Protein AF-A0A1R3UYD0-F1 (afdb_monomer)

Mean predicted aligned error: 19.0 Å

Structure (mmCIF, N/CA/C/O backbone):
data_AF-A0A1R3UYD0-F1
#
_entry.id   AF-A0A1R3UYD0-F1
#
loop_
_atom_site.group_PDB
_atom_site.id
_atom_site.type_symbol
_atom_site.label_atom_id
_atom_site.label_alt_id
_atom_site.label_comp_id
_atom_site.label_asym_id
_atom_site.label_entity_id
_atom_site.label_seq_id
_atom_site.pdbx_PDB_ins_code
_atom_site.Cartn_x
_atom_site.Cartn_y
_atom_site.Cartn_z
_atom_site.occupancy
_atom_site.B_iso_or_equiv
_atom_site.auth_seq_id
_atom_site.auth_comp_id
_atom_site.auth_asym_id
_atom_site.auth_atom_id
_atom_site.pdbx_PDB_model_num
ATOM 1 N N . MET A 1 1 ? 49.658 28.932 -5.256 1.00 35.84 1 MET A N 1
ATOM 2 C CA . MET A 1 1 ? 48.903 28.049 -6.172 1.00 35.84 1 MET A CA 1
ATOM 3 C C . MET A 1 1 ? 48.604 26.747 -5.448 1.00 35.84 1 MET A C 1
ATOM 5 O O . MET A 1 1 ? 49.487 25.910 -5.337 1.00 35.84 1 MET A O 1
ATOM 9 N N . LYS A 1 2 ? 47.406 26.608 -4.867 1.00 32.44 2 LYS A N 1
ATOM 10 C CA . LYS A 1 2 ? 46.928 25.310 -4.374 1.00 32.44 2 LYS A CA 1
ATOM 11 C C . LYS A 1 2 ? 46.274 24.610 -5.559 1.00 32.44 2 LYS A C 1
ATOM 13 O O . LYS A 1 2 ? 45.300 25.129 -6.096 1.00 32.44 2 LYS A O 1
ATOM 18 N N . MET A 1 3 ? 46.860 23.497 -5.989 1.00 29.62 3 MET A N 1
ATOM 19 C CA . MET A 1 3 ? 46.223 22.583 -6.930 1.00 29.62 3 MET A CA 1
ATOM 20 C C . MET A 1 3 ? 44.906 22.119 -6.308 1.00 29.62 3 MET A C 1
ATOM 22 O O . MET A 1 3 ? 44.895 21.563 -5.210 1.00 29.62 3 MET A O 1
ATOM 26 N N . VAL A 1 4 ? 43.804 22.421 -6.988 1.00 34.31 4 VAL A N 1
ATOM 27 C CA . VAL A 1 4 ? 42.488 21.849 -6.715 1.00 34.31 4 VAL A CA 1
ATOM 28 C C . VAL A 1 4 ? 42.626 20.353 -6.972 1.00 34.31 4 VAL A C 1
ATOM 30 O O . VAL A 1 4 ? 42.889 19.949 -8.102 1.00 34.31 4 VAL A O 1
ATOM 33 N N . SER A 1 5 ? 42.529 19.533 -5.925 1.00 31.17 5 SER A N 1
ATOM 34 C CA . SER A 1 5 ? 42.428 18.091 -6.102 1.00 31.17 5 SER A CA 1
ATOM 35 C C . SER A 1 5 ? 41.103 17.813 -6.803 1.00 31.17 5 SER A C 1
ATOM 37 O O . SER A 1 5 ? 40.040 17.953 -6.198 1.00 31.17 5 SER A O 1
ATOM 39 N N . THR A 1 6 ? 41.154 17.446 -8.078 1.00 37.69 6 THR A N 1
ATOM 40 C CA . THR A 1 6 ? 40.066 16.721 -8.728 1.00 37.69 6 THR A CA 1
ATOM 41 C C . THR A 1 6 ? 39.894 15.428 -7.948 1.00 37.69 6 THR A C 1
ATOM 43 O O . THR A 1 6 ? 40.713 14.517 -8.074 1.00 37.69 6 THR A O 1
ATOM 46 N N . SER A 1 7 ? 38.901 15.382 -7.059 1.00 41.06 7 SER A N 1
ATOM 47 C CA . SER A 1 7 ? 38.496 14.145 -6.406 1.00 41.06 7 SER A CA 1
ATOM 48 C C . SER A 1 7 ? 38.098 13.179 -7.513 1.00 41.06 7 SER A C 1
ATOM 50 O O . SER A 1 7 ? 37.087 13.393 -8.180 1.00 41.06 7 SER A O 1
ATOM 52 N N . SER A 1 8 ? 38.915 12.158 -7.761 1.00 49.38 8 SER A N 1
ATOM 53 C CA . SER A 1 8 ? 38.494 11.035 -8.588 1.00 49.38 8 SER A CA 1
ATOM 54 C C . SER A 1 8 ? 37.228 10.468 -7.951 1.00 49.38 8 SER A C 1
ATOM 56 O O . SER A 1 8 ? 37.288 10.058 -6.789 1.00 49.38 8 SER A O 1
ATOM 58 N N . GLN A 1 9 ? 36.098 10.484 -8.664 1.00 60.34 9 GLN A N 1
ATOM 59 C CA . GLN A 1 9 ? 34.911 9.749 -8.228 1.00 60.34 9 GLN A CA 1
ATOM 60 C C . GLN A 1 9 ? 35.329 8.312 -7.912 1.00 60.34 9 GLN A C 1
ATOM 62 O O . GLN A 1 9 ? 36.077 7.695 -8.678 1.00 60.34 9 GLN A O 1
ATOM 67 N N . SER A 1 10 ? 34.895 7.788 -6.766 1.00 71.75 10 SER A N 1
ATOM 68 C CA . SER A 1 10 ? 35.134 6.380 -6.460 1.00 71.75 10 SER A CA 1
ATOM 69 C C . SER A 1 10 ? 34.424 5.503 -7.499 1.00 71.75 10 SER A C 1
ATOM 71 O O . SER A 1 10 ? 33.425 5.909 -8.093 1.00 71.75 10 SER A O 1
ATOM 73 N N . ALA A 1 11 ? 34.921 4.284 -7.725 1.00 72.94 11 ALA A N 1
ATOM 74 C CA . ALA A 1 11 ? 34.274 3.341 -8.643 1.00 72.94 11 ALA A CA 1
ATOM 75 C C . ALA A 1 11 ? 32.792 3.101 -8.278 1.00 72.94 11 ALA A C 1
ATOM 77 O O . ALA A 1 11 ? 31.953 2.936 -9.162 1.00 72.94 11 ALA A O 1
ATOM 78 N N . ASP A 1 12 ? 32.466 3.164 -6.984 1.00 71.44 12 ASP A N 1
ATOM 79 C CA . ASP A 1 12 ? 31.101 3.045 -6.470 1.00 71.44 12 ASP A CA 1
ATOM 80 C C . ASP A 1 12 ? 30.241 4.275 -6.795 1.00 71.44 12 ASP A C 1
ATOM 82 O O . ASP A 1 12 ? 29.082 4.124 -7.177 1.00 71.44 12 ASP A O 1
ATOM 86 N N . GLN A 1 13 ? 30.809 5.486 -6.729 1.00 76.50 13 GLN A N 1
ATOM 87 C CA . GLN A 1 13 ? 30.128 6.718 -7.142 1.00 76.50 13 GLN A CA 1
ATOM 88 C C .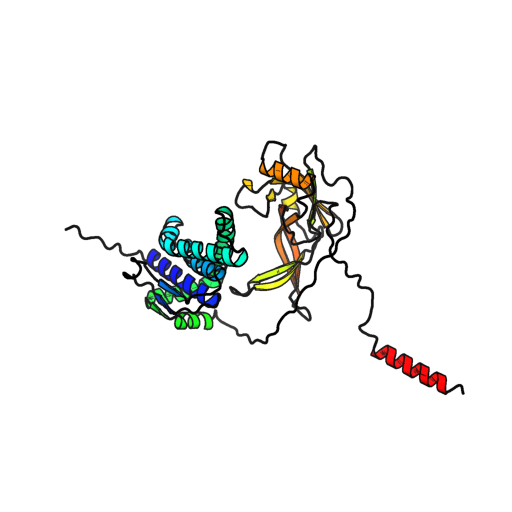 GLN A 1 13 ? 29.846 6.719 -8.644 1.00 76.50 13 GLN A C 1
ATOM 90 O O . GLN A 1 13 ? 28.720 6.990 -9.050 1.00 76.50 13 GLN A O 1
ATOM 95 N N . LEU A 1 14 ? 30.824 6.334 -9.468 1.00 83.12 14 LEU A N 1
ATOM 96 C CA . LEU A 1 14 ? 30.641 6.256 -10.918 1.00 83.12 14 LEU A CA 1
ATOM 97 C C . LEU A 1 14 ? 29.590 5.201 -11.302 1.00 83.12 14 LEU A C 1
ATOM 99 O O . LEU A 1 14 ? 28.749 5.438 -12.170 1.00 83.12 14 LEU A O 1
ATOM 103 N N . ARG A 1 15 ? 29.586 4.049 -10.619 1.00 84.44 15 ARG A N 1
ATOM 104 C CA . ARG A 1 15 ? 28.553 3.017 -10.793 1.00 84.44 15 ARG A CA 1
ATOM 105 C C . ARG A 1 15 ? 27.170 3.517 -10.377 1.00 84.44 15 ARG A C 1
ATOM 107 O O . ARG A 1 15 ? 26.192 3.217 -11.062 1.00 84.44 15 ARG A O 1
ATOM 114 N N . ALA A 1 16 ? 27.078 4.269 -9.283 1.00 83.31 16 ALA A N 1
ATOM 115 C CA . ALA A 1 16 ? 25.824 4.860 -8.835 1.00 83.31 16 ALA A CA 1
ATOM 116 C C . ALA A 1 16 ? 25.291 5.895 -9.834 1.00 83.31 16 ALA A C 1
ATOM 118 O O . ALA A 1 16 ? 24.099 5.864 -10.134 1.00 83.31 16 ALA A O 1
ATOM 119 N N . THR A 1 17 ? 26.160 6.728 -10.411 1.00 88.12 17 THR A N 1
ATOM 120 C CA . THR A 1 17 ? 25.812 7.657 -11.497 1.00 88.12 17 THR A CA 1
ATOM 121 C C . THR A 1 17 ? 25.333 6.907 -12.740 1.00 88.12 17 THR A C 1
ATOM 123 O O . THR A 1 17 ? 24.286 7.228 -13.291 1.00 88.12 17 THR A O 1
ATOM 126 N N . ALA A 1 18 ? 26.016 5.835 -13.149 1.00 89.75 18 ALA A N 1
ATOM 127 C CA . ALA A 1 18 ? 25.567 5.020 -14.279 1.00 89.75 18 ALA A CA 1
ATOM 128 C C . ALA A 1 18 ? 24.183 4.390 -14.042 1.00 89.75 18 ALA A C 1
ATOM 130 O O . ALA A 1 18 ? 23.350 4.373 -14.946 1.00 89.75 18 ALA A O 1
ATOM 131 N N . CYS A 1 19 ? 23.905 3.916 -12.823 1.00 90.69 19 CYS A N 1
ATOM 132 C CA . CYS A 1 19 ? 22.587 3.382 -12.465 1.00 90.69 19 CYS A CA 1
ATOM 133 C C . CYS A 1 19 ? 21.514 4.477 -12.366 1.00 90.69 19 CYS A C 1
ATOM 135 O O . CYS A 1 19 ? 20.363 4.223 -12.716 1.00 90.69 19 CYS A O 1
ATOM 137 N N . HIS A 1 20 ? 21.882 5.679 -11.920 1.00 92.00 20 HIS A N 1
ATOM 138 C CA . HIS A 1 20 ? 21.012 6.854 -11.868 1.00 92.00 20 HIS A CA 1
ATOM 139 C C . HIS A 1 20 ? 20.521 7.233 -13.274 1.00 92.00 20 HIS A C 1
ATOM 141 O O . HIS A 1 20 ? 19.316 7.269 -13.525 1.00 92.00 20 HIS A O 1
ATOM 147 N N . GLU A 1 21 ? 21.443 7.405 -14.222 1.00 94.44 21 GLU A N 1
ATOM 148 C CA . GLU A 1 21 ? 21.105 7.767 -15.605 1.00 94.44 21 GLU A CA 1
ATOM 149 C C . GLU A 1 21 ? 20.371 6.641 -16.343 1.00 94.44 21 GLU A C 1
ATOM 151 O O . GLU A 1 21 ? 19.416 6.879 -17.089 1.00 94.44 21 GLU A O 1
ATOM 156 N N . ALA A 1 22 ? 20.760 5.389 -16.089 1.00 95.06 22 ALA A N 1
ATOM 157 C CA . ALA A 1 22 ? 20.049 4.227 -16.605 1.00 95.06 22 ALA A CA 1
ATOM 158 C C . ALA A 1 22 ? 18.600 4.162 -16.092 1.00 95.06 22 ALA A C 1
ATOM 160 O O . ALA A 1 22 ? 17.696 3.824 -16.856 1.00 95.06 22 ALA A O 1
ATOM 161 N N . ALA A 1 23 ? 18.352 4.505 -14.825 1.00 94.25 23 ALA A N 1
ATOM 162 C CA . ALA A 1 23 ? 17.011 4.501 -14.249 1.00 94.25 23 ALA A CA 1
ATOM 163 C C . ALA A 1 23 ? 16.098 5.558 -14.885 1.00 94.25 23 ALA A C 1
ATOM 165 O O . ALA A 1 23 ? 14.948 5.235 -15.187 1.00 94.25 23 ALA A O 1
ATOM 166 N N . HIS A 1 24 ? 16.608 6.761 -15.173 1.00 94.12 24 HIS A N 1
ATOM 167 C CA . HIS A 1 24 ? 15.884 7.765 -15.967 1.00 94.12 24 HIS A CA 1
ATOM 168 C C . HIS A 1 24 ? 15.502 7.226 -17.345 1.00 94.12 24 HIS A C 1
ATOM 170 O O . HIS A 1 24 ? 14.337 7.293 -17.738 1.00 94.12 24 HIS A O 1
ATOM 176 N N . ALA A 1 25 ? 16.467 6.652 -18.067 1.00 95.06 25 ALA A N 1
ATOM 177 C CA . ALA A 1 25 ? 16.261 6.160 -19.428 1.00 95.06 25 ALA A CA 1
ATOM 178 C C . ALA A 1 25 ? 15.242 5.015 -19.482 1.00 95.06 25 ALA A C 1
ATOM 180 O O . ALA A 1 25 ? 14.327 5.017 -20.313 1.00 95.06 25 ALA A O 1
ATOM 181 N N . ILE A 1 26 ? 15.370 4.055 -18.563 1.00 93.88 26 ILE A N 1
ATOM 182 C CA . ILE A 1 26 ? 14.428 2.950 -18.433 1.00 93.88 26 ILE A CA 1
ATOM 183 C C . ILE A 1 26 ? 13.048 3.484 -18.038 1.00 93.88 26 ILE A C 1
ATOM 185 O O . ILE A 1 26 ? 12.086 3.200 -18.742 1.00 93.88 26 ILE A O 1
ATOM 189 N N . ALA A 1 27 ? 12.920 4.302 -16.991 1.00 90.94 27 ALA A N 1
ATOM 190 C CA . ALA A 1 27 ? 11.623 4.851 -16.588 1.00 90.94 27 ALA A CA 1
ATOM 191 C C . ALA A 1 27 ? 10.947 5.634 -17.723 1.00 90.94 27 ALA A C 1
ATOM 193 O O . ALA A 1 27 ? 9.754 5.459 -17.971 1.00 90.94 27 ALA A O 1
ATOM 194 N N . ALA A 1 28 ? 11.716 6.433 -18.463 1.00 89.94 28 ALA A N 1
ATOM 195 C CA . ALA A 1 28 ? 11.233 7.214 -19.590 1.00 89.94 28 ALA A CA 1
ATOM 196 C C . ALA A 1 28 ? 10.672 6.342 -20.719 1.00 89.94 28 ALA A C 1
ATOM 198 O O . ALA A 1 28 ? 9.510 6.512 -21.087 1.00 89.94 28 ALA A O 1
ATOM 199 N N . ILE A 1 29 ? 11.443 5.377 -21.235 1.00 88.88 29 ILE A N 1
ATOM 200 C CA . ILE A 1 29 ? 10.993 4.500 -22.338 1.00 88.88 29 ILE A CA 1
ATOM 201 C C . ILE A 1 29 ? 9.723 3.747 -21.945 1.00 88.88 29 ILE A C 1
ATOM 203 O O . ILE A 1 29 ? 8.808 3.558 -22.746 1.00 88.88 29 ILE A O 1
ATOM 207 N N . ARG A 1 30 ? 9.664 3.332 -20.688 1.00 86.12 30 ARG A N 1
ATOM 208 C CA . ARG A 1 30 ? 8.658 2.417 -20.161 1.00 86.12 30 ARG A CA 1
ATOM 209 C C . ARG A 1 30 ? 7.366 3.149 -19.798 1.00 86.12 30 ARG A C 1
ATOM 211 O O . ARG A 1 30 ? 6.286 2.586 -19.895 1.00 86.12 30 ARG A O 1
ATOM 218 N N . LEU A 1 31 ? 7.457 4.455 -19.559 1.00 84.31 31 LEU A N 1
ATOM 219 C CA . LEU A 1 31 ? 6.320 5.375 -19.493 1.00 84.31 31 LEU A CA 1
ATOM 220 C C . LEU A 1 31 ? 5.977 6.021 -20.850 1.00 84.31 31 LEU A C 1
ATOM 222 O O . LEU A 1 31 ? 5.150 6.933 -20.908 1.00 84.31 31 LEU A O 1
ATOM 226 N N . GLY A 1 32 ? 6.576 5.542 -21.946 1.00 84.19 32 GLY A N 1
ATOM 227 C CA . GLY A 1 32 ? 6.245 5.952 -23.313 1.00 84.19 32 GLY A CA 1
ATOM 228 C C . GLY A 1 32 ? 6.913 7.247 -23.783 1.00 84.19 32 GLY A C 1
ATOM 229 O O . GLY A 1 32 ? 6.492 7.818 -24.789 1.00 84.19 32 GLY A O 1
ATOM 230 N N . ALA A 1 33 ? 7.941 7.730 -23.084 1.00 85.31 33 ALA A N 1
ATOM 231 C CA . ALA A 1 33 ? 8.746 8.862 -23.524 1.00 85.31 33 ALA A CA 1
ATOM 232 C C . ALA A 1 33 ? 9.879 8.418 -24.461 1.00 85.31 33 ALA A C 1
ATOM 234 O O . ALA A 1 33 ? 10.492 7.362 -24.296 1.00 85.31 33 ALA A O 1
ATOM 235 N N . ALA A 1 34 ? 10.200 9.257 -25.445 1.00 87.19 34 ALA A N 1
ATOM 236 C CA . ALA A 1 34 ? 11.379 9.047 -26.272 1.00 87.19 34 ALA A CA 1
ATOM 237 C C . ALA A 1 34 ? 12.642 9.506 -25.529 1.00 87.19 34 ALA A C 1
ATOM 239 O O . ALA A 1 34 ? 12.697 10.635 -25.036 1.00 87.19 34 ALA A O 1
ATOM 240 N N . VAL A 1 35 ? 13.653 8.637 -25.497 1.00 93.81 35 VAL A N 1
ATOM 241 C CA . VAL A 1 35 ? 14.982 8.924 -24.946 1.00 93.81 35 VAL A CA 1
ATOM 242 C C . VAL A 1 35 ? 15.953 9.220 -26.091 1.00 93.81 35 VAL A C 1
ATOM 244 O O . VAL A 1 35 ? 15.931 8.523 -27.107 1.00 93.81 35 VAL A O 1
ATOM 247 N N . GLY A 1 36 ? 16.737 10.288 -25.935 1.00 91.81 36 GLY A N 1
ATOM 248 C CA . GLY A 1 36 ? 17.864 10.675 -26.787 1.00 91.81 36 GLY A CA 1
ATOM 249 C C . GLY A 1 36 ? 19.163 10.091 -26.239 1.00 91.81 36 GLY A C 1
ATOM 250 O O . GLY A 1 36 ? 19.233 8.889 -26.024 1.00 91.81 36 GLY A O 1
ATOM 251 N N . ASP A 1 37 ? 20.175 10.915 -25.983 1.00 92.75 37 ASP A N 1
ATOM 252 C CA . ASP A 1 37 ? 21.435 10.428 -25.414 1.00 92.75 37 ASP A CA 1
ATOM 253 C C . ASP A 1 37 ? 21.349 10.229 -23.894 1.00 92.75 37 ASP A C 1
ATOM 255 O O . ASP A 1 37 ? 20.725 11.014 -23.174 1.00 92.75 37 ASP A O 1
ATOM 259 N N . VAL A 1 38 ? 22.020 9.183 -23.415 1.00 94.00 38 VAL A N 1
ATOM 260 C CA . VAL A 1 38 ? 22.240 8.883 -21.997 1.00 94.00 38 VAL A CA 1
ATOM 261 C C . VAL A 1 38 ? 23.743 8.857 -21.766 1.00 94.00 38 VAL A C 1
ATOM 263 O O . VAL A 1 38 ? 24.462 8.134 -22.457 1.00 94.00 38 VAL A O 1
ATOM 266 N N . THR A 1 39 ? 24.240 9.660 -20.832 1.00 91.31 39 THR A N 1
ATOM 267 C CA . THR A 1 39 ? 25.679 9.849 -20.626 1.00 91.31 39 THR A CA 1
ATOM 268 C C . THR A 1 39 ? 26.040 9.945 -19.153 1.00 91.31 39 THR A C 1
ATOM 270 O O . THR A 1 39 ? 25.297 10.526 -18.374 1.00 91.31 39 THR A O 1
ATOM 273 N N . ILE A 1 40 ? 27.211 9.425 -18.792 1.00 89.56 40 ILE A N 1
ATOM 274 C CA . ILE A 1 40 ? 27.857 9.622 -17.481 1.00 89.56 40 ILE A CA 1
ATOM 275 C C . ILE A 1 40 ? 29.047 10.590 -17.580 1.00 89.56 40 ILE A C 1
ATOM 277 O O . ILE A 1 40 ? 29.924 10.616 -16.720 1.00 89.56 40 ILE A O 1
ATOM 281 N N . LYS A 1 41 ? 29.136 11.352 -18.680 1.00 84.69 41 LYS A N 1
ATOM 282 C CA . LYS A 1 41 ? 30.159 12.389 -18.840 1.00 84.69 41 LYS A CA 1
ATOM 283 C C . LYS A 1 41 ? 29.725 13.658 -18.113 1.00 84.69 41 LYS A C 1
ATOM 285 O O . LYS A 1 41 ? 28.641 14.167 -18.415 1.00 84.69 41 LYS A O 1
ATOM 290 N N . PRO A 1 42 ? 30.593 14.241 -17.269 1.00 73.56 42 PRO A N 1
ATOM 291 C CA . PRO A 1 42 ? 30.307 15.513 -16.633 1.00 73.56 42 PRO A CA 1
ATOM 292 C C . PRO A 1 42 ? 30.015 16.607 -17.662 1.00 73.56 42 PRO A C 1
ATOM 294 O O . PRO A 1 42 ? 30.796 16.821 -18.596 1.00 73.56 42 PRO A O 1
ATOM 297 N N . SER A 1 43 ? 28.909 17.333 -17.491 1.00 62.22 43 SER A N 1
ATOM 298 C CA . SER A 1 43 ? 28.531 18.425 -18.395 1.00 62.22 43 SER A CA 1
ATOM 299 C C . SER A 1 43 ? 28.656 19.789 -17.722 1.00 62.22 43 SER A C 1
ATOM 301 O O . SER A 1 43 ? 27.844 20.180 -16.879 1.00 62.22 43 SER A O 1
ATOM 303 N N . LEU A 1 44 ? 29.643 20.577 -18.163 1.00 53.69 44 LEU A N 1
ATOM 304 C CA . LEU A 1 44 ? 29.818 21.969 -17.725 1.00 53.69 44 LEU A CA 1
ATOM 305 C C . LEU A 1 44 ? 28.622 22.857 -18.113 1.00 53.69 44 LEU A C 1
ATOM 307 O O . LEU A 1 44 ? 28.293 23.795 -17.393 1.00 53.69 44 LEU A O 1
ATOM 311 N N . ALA A 1 45 ? 27.929 22.535 -19.211 1.00 53.00 45 ALA A N 1
ATOM 312 C CA . ALA A 1 45 ? 26.747 23.264 -19.675 1.00 53.00 45 ALA A CA 1
ATOM 313 C C . ALA A 1 45 ? 25.509 23.062 -18.778 1.00 53.00 45 ALA A C 1
ATOM 315 O O . ALA A 1 45 ? 24.555 23.830 -18.874 1.00 53.00 45 ALA A O 1
ATOM 316 N N . ARG A 1 46 ? 25.522 22.049 -17.901 1.00 51.09 46 ARG A N 1
ATOM 317 C CA . ARG A 1 46 ? 24.439 21.738 -16.952 1.00 51.09 46 ARG A CA 1
ATOM 318 C C . ARG A 1 46 ? 24.886 21.865 -15.495 1.00 51.09 46 ARG A C 1
ATOM 320 O O . ARG A 1 46 ? 24.422 21.131 -14.633 1.00 51.09 46 ARG A O 1
ATOM 327 N N . GLY A 1 47 ? 25.803 22.792 -15.220 1.00 51.56 47 GLY A N 1
ATOM 328 C CA . GLY A 1 47 ? 26.205 23.116 -13.849 1.00 51.56 47 GLY A CA 1
ATOM 329 C C . GLY A 1 47 ? 27.077 22.058 -13.169 1.00 51.56 47 GLY A C 1
ATOM 330 O O . GLY A 1 47 ? 27.160 22.058 -11.947 1.00 51.56 47 GLY A O 1
ATOM 331 N N . GLY A 1 48 ? 27.737 21.182 -13.938 1.00 53.25 48 GLY A N 1
ATOM 332 C CA . GLY A 1 48 ? 28.637 20.164 -13.391 1.00 53.25 48 GLY A CA 1
ATOM 333 C C . GLY A 1 48 ? 27.948 18.866 -12.970 1.00 53.25 48 GLY A C 1
ATOM 334 O O . GLY A 1 48 ? 28.493 18.163 -12.131 1.00 53.25 48 GLY A O 1
ATOM 335 N N . ALA A 1 49 ? 26.775 18.551 -13.532 1.00 58.91 49 ALA A N 1
ATOM 336 C CA . ALA A 1 49 ? 26.130 17.253 -13.341 1.00 58.91 49 ALA A CA 1
ATOM 337 C C . ALA A 1 49 ? 27.033 16.113 -13.839 1.00 58.91 49 ALA A C 1
ATOM 339 O O . ALA A 1 49 ? 27.601 16.216 -14.931 1.00 58.91 49 ALA A O 1
ATOM 340 N N . ASP A 1 50 ? 27.129 15.044 -13.046 1.00 69.31 50 ASP A N 1
ATOM 341 C CA . ASP A 1 50 ? 27.988 13.874 -13.281 1.00 69.31 50 ASP A CA 1
ATOM 342 C C . ASP A 1 50 ? 27.471 12.952 -14.407 1.00 69.31 50 ASP A C 1
ATOM 344 O O . ASP A 1 50 ? 28.156 12.016 -14.807 1.00 69.31 50 ASP A O 1
ATOM 348 N N . GLY A 1 51 ? 26.282 13.234 -14.943 1.00 78.94 51 GLY A N 1
ATOM 349 C CA . GLY A 1 51 ? 25.628 12.518 -16.032 1.00 78.94 51 GLY A CA 1
ATOM 350 C C . GLY A 1 51 ? 24.385 13.263 -16.527 1.00 78.94 51 GLY A C 1
ATOM 351 O O . GLY A 1 51 ? 24.046 14.338 -16.021 1.00 78.94 51 GLY A O 1
ATOM 352 N N . TYR A 1 52 ? 23.756 12.746 -17.584 1.00 85.50 52 TYR A N 1
ATOM 353 C CA . TYR A 1 52 ? 22.452 13.211 -18.052 1.00 85.50 52 TYR A CA 1
ATOM 354 C C . TYR A 1 52 ? 21.746 12.184 -18.949 1.00 85.50 52 TYR A C 1
ATOM 356 O O . TYR A 1 52 ? 22.357 11.594 -19.844 1.00 85.50 52 TYR A O 1
ATOM 364 N N . CYS A 1 53 ? 20.426 12.085 -18.794 1.00 88.00 53 CYS A N 1
ATOM 365 C CA . CYS A 1 53 ? 19.521 11.355 -19.673 1.00 88.00 53 CYS A CA 1
ATOM 366 C C . CYS A 1 53 ? 18.567 12.314 -20.405 1.00 88.00 53 CYS A C 1
ATOM 368 O O . CYS A 1 53 ? 17.731 12.992 -19.799 1.00 88.00 53 CYS A O 1
ATOM 370 N N . GLN A 1 54 ? 18.636 12.345 -21.739 1.00 88.50 54 GLN A N 1
ATOM 371 C CA . GLN A 1 54 ? 17.759 13.185 -22.549 1.00 88.50 54 GLN A CA 1
ATOM 372 C C . GLN A 1 54 ? 16.378 12.561 -22.725 1.00 88.50 54 GLN A C 1
ATOM 374 O O . GLN A 1 54 ? 16.174 11.711 -23.587 1.00 88.50 54 GLN A O 1
ATOM 379 N N . VAL A 1 55 ? 15.399 13.039 -21.962 1.00 88.00 55 VAL A N 1
ATOM 380 C CA . VAL A 1 55 ? 14.001 12.608 -22.076 1.00 88.00 55 VAL A CA 1
ATOM 381 C C . VAL A 1 55 ? 13.183 13.646 -22.844 1.00 88.00 55 VAL A C 1
ATOM 383 O O . VAL A 1 55 ? 13.232 14.844 -22.561 1.00 88.00 55 VAL A O 1
ATOM 386 N N . SER A 1 56 ? 12.416 13.192 -23.835 1.00 85.00 56 SER A N 1
ATOM 387 C CA . SER A 1 56 ? 11.500 14.054 -24.586 1.00 85.00 56 SER A CA 1
ATOM 388 C C . SER A 1 56 ? 10.381 14.579 -23.693 1.00 85.00 56 SER A C 1
ATOM 390 O O . SER A 1 56 ? 9.866 13.866 -22.831 1.00 85.00 56 SER A O 1
ATOM 392 N N . ARG A 1 57 ? 9.962 15.826 -23.928 1.00 81.50 57 ARG A N 1
ATOM 393 C CA . ARG A 1 57 ? 8.903 16.461 -23.139 1.00 81.50 57 ARG A CA 1
ATOM 394 C C . ARG A 1 57 ? 7.604 15.657 -23.230 1.00 81.50 57 ARG A C 1
ATOM 396 O O . ARG A 1 57 ? 7.078 15.443 -24.318 1.00 81.50 57 ARG A O 1
ATOM 403 N N . MET A 1 58 ? 7.067 15.281 -22.075 1.00 80.31 58 MET A N 1
ATOM 404 C CA . MET A 1 58 ? 5.780 14.598 -21.962 1.00 80.31 58 MET A CA 1
ATOM 405 C C . MET A 1 58 ? 4.652 15.588 -21.658 1.00 80.31 58 MET A C 1
ATOM 407 O O . MET A 1 58 ? 4.858 16.591 -20.975 1.00 80.31 58 MET A O 1
ATOM 411 N N . THR A 1 59 ? 3.440 15.268 -22.113 1.00 80.06 59 THR A N 1
ATOM 412 C CA . THR A 1 59 ? 2.195 15.961 -21.729 1.00 80.06 59 THR A CA 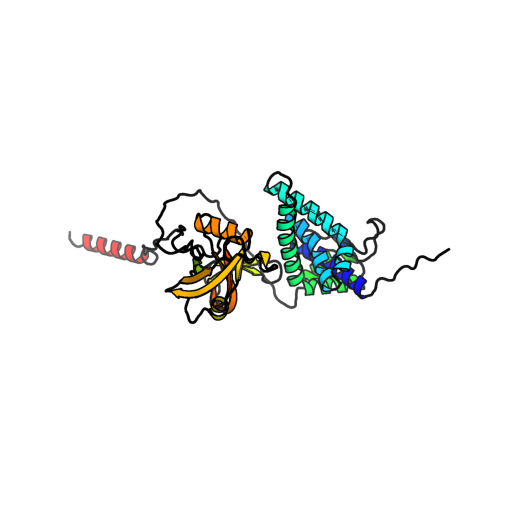1
ATOM 413 C C . THR A 1 59 ? 1.530 15.339 -20.496 1.00 80.06 59 THR A C 1
ATOM 415 O O . THR A 1 59 ? 0.427 15.728 -20.143 1.00 80.06 59 THR A O 1
ATOM 418 N N . ALA A 1 60 ? 2.166 14.344 -19.870 1.00 84.44 60 ALA A N 1
ATOM 419 C CA . ALA A 1 60 ? 1.653 13.620 -18.711 1.00 84.44 60 ALA A CA 1
ATOM 420 C C . ALA A 1 60 ? 2.518 13.937 -17.475 1.00 84.44 60 ALA A C 1
ATOM 422 O O . ALA A 1 60 ? 3.481 13.213 -17.207 1.00 84.44 60 ALA A O 1
ATOM 423 N N . PRO A 1 61 ? 2.210 14.996 -16.704 1.00 83.81 61 PRO A N 1
ATOM 424 C CA . PRO A 1 61 ? 3.078 15.470 -15.622 1.00 83.81 61 PRO A CA 1
ATOM 425 C C . PRO A 1 61 ? 3.266 14.446 -14.497 1.00 83.81 61 PRO A C 1
ATOM 427 O O . PRO A 1 61 ? 4.333 14.389 -13.895 1.00 83.81 61 PRO A O 1
ATOM 430 N N . TYR A 1 62 ? 2.283 13.575 -14.249 1.00 82.94 62 TYR A N 1
ATOM 431 C CA . TYR A 1 62 ? 2.452 12.482 -13.289 1.00 82.94 62 TYR A CA 1
ATOM 432 C C . TYR A 1 62 ? 3.551 11.501 -13.722 1.00 82.94 62 TYR A C 1
ATOM 434 O O . TYR A 1 62 ? 4.368 11.090 -12.905 1.00 82.94 62 TYR A O 1
ATOM 442 N N . ALA A 1 63 ? 3.601 11.149 -15.011 1.00 83.94 63 ALA A N 1
ATOM 443 C CA . ALA A 1 63 ? 4.642 10.278 -15.551 1.00 83.94 63 ALA A CA 1
ATOM 444 C C . ALA A 1 63 ? 6.014 10.962 -15.498 1.00 83.94 63 ALA A C 1
ATOM 446 O O . ALA A 1 63 ? 6.975 10.342 -15.053 1.00 83.94 63 ALA A O 1
ATOM 447 N N . THR A 1 64 ? 6.087 12.255 -15.835 1.00 87.06 64 THR A N 1
ATOM 448 C CA . THR A 1 64 ? 7.310 13.062 -15.684 1.00 87.06 64 THR A CA 1
ATOM 449 C C . THR A 1 64 ? 7.843 13.025 -14.251 1.00 87.06 64 THR A C 1
ATOM 451 O O . THR A 1 64 ? 9.039 12.847 -14.043 1.00 87.06 64 THR A O 1
ATOM 454 N N . ALA A 1 65 ? 6.961 13.138 -13.254 1.00 87.44 65 ALA A N 1
ATOM 455 C CA . ALA A 1 65 ? 7.361 13.089 -11.852 1.00 87.44 65 ALA A CA 1
ATOM 456 C C . ALA A 1 65 ? 7.880 11.702 -11.428 1.00 87.44 65 ALA A C 1
ATOM 458 O O . ALA A 1 65 ? 8.814 11.617 -10.634 1.00 87.44 65 ALA A O 1
ATOM 459 N N . VAL A 1 66 ? 7.306 10.618 -11.967 1.00 86.81 66 VAL A N 1
ATOM 460 C CA . VAL A 1 66 ? 7.785 9.244 -11.724 1.00 86.81 66 VAL A CA 1
ATOM 461 C C . VAL A 1 66 ? 9.161 9.014 -12.351 1.00 86.81 66 VAL A C 1
ATOM 463 O O . VAL A 1 66 ? 10.004 8.396 -11.708 1.00 86.81 66 VAL A O 1
ATOM 466 N N . ILE A 1 67 ? 9.411 9.534 -13.560 1.00 89.81 67 ILE A N 1
ATOM 467 C CA . ILE A 1 67 ? 10.736 9.474 -14.202 1.00 89.81 67 ILE A CA 1
ATOM 468 C C . ILE A 1 67 ? 11.765 10.185 -13.323 1.00 89.81 67 ILE A C 1
ATOM 470 O O . ILE A 1 67 ? 12.765 9.579 -12.960 1.00 89.81 67 ILE A O 1
ATOM 474 N N . ALA A 1 68 ? 11.464 11.416 -12.898 1.00 89.62 68 ALA A N 1
ATOM 475 C CA . ALA A 1 68 ? 12.350 12.193 -12.037 1.00 89.62 68 ALA A CA 1
ATOM 476 C C . ALA A 1 68 ? 12.679 11.460 -10.719 1.00 89.62 68 ALA A C 1
ATOM 478 O O . ALA A 1 68 ? 13.827 11.406 -10.288 1.00 89.62 68 ALA A O 1
ATOM 479 N N . ALA A 1 69 ? 11.690 10.814 -10.097 1.00 88.38 69 ALA A N 1
ATOM 480 C CA . ALA A 1 69 ? 11.903 10.061 -8.862 1.00 88.38 69 ALA A CA 1
ATOM 481 C C . ALA A 1 69 ? 12.704 8.754 -9.045 1.00 88.38 69 ALA A C 1
ATOM 483 O O . ALA A 1 69 ? 13.303 8.270 -8.080 1.00 88.38 69 ALA A O 1
ATOM 484 N N . ALA A 1 70 ? 12.716 8.159 -10.243 1.00 90.19 70 ALA A N 1
ATOM 485 C CA . ALA A 1 70 ? 13.333 6.852 -10.488 1.00 90.19 70 ALA A CA 1
ATOM 486 C C . ALA A 1 70 ? 14.846 6.863 -10.242 1.00 90.19 70 ALA A C 1
ATOM 488 O O . ALA A 1 70 ? 15.397 5.913 -9.682 1.00 90.19 70 ALA A O 1
ATOM 489 N N . ALA A 1 71 ? 15.513 7.953 -10.601 1.00 86.19 71 ALA A N 1
ATOM 490 C CA . ALA A 1 71 ? 16.957 8.053 -10.498 1.00 86.19 71 ALA A CA 1
ATOM 491 C C . ALA A 1 71 ? 17.443 8.061 -9.044 1.00 86.19 71 ALA A C 1
ATOM 493 O O . ALA A 1 71 ? 18.321 7.278 -8.678 1.00 86.19 71 ALA A O 1
ATOM 494 N N . GLU A 1 72 ? 16.777 8.824 -8.172 1.00 84.06 72 GLU A N 1
ATOM 495 C CA . GLU A 1 72 ? 17.065 8.795 -6.737 1.00 84.06 72 GLU A CA 1
ATOM 496 C C . GLU A 1 72 ? 16.806 7.400 -6.135 1.00 84.06 72 GLU A C 1
ATOM 498 O O . GLU A 1 72 ? 17.594 6.909 -5.320 1.00 84.06 72 GLU A O 1
ATOM 503 N N . CYS A 1 73 ? 15.726 6.730 -6.553 1.00 82.81 73 CYS A N 1
ATOM 504 C CA . CYS A 1 73 ? 15.397 5.379 -6.089 1.00 82.81 73 CYS A CA 1
ATOM 505 C C . CYS A 1 73 ? 16.476 4.355 -6.474 1.00 82.81 73 CYS A C 1
ATOM 507 O O . CYS A 1 73 ? 16.773 3.451 -5.691 1.00 82.81 73 CYS A O 1
ATOM 509 N N . ALA A 1 74 ? 17.087 4.504 -7.651 1.00 85.75 74 ALA A N 1
ATOM 510 C CA . ALA A 1 74 ? 18.204 3.671 -8.082 1.00 85.75 74 ALA A CA 1
ATOM 511 C C . ALA A 1 74 ? 19.489 3.987 -7.303 1.00 85.75 74 ALA A C 1
ATOM 513 O O . ALA A 1 74 ? 20.153 3.067 -6.824 1.00 85.75 74 ALA A O 1
ATOM 514 N N . SER A 1 75 ? 19.809 5.268 -7.097 1.00 81.88 75 SER A N 1
ATOM 515 C CA . SER A 1 75 ? 20.996 5.682 -6.338 1.00 81.88 75 SER A CA 1
ATOM 516 C C . SER A 1 75 ? 20.963 5.196 -4.885 1.00 81.88 75 SER A C 1
ATOM 518 O O . SER A 1 75 ? 21.978 4.726 -4.376 1.00 81.88 75 SER A O 1
ATOM 520 N N . ARG A 1 76 ? 19.795 5.221 -4.225 1.00 76.12 76 ARG A N 1
ATOM 521 C CA . ARG A 1 76 ? 19.617 4.734 -2.838 1.00 76.12 76 ARG A CA 1
ATOM 522 C C . ARG A 1 76 ? 19.878 3.237 -2.654 1.00 76.12 76 ARG A C 1
ATOM 524 O O . ARG A 1 76 ? 20.033 2.788 -1.524 1.00 76.12 76 ARG A O 1
ATOM 531 N N . ARG A 1 77 ? 19.910 2.451 -3.734 1.00 78.88 77 ARG A N 1
ATOM 532 C CA . ARG A 1 77 ? 20.285 1.029 -3.662 1.00 78.88 77 ARG A CA 1
ATOM 533 C C . ARG A 1 77 ? 21.790 0.820 -3.533 1.00 78.88 77 ARG A C 1
ATOM 535 O O . ARG A 1 77 ? 22.206 -0.269 -3.152 1.00 78.88 77 ARG A O 1
ATOM 542 N N . LEU A 1 78 ? 22.584 1.830 -3.883 1.00 73.88 78 LEU A N 1
ATOM 543 C CA . LEU A 1 78 ? 24.039 1.734 -4.000 1.00 73.88 78 LEU A CA 1
ATOM 544 C C . LEU A 1 78 ? 24.780 2.688 -3.059 1.00 73.88 78 LEU A C 1
ATOM 546 O O . LEU A 1 78 ? 25.911 2.401 -2.680 1.00 73.88 78 LEU A O 1
ATOM 550 N N . LEU A 1 79 ? 24.153 3.804 -2.684 1.00 73.25 79 LEU A N 1
ATOM 551 C CA . LEU A 1 79 ? 24.738 4.850 -1.850 1.00 73.25 79 LEU A CA 1
ATOM 552 C C . LEU A 1 79 ? 23.964 5.021 -0.542 1.00 73.25 79 LEU A C 1
ATOM 554 O O . LEU A 1 79 ? 22.777 4.695 -0.458 1.00 73.25 79 LEU A O 1
ATOM 558 N N . ASP A 1 80 ? 24.620 5.615 0.457 1.00 69.75 80 ASP A N 1
ATOM 559 C CA . ASP A 1 80 ? 23.920 6.114 1.640 1.00 69.75 80 ASP A CA 1
ATOM 560 C C . ASP A 1 80 ? 22.864 7.160 1.246 1.00 69.75 80 ASP A C 1
ATOM 562 O O . ASP A 1 80 ? 23.005 7.903 0.266 1.00 69.75 80 ASP A O 1
ATOM 566 N N . VAL A 1 81 ? 21.807 7.251 2.054 1.00 64.12 81 VAL A N 1
ATOM 567 C CA . VAL A 1 81 ? 20.685 8.165 1.832 1.00 64.12 81 VAL A CA 1
ATOM 568 C C . VAL A 1 81 ? 21.173 9.604 1.647 1.00 64.12 81 VAL A C 1
ATOM 570 O O . VAL A 1 81 ? 20.704 10.290 0.743 1.00 64.12 81 VAL A O 1
ATOM 573 N N . GLY A 1 82 ? 22.139 10.072 2.440 1.00 60.72 82 GLY A N 1
ATOM 574 C CA . GLY A 1 82 ? 22.657 11.436 2.326 1.00 60.72 82 GLY A CA 1
ATOM 575 C C . GLY A 1 82 ? 23.374 11.716 1.001 1.00 60.72 82 GLY A C 1
ATOM 576 O O . GLY A 1 82 ? 23.321 12.842 0.503 1.00 60.72 82 GLY A O 1
ATOM 577 N N . GLU A 1 83 ? 24.024 10.714 0.414 1.00 69.56 83 GLU A N 1
ATOM 578 C CA . GLU A 1 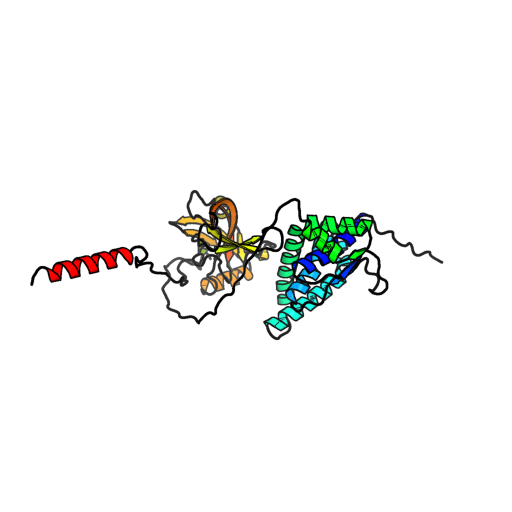83 ? 24.735 10.830 -0.864 1.00 69.56 83 GLU A CA 1
ATOM 579 C C . GLU A 1 83 ? 23.786 10.744 -2.056 1.00 69.56 83 GLU A C 1
ATOM 581 O O . GLU A 1 83 ? 23.835 11.610 -2.932 1.00 69.56 83 GLU A O 1
ATOM 586 N N . ALA A 1 84 ? 22.854 9.788 -2.039 1.00 65.88 84 ALA A N 1
ATOM 587 C CA . ALA A 1 84 ? 21.816 9.672 -3.061 1.00 65.88 84 ALA A CA 1
ATOM 588 C C . ALA A 1 84 ? 20.972 10.956 -3.170 1.00 65.88 84 ALA A C 1
ATOM 590 O O . ALA A 1 84 ? 20.648 11.415 -4.266 1.00 65.88 84 ALA A O 1
ATOM 591 N N . ILE A 1 85 ? 20.673 11.580 -2.024 1.00 64.75 85 ILE A N 1
ATOM 592 C CA . ILE A 1 85 ? 19.947 12.852 -1.953 1.00 64.75 85 ILE A CA 1
ATOM 593 C C . ILE A 1 85 ? 20.713 13.990 -2.625 1.00 64.75 85 ILE A C 1
ATOM 595 O O . ILE A 1 85 ? 20.115 14.768 -3.368 1.00 64.75 85 ILE A O 1
ATOM 599 N N . ARG A 1 86 ? 22.017 14.111 -2.352 1.00 70.12 86 ARG A N 1
ATOM 600 C CA . ARG A 1 86 ? 22.846 15.173 -2.941 1.00 70.12 86 ARG A CA 1
ATOM 601 C C . ARG A 1 86 ? 22.950 15.025 -4.457 1.00 70.12 86 ARG A C 1
ATOM 603 O O . ARG A 1 86 ? 22.874 16.031 -5.151 1.00 70.12 86 ARG A O 1
ATOM 610 N N . GLY A 1 87 ? 23.061 13.792 -4.950 1.00 67.00 87 GLY A N 1
ATOM 611 C CA . GLY A 1 87 ? 23.140 13.501 -6.384 1.00 67.00 87 GLY A CA 1
ATOM 612 C C . GLY A 1 87 ? 21.844 13.746 -7.165 1.00 67.00 87 GLY A C 1
ATOM 613 O O . GLY A 1 87 ? 21.911 13.902 -8.373 1.00 67.00 87 GLY A O 1
ATOM 614 N N . SER A 1 88 ? 20.689 13.837 -6.491 1.00 74.25 88 SER A N 1
ATOM 615 C CA . SER A 1 88 ? 19.366 13.901 -7.146 1.00 74.25 88 SER A CA 1
ATOM 616 C C . SER A 1 88 ? 18.602 15.206 -6.865 1.00 74.25 88 SER A C 1
ATOM 618 O O . SER A 1 88 ? 17.372 15.252 -6.917 1.00 74.25 88 SER A O 1
ATOM 620 N N . MET A 1 89 ? 19.296 16.286 -6.475 1.00 73.19 89 MET A N 1
ATOM 621 C CA . MET A 1 89 ? 18.635 17.549 -6.094 1.00 73.19 89 MET A CA 1
ATOM 622 C C . MET A 1 89 ? 17.858 18.179 -7.256 1.00 73.19 89 MET A C 1
ATOM 624 O O . MET A 1 89 ? 16.754 18.674 -7.044 1.00 73.19 89 MET A O 1
ATOM 628 N N . VAL A 1 90 ? 18.403 18.112 -8.473 1.00 78.19 90 VAL A N 1
ATOM 629 C CA . VAL A 1 90 ? 17.736 18.618 -9.683 1.00 78.19 90 VAL A CA 1
ATOM 630 C C . VAL A 1 90 ? 16.477 17.802 -9.981 1.00 78.19 90 VAL A C 1
ATOM 632 O O . VAL A 1 90 ? 15.410 18.377 -10.186 1.00 78.19 90 VAL A O 1
ATOM 635 N N . ASP A 1 91 ? 16.556 16.473 -9.887 1.00 82.81 91 ASP A N 1
ATOM 636 C CA . ASP A 1 91 ? 15.405 15.598 -10.132 1.00 82.81 91 ASP A CA 1
ATOM 637 C C . ASP A 1 91 ? 14.272 15.838 -9.134 1.00 82.81 91 ASP A C 1
ATOM 639 O O . ASP A 1 91 ? 13.093 15.742 -9.467 1.00 82.81 91 ASP A O 1
ATOM 643 N N . ARG A 1 92 ? 14.601 16.198 -7.892 1.00 77.69 92 ARG A N 1
ATOM 644 C CA . ARG A 1 92 ? 13.601 16.552 -6.876 1.00 77.69 92 ARG A CA 1
ATOM 645 C C . ARG A 1 92 ? 12.861 17.838 -7.199 1.00 77.69 92 ARG A C 1
ATOM 647 O O . ARG A 1 92 ? 11.652 17.913 -6.957 1.00 77.69 92 ARG A O 1
ATOM 654 N N . ASP A 1 93 ? 13.559 18.832 -7.733 1.00 83.69 93 ASP A N 1
ATOM 655 C CA . ASP A 1 93 ? 12.940 20.082 -8.167 1.00 83.69 93 ASP A CA 1
ATOM 656 C C . ASP A 1 93 ? 12.042 19.853 -9.392 1.00 83.69 93 ASP A C 1
ATOM 658 O O . ASP A 1 93 ? 10.909 20.362 -9.437 1.00 83.69 93 ASP A O 1
ATOM 662 N N . ASP A 1 94 ? 12.490 19.016 -10.332 1.00 82.75 94 ASP A N 1
ATOM 663 C CA . ASP A 1 94 ? 11.710 18.589 -11.497 1.00 82.75 94 ASP A CA 1
ATOM 664 C C . ASP A 1 94 ? 10.474 17.783 -11.079 1.00 82.75 94 ASP A C 1
ATOM 666 O O . ASP A 1 94 ? 9.356 18.089 -11.508 1.00 82.75 94 ASP A O 1
ATOM 670 N N . MET A 1 95 ? 10.630 16.831 -10.155 1.00 86.94 95 MET A N 1
ATOM 671 C CA . MET A 1 95 ? 9.529 16.077 -9.553 1.00 86.94 95 MET A CA 1
ATOM 672 C C . MET A 1 95 ? 8.532 17.021 -8.876 1.00 86.94 95 MET A C 1
ATOM 674 O O . MET A 1 95 ? 7.328 16.926 -9.112 1.00 86.94 95 MET A O 1
ATOM 678 N N . GLY A 1 96 ? 9.002 17.968 -8.061 1.00 83.31 96 GLY A N 1
ATOM 679 C CA . GLY A 1 96 ? 8.141 18.938 -7.386 1.00 83.31 96 GLY A CA 1
ATOM 680 C C . GLY A 1 96 ? 7.365 19.821 -8.366 1.00 83.31 96 GLY A C 1
ATOM 681 O O . GLY A 1 96 ? 6.186 20.115 -8.148 1.00 83.31 96 GLY A O 1
ATOM 682 N N . SER A 1 97 ? 7.996 20.225 -9.466 1.00 87.69 97 SER A N 1
ATOM 683 C CA . SER A 1 97 ? 7.352 21.015 -10.520 1.00 87.69 97 SER A CA 1
ATOM 684 C C . SER A 1 97 ? 6.318 20.199 -11.294 1.00 87.69 97 SER A C 1
ATOM 686 O O . SER A 1 97 ? 5.212 20.685 -11.540 1.00 87.69 97 SER A O 1
ATOM 688 N N . ALA A 1 98 ? 6.626 18.939 -11.587 1.00 87.75 98 ALA A N 1
ATOM 689 C CA . ALA A 1 98 ? 5.713 18.006 -12.227 1.00 87.75 98 ALA A CA 1
ATOM 690 C C . ALA A 1 98 ? 4.506 17.659 -11.331 1.00 87.75 98 ALA A C 1
ATOM 692 O O . ALA A 1 98 ? 3.379 17.623 -11.818 1.00 87.75 98 ALA A O 1
ATOM 693 N N . ILE A 1 99 ? 4.693 17.517 -10.013 1.00 86.75 99 ILE A N 1
ATOM 694 C CA . ILE A 1 99 ? 3.588 17.345 -9.050 1.00 86.75 99 ILE A CA 1
ATOM 695 C C . ILE A 1 99 ? 2.646 18.549 -9.076 1.00 86.75 99 ILE A C 1
ATOM 697 O O . ILE A 1 99 ? 1.429 18.372 -9.123 1.00 86.75 99 ILE A O 1
ATOM 701 N N . ARG A 1 100 ? 3.190 19.773 -9.078 1.00 89.06 100 ARG A N 1
ATOM 702 C CA . ARG A 1 100 ? 2.378 20.998 -9.163 1.00 89.06 100 ARG A CA 1
ATOM 703 C C . ARG A 1 100 ? 1.579 21.059 -10.462 1.00 89.06 100 ARG A C 1
ATOM 705 O O . ARG A 1 100 ? 0.395 21.375 -10.414 1.00 89.06 100 ARG A O 1
ATOM 712 N N . ALA A 1 101 ? 2.204 20.729 -11.593 1.00 82.75 101 ALA A N 1
ATOM 713 C CA . ALA A 1 101 ? 1.533 20.687 -12.891 1.00 82.75 101 ALA A CA 1
ATOM 714 C C . ALA A 1 101 ? 0.418 19.631 -12.919 1.00 82.75 101 ALA A C 1
ATOM 716 O O . ALA A 1 101 ? -0.708 19.942 -13.295 1.00 82.75 101 ALA A O 1
ATOM 717 N N . TYR A 1 102 ? 0.701 18.419 -12.433 1.00 87.62 102 TYR A N 1
ATOM 718 C CA . TYR A 1 102 ? -0.290 17.352 -12.308 1.00 87.62 102 TYR A CA 1
ATOM 719 C C . TYR A 1 102 ? -1.481 17.784 -11.455 1.00 87.62 102 TYR A C 1
ATOM 721 O O . TYR A 1 102 ? -2.627 17.625 -11.864 1.00 87.62 102 TYR A O 1
ATOM 729 N N . TYR A 1 103 ? -1.225 18.368 -10.286 1.00 84.88 103 TYR A N 1
ATOM 730 C CA . TYR A 1 103 ? -2.296 18.811 -9.403 1.00 84.88 103 TYR A CA 1
ATOM 731 C C . TYR A 1 103 ? -3.156 19.901 -10.044 1.00 84.88 103 TYR A C 1
ATOM 733 O O . TYR A 1 103 ? -4.383 19.845 -9.986 1.00 84.88 103 TYR A O 1
ATOM 741 N N . PHE A 1 104 ? -2.516 20.861 -10.710 1.00 83.38 104 PHE A N 1
ATOM 742 C CA . PHE A 1 104 ? -3.218 21.924 -11.413 1.00 83.38 104 PHE A CA 1
ATOM 743 C C . PHE A 1 104 ? -4.078 21.387 -12.565 1.00 83.38 104 PHE A C 1
ATOM 745 O O . PHE A 1 104 ? -5.211 21.828 -12.723 1.00 83.38 104 PHE A O 1
ATOM 752 N N . GLU A 1 105 ? -3.598 20.403 -13.329 1.00 84.69 105 GLU A N 1
ATOM 753 C CA . GLU A 1 105 ? -4.392 19.758 -14.386 1.00 84.69 105 GLU A CA 1
ATOM 754 C C . GLU A 1 105 ? -5.629 19.037 -13.842 1.00 84.69 105 GLU A C 1
ATOM 756 O O . GLU A 1 105 ? -6.679 19.057 -14.480 1.00 84.69 105 GLU A O 1
ATOM 761 N N . GLN A 1 106 ? -5.523 18.406 -12.670 1.00 78.25 106 GLN A N 1
ATOM 762 C CA . GLN A 1 106 ? -6.638 17.665 -12.076 1.00 78.25 106 GLN A CA 1
ATOM 763 C C . GLN A 1 106 ? -7.660 18.575 -11.380 1.00 78.25 106 GLN A C 1
ATOM 765 O O . GLN A 1 106 ? -8.854 18.281 -11.402 1.00 78.25 106 GLN A O 1
ATOM 770 N N . PHE A 1 107 ? -7.205 19.662 -10.748 1.00 81.12 107 PHE A N 1
ATOM 771 C CA . PHE A 1 107 ? -8.028 20.435 -9.807 1.00 81.12 107 PHE A CA 1
ATOM 772 C C . PHE A 1 107 ? -8.133 21.933 -10.124 1.00 81.12 107 PHE A C 1
ATOM 774 O O . PHE A 1 107 ? -8.871 22.647 -9.448 1.00 81.12 107 PHE A O 1
ATOM 781 N N . GLY A 1 108 ? -7.406 22.437 -11.125 1.00 85.88 108 GLY A N 1
ATOM 782 C CA . GLY A 1 108 ? -7.428 23.849 -11.529 1.00 85.88 108 GLY A CA 1
ATOM 783 C C . GLY A 1 108 ? -6.841 24.821 -10.499 1.00 85.88 108 GLY A C 1
ATOM 784 O O . GLY A 1 108 ? -7.077 26.025 -10.588 1.00 85.88 108 GLY A O 1
ATOM 785 N N . MET A 1 109 ? -6.101 24.325 -9.504 1.00 85.06 109 MET A N 1
ATOM 786 C CA . MET A 1 109 ? -5.492 25.131 -8.441 1.00 85.06 109 MET A CA 1
ATOM 787 C C . MET A 1 109 ? -4.134 24.578 -8.007 1.00 85.06 109 MET A C 1
ATOM 789 O O . MET A 1 109 ? -3.770 23.455 -8.348 1.00 85.06 109 MET A O 1
ATOM 793 N N . ALA A 1 110 ? -3.364 25.380 -7.271 1.00 86.75 110 ALA A N 1
ATOM 794 C CA . ALA A 1 110 ? -2.078 24.951 -6.733 1.00 86.75 110 ALA A CA 1
ATOM 795 C C . ALA A 1 110 ? -2.265 24.033 -5.505 1.00 86.75 110 ALA A C 1
ATOM 797 O O . ALA A 1 110 ? -3.147 24.298 -4.687 1.00 86.75 110 ALA A O 1
ATOM 798 N N . PRO A 1 111 ? -1.427 22.992 -5.341 1.00 83.56 111 PRO A N 1
ATOM 799 C CA . PRO A 1 111 ? -1.494 22.106 -4.185 1.00 83.56 111 PRO A CA 1
ATOM 800 C C . PRO A 1 111 ? -0.985 22.784 -2.912 1.00 83.56 111 PRO A C 1
ATOM 802 O O . PRO A 1 111 ? -0.021 23.556 -2.921 1.00 83.56 111 PRO A O 1
ATOM 805 N N . THR A 1 112 ? -1.575 22.411 -1.784 1.00 88.25 112 THR A N 1
ATOM 806 C CA . THR A 1 112 ? -1.032 22.678 -0.451 1.00 88.25 112 THR A CA 1
ATOM 807 C C . THR A 1 112 ? 0.222 21.839 -0.189 1.00 88.25 112 THR A C 1
ATOM 809 O O . THR A 1 112 ? 0.482 20.822 -0.835 1.00 88.25 112 THR A O 1
ATOM 812 N N . ARG A 1 113 ? 1.001 22.210 0.837 1.00 80.88 113 ARG A N 1
ATOM 813 C CA . ARG A 1 113 ? 2.189 21.439 1.248 1.00 80.88 113 ARG A CA 1
ATOM 814 C C . ARG A 1 113 ? 1.857 19.984 1.606 1.00 80.88 113 ARG A C 1
ATOM 816 O O . ARG A 1 113 ? 2.672 19.106 1.350 1.00 80.88 113 ARG A O 1
ATOM 823 N N . ARG A 1 114 ? 0.684 19.727 2.192 1.00 76.62 114 ARG A N 1
ATOM 824 C CA . ARG A 1 114 ? 0.251 18.370 2.549 1.00 76.62 114 ARG A CA 1
ATOM 825 C C . ARG A 1 114 ? -0.037 17.535 1.302 1.00 76.62 114 ARG A C 1
ATOM 827 O O . ARG A 1 114 ? 0.476 16.431 1.192 1.00 76.62 114 ARG A O 1
ATOM 834 N N . GLU A 1 115 ? -0.765 18.091 0.339 1.00 76.69 115 GLU A N 1
ATOM 835 C CA . GLU A 1 115 ? -1.074 17.410 -0.927 1.00 76.69 115 GLU A CA 1
ATOM 836 C C . GLU A 1 115 ? 0.190 17.141 -1.750 1.00 76.69 115 GLU A C 1
ATOM 838 O O . GLU A 1 115 ? 0.332 16.063 -2.324 1.00 76.69 115 GLU A O 1
ATOM 843 N N . MET A 1 116 ? 1.152 18.072 -1.736 1.00 82.88 116 MET A N 1
ATOM 844 C CA . MET A 1 116 ? 2.480 17.856 -2.322 1.00 82.88 116 MET A CA 1
ATOM 845 C C . MET A 1 116 ? 3.168 16.616 -1.734 1.00 82.88 116 MET A C 1
ATOM 847 O O . MET A 1 116 ? 3.720 15.813 -2.483 1.00 82.88 116 MET A O 1
ATOM 851 N N . VAL A 1 117 ? 3.122 16.445 -0.408 1.00 73.06 117 VAL A N 1
ATOM 852 C CA . VAL A 1 117 ? 3.714 15.283 0.277 1.00 73.06 117 VAL A CA 1
ATOM 853 C C . VAL A 1 117 ? 2.946 14.004 -0.055 1.00 73.06 117 VAL A C 1
ATOM 855 O O . VAL A 1 117 ? 3.565 13.016 -0.440 1.00 73.06 117 VAL A O 1
ATOM 858 N N . ASP A 1 118 ? 1.614 14.021 0.016 1.00 70.31 118 ASP A N 1
ATOM 859 C CA . ASP A 1 118 ? 0.777 12.839 -0.229 1.00 70.31 118 ASP A CA 1
ATOM 860 C C . ASP A 1 118 ? 0.908 12.313 -1.668 1.00 70.31 118 ASP A C 1
ATOM 862 O O . ASP A 1 118 ? 0.863 11.103 -1.908 1.00 70.31 118 ASP A O 1
ATOM 866 N N . ILE A 1 119 ? 1.060 13.211 -2.643 1.00 72.69 119 ILE A N 1
ATOM 867 C CA . ILE A 1 119 ? 1.287 12.850 -4.048 1.00 72.69 119 ILE A CA 1
ATOM 868 C C . ILE A 1 119 ? 2.736 12.412 -4.254 1.00 72.69 119 ILE A C 1
ATOM 870 O O . ILE A 1 119 ? 2.975 11.414 -4.936 1.00 72.69 119 ILE A O 1
ATOM 874 N N . GLY A 1 120 ? 3.685 13.104 -3.618 1.00 72.38 120 GLY A N 1
ATOM 875 C CA . GLY A 1 120 ? 5.101 12.747 -3.630 1.00 72.38 120 GLY A CA 1
ATOM 876 C C . GLY A 1 120 ? 5.349 11.325 -3.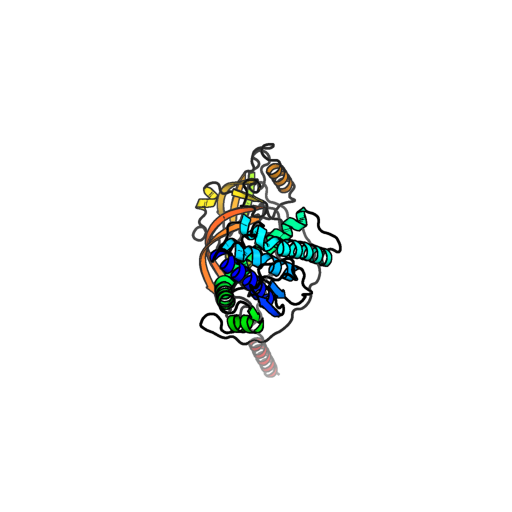131 1.00 72.38 120 GLY A C 1
ATOM 877 O O . GLY A 1 120 ? 6.040 10.569 -3.803 1.00 72.38 120 GLY A O 1
ATOM 878 N N . ILE A 1 121 ? 4.714 10.915 -2.027 1.00 69.69 121 ILE A N 1
ATOM 879 C CA . ILE A 1 121 ? 4.812 9.541 -1.502 1.00 69.69 121 ILE A CA 1
ATOM 880 C C . ILE A 1 121 ? 4.369 8.526 -2.560 1.00 69.69 121 ILE A C 1
ATOM 882 O O . ILE A 1 121 ? 5.086 7.567 -2.822 1.00 69.69 121 ILE A O 1
ATOM 886 N N . ARG A 1 122 ? 3.233 8.755 -3.231 1.00 75.81 122 ARG A N 1
ATOM 887 C CA . ARG A 1 122 ? 2.732 7.838 -4.273 1.00 75.81 122 ARG A CA 1
ATOM 888 C C . ARG A 1 122 ? 3.668 7.759 -5.475 1.00 75.81 122 ARG A C 1
ATOM 890 O O . ARG A 1 122 ? 3.849 6.679 -6.029 1.00 75.81 122 ARG A O 1
ATOM 897 N N . ILE A 1 123 ? 4.236 8.892 -5.886 1.00 80.38 123 ILE A N 1
ATOM 898 C CA . ILE A 1 123 ? 5.190 8.963 -6.999 1.00 80.38 123 ILE A CA 1
ATOM 899 C C . ILE A 1 123 ? 6.466 8.206 -6.656 1.00 80.38 123 ILE A C 1
ATOM 901 O O . ILE A 1 123 ? 6.889 7.375 -7.453 1.00 80.38 123 ILE A O 1
ATOM 905 N N . VAL A 1 124 ? 7.029 8.433 -5.467 1.00 79.38 124 VAL A N 1
ATOM 906 C CA . VAL A 1 124 ? 8.228 7.728 -5.003 1.00 79.38 124 VAL A CA 1
ATOM 907 C C . VAL A 1 124 ? 7.952 6.233 -4.893 1.00 79.38 124 VAL A C 1
ATOM 909 O O . VAL A 1 124 ? 8.700 5.458 -5.471 1.00 79.38 124 VAL A O 1
ATOM 912 N N . SER A 1 125 ? 6.842 5.806 -4.281 1.00 68.44 125 SER A N 1
ATOM 913 C CA . SER A 1 125 ? 6.488 4.379 -4.220 1.00 68.44 125 SER A CA 1
ATOM 914 C C . SER A 1 125 ? 6.346 3.749 -5.609 1.00 68.44 125 SER A C 1
ATOM 916 O O . SER A 1 125 ? 6.740 2.603 -5.819 1.00 68.44 125 SER A O 1
ATOM 918 N N . LYS A 1 126 ? 5.807 4.491 -6.584 1.00 77.56 126 LYS A N 1
ATOM 919 C CA . LYS A 1 126 ? 5.689 4.010 -7.964 1.00 77.56 126 LYS A CA 1
ATOM 920 C C . LYS A 1 126 ? 7.040 3.950 -8.679 1.00 77.56 126 LYS A C 1
ATOM 922 O O . LYS A 1 126 ? 7.283 3.005 -9.423 1.00 77.56 126 LYS A O 1
ATOM 927 N N . ALA A 1 127 ? 7.912 4.924 -8.441 1.00 81.44 127 ALA A N 1
ATOM 928 C CA . ALA A 1 127 ? 9.273 4.936 -8.960 1.00 81.44 127 ALA A CA 1
ATOM 929 C C . ALA A 1 127 ? 10.123 3.809 -8.351 1.00 81.44 127 ALA A C 1
ATOM 931 O O . ALA A 1 127 ? 10.827 3.121 -9.083 1.00 81.44 127 ALA A O 1
ATOM 932 N N . GLU A 1 128 ? 10.002 3.549 -7.046 1.00 76.06 128 GLU A N 1
ATOM 933 C CA . GLU A 1 128 ? 10.662 2.433 -6.357 1.00 76.06 128 GLU A CA 1
ATOM 934 C C . GLU A 1 128 ? 10.233 1.076 -6.926 1.00 76.06 128 GLU A C 1
ATOM 936 O O . GLU A 1 128 ? 11.090 0.221 -7.166 1.00 76.06 128 GLU A O 1
ATOM 941 N N . ALA A 1 129 ? 8.932 0.887 -7.179 1.00 69.19 129 ALA A N 1
ATOM 942 C CA . ALA A 1 129 ? 8.411 -0.316 -7.825 1.00 69.19 129 ALA A CA 1
ATOM 943 C C . ALA A 1 129 ? 8.978 -0.475 -9.243 1.00 69.19 129 ALA A C 1
ATOM 945 O O . ALA A 1 129 ? 9.581 -1.505 -9.540 1.00 69.19 129 ALA A O 1
ATOM 946 N N . LEU A 1 130 ? 8.892 0.574 -10.073 1.00 81.44 130 LEU A N 1
ATOM 947 C CA . LEU A 1 130 ? 9.421 0.565 -11.439 1.00 81.44 130 LEU A CA 1
ATOM 948 C C . LEU A 1 130 ? 10.914 0.222 -11.447 1.00 81.44 130 LEU A C 1
ATOM 950 O O . LEU A 1 130 ? 11.330 -0.682 -12.168 1.00 81.44 130 LEU A O 1
ATOM 954 N N . VAL A 1 131 ? 11.723 0.899 -10.627 1.00 84.81 131 VAL A N 1
ATOM 955 C CA . VAL A 1 131 ? 13.168 0.642 -10.510 1.00 84.81 131 VAL A CA 1
ATOM 956 C C . VAL A 1 131 ? 13.437 -0.780 -10.033 1.00 84.81 131 VAL A C 1
ATOM 958 O O . VAL A 1 131 ? 14.347 -1.435 -10.539 1.00 84.81 131 VAL A O 1
ATOM 961 N N . GLY A 1 132 ? 12.652 -1.280 -9.079 1.00 73.38 132 GLY A N 1
ATOM 962 C CA . GLY A 1 132 ? 12.795 -2.638 -8.568 1.00 73.38 132 GLY A CA 1
ATOM 963 C C . GLY A 1 132 ? 12.522 -3.707 -9.613 1.00 73.38 132 GLY A C 1
ATOM 964 O O . GLY A 1 132 ? 13.341 -4.611 -9.778 1.00 73.38 132 GLY A O 1
ATOM 965 N N . GLU A 1 133 ? 11.425 -3.580 -10.350 1.00 81.75 133 GLU A N 1
ATOM 966 C CA . GLU A 1 133 ? 11.036 -4.529 -11.395 1.00 81.75 133 GLU A CA 1
ATOM 967 C C . GLU A 1 133 ? 11.979 -4.465 -12.616 1.00 81.75 133 GLU A C 1
ATOM 969 O O . GLU A 1 133 ? 12.145 -5.444 -13.345 1.00 81.75 133 GLU A O 1
ATOM 974 N N . ASN A 1 134 ? 12.646 -3.324 -12.819 1.00 87.06 134 ASN A N 1
ATOM 975 C CA . ASN A 1 134 ? 13.592 -3.079 -13.908 1.00 87.06 134 ASN A CA 1
ATOM 976 C C . ASN A 1 134 ? 15.070 -3.241 -13.529 1.00 87.06 134 ASN A C 1
ATOM 978 O O . ASN A 1 134 ? 15.928 -3.002 -14.379 1.00 87.06 134 ASN A O 1
ATOM 982 N N . TRP A 1 135 ? 15.397 -3.614 -12.289 1.00 88.88 135 TRP A N 1
ATOM 983 C CA . TRP A 1 135 ? 16.763 -3.471 -11.773 1.00 88.88 135 TRP A CA 1
ATOM 984 C C . TRP A 1 135 ? 17.825 -4.167 -12.636 1.00 88.88 135 TRP A C 1
ATOM 986 O O . TRP A 1 135 ? 18.854 -3.577 -12.940 1.00 88.88 135 TRP A O 1
ATOM 996 N N . SER A 1 136 ? 17.540 -5.374 -13.128 1.00 84.12 136 SER A N 1
ATOM 997 C CA . S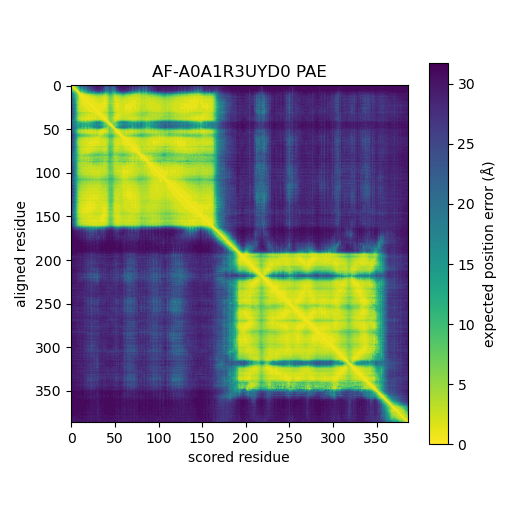ER A 1 136 ? 18.458 -6.112 -14.006 1.00 84.12 136 SER A CA 1
ATOM 998 C C . SER A 1 136 ? 18.709 -5.418 -15.351 1.00 84.12 136 SER A C 1
ATOM 1000 O O . SER A 1 136 ? 19.816 -5.480 -15.883 1.00 84.12 136 SER A O 1
ATOM 1002 N N . LEU A 1 137 ? 17.707 -4.730 -15.909 1.00 88.62 137 LEU A N 1
ATOM 1003 C CA . LEU A 1 137 ? 17.873 -3.915 -17.114 1.00 88.62 137 LEU A CA 1
ATOM 1004 C C . LEU A 1 137 ? 18.656 -2.639 -16.803 1.00 88.62 137 LEU A C 1
ATOM 1006 O O . LEU A 1 137 ? 19.528 -2.272 -17.585 1.00 88.62 137 LEU A O 1
ATOM 1010 N N . ILE A 1 138 ? 18.396 -2.005 -15.656 1.00 93.69 138 ILE A N 1
ATOM 1011 C CA . ILE A 1 138 ? 19.148 -0.833 -15.185 1.00 93.69 138 ILE A CA 1
ATOM 1012 C C . ILE A 1 138 ? 20.630 -1.189 -15.037 1.00 93.69 138 ILE A C 1
ATOM 1014 O O . ILE A 1 138 ? 21.474 -0.455 -15.536 1.00 93.69 138 ILE A O 1
ATOM 1018 N N . GLU A 1 139 ? 20.961 -2.341 -14.449 1.00 91.50 139 GLU A N 1
ATOM 1019 C CA . GLU A 1 139 ? 22.348 -2.802 -14.321 1.00 91.50 139 GLU A CA 1
ATOM 1020 C C . GLU A 1 139 ? 23.010 -3.078 -15.676 1.00 91.50 139 GLU A C 1
ATOM 1022 O O . GLU A 1 139 ? 24.182 -2.755 -15.856 1.00 91.50 139 GLU A O 1
ATOM 1027 N N . ARG A 1 140 ? 22.273 -3.626 -16.651 1.00 91.50 140 ARG A N 1
ATOM 1028 C CA . ARG A 1 140 ? 22.791 -3.846 -18.014 1.00 91.50 140 ARG A CA 1
ATOM 1029 C C . ARG A 1 140 ? 23.072 -2.534 -18.738 1.00 91.50 140 ARG A C 1
ATOM 1031 O O . ARG A 1 140 ? 24.131 -2.383 -19.337 1.00 91.50 140 ARG A O 1
ATOM 1038 N N . VAL A 1 141 ? 22.142 -1.585 -18.663 1.00 94.12 141 VAL A N 1
ATOM 1039 C CA . VAL A 1 141 ? 22.313 -0.249 -19.246 1.00 94.12 141 VAL A CA 1
ATOM 1040 C C . VAL A 1 141 ? 23.455 0.494 -18.550 1.00 94.12 141 VAL A C 1
ATOM 1042 O O . VAL A 1 141 ? 24.291 1.091 -19.221 1.00 94.12 141 VAL A O 1
ATOM 1045 N N . ALA A 1 142 ? 23.550 0.401 -17.222 1.00 93.06 142 ALA A N 1
ATOM 1046 C CA . ALA A 1 142 ? 24.643 0.983 -16.452 1.00 93.06 142 ALA A CA 1
ATOM 1047 C C . ALA A 1 142 ? 25.999 0.355 -16.808 1.00 93.06 142 ALA A C 1
ATOM 1049 O O . ALA A 1 142 ? 26.982 1.075 -16.939 1.00 93.06 142 ALA A O 1
ATOM 1050 N N . ALA A 1 143 ? 26.070 -0.963 -17.012 1.00 91.12 143 ALA A N 1
ATOM 1051 C CA . ALA A 1 143 ? 27.293 -1.631 -17.456 1.00 91.12 143 ALA A CA 1
ATOM 1052 C C . ALA A 1 143 ? 27.739 -1.137 -18.840 1.00 91.12 143 ALA A C 1
ATOM 1054 O O . ALA A 1 143 ? 28.917 -0.851 -19.037 1.00 91.12 143 ALA A O 1
ATOM 1055 N N . GLU A 1 144 ? 26.799 -0.964 -19.770 1.00 93.06 144 GLU A N 1
ATOM 1056 C CA . GLU A 1 144 ? 27.087 -0.407 -21.094 1.00 93.06 144 GLU A CA 1
ATOM 1057 C C . GLU A 1 144 ? 27.557 1.058 -21.000 1.00 93.06 144 GLU A C 1
ATOM 1059 O O . GLU A 1 144 ? 28.526 1.444 -21.657 1.00 93.06 144 GLU A O 1
ATOM 1064 N N . LEU A 1 145 ? 26.935 1.862 -20.127 1.00 92.94 145 LEU A N 1
ATOM 1065 C CA . LEU A 1 145 ? 27.366 3.231 -19.821 1.00 92.94 145 LEU A CA 1
ATOM 1066 C C . LEU A 1 145 ? 28.771 3.276 -19.215 1.00 92.94 145 LEU A C 1
ATOM 1068 O O . LEU A 1 145 ? 29.550 4.145 -19.580 1.00 92.94 145 LEU A O 1
ATOM 1072 N N . LEU A 1 146 ? 29.133 2.343 -18.336 1.00 91.56 146 LEU A N 1
ATOM 1073 C CA . LEU A 1 146 ? 30.477 2.286 -17.750 1.00 91.56 146 LEU A CA 1
ATOM 1074 C C . LEU A 1 146 ? 31.559 1.934 -18.783 1.00 91.56 146 LEU A C 1
ATOM 1076 O O . LEU A 1 146 ? 32.717 2.295 -18.592 1.00 91.56 146 LEU A O 1
ATOM 1080 N N . VAL A 1 147 ? 31.196 1.249 -19.872 1.00 91.56 147 VAL A N 1
ATOM 1081 C CA . VAL A 1 147 ? 32.123 0.902 -20.962 1.00 91.56 147 VAL A CA 1
ATOM 1082 C C . VAL A 1 147 ? 32.206 2.012 -22.008 1.00 91.56 147 VAL A C 1
ATOM 1084 O O . VAL A 1 147 ? 33.294 2.328 -22.488 1.00 91.56 147 VAL A O 1
ATOM 1087 N N . ARG A 1 148 ? 31.063 2.584 -22.400 1.00 92.25 148 ARG A N 1
ATOM 1088 C CA . ARG A 1 148 ? 30.964 3.511 -23.541 1.00 92.25 148 ARG A CA 1
ATOM 1089 C C . ARG A 1 148 ? 30.854 4.974 -23.143 1.00 92.25 148 ARG A C 1
ATOM 1091 O O . ARG A 1 148 ? 30.954 5.834 -24.015 1.00 92.25 148 ARG A O 1
ATOM 1098 N N . GLU A 1 149 ? 30.620 5.255 -21.864 1.00 91.62 149 GLU A N 1
ATOM 1099 C CA . GLU A 1 149 ? 30.360 6.566 -21.247 1.00 91.62 149 GLU A CA 1
ATOM 1100 C C . GLU A 1 149 ? 29.100 7.288 -21.761 1.00 91.62 149 GLU A C 1
ATOM 1102 O O . GLU A 1 149 ? 28.501 8.089 -21.046 1.00 91.62 149 GLU A O 1
ATOM 1107 N N . THR A 1 150 ? 28.684 7.029 -23.000 1.00 93.50 150 THR A N 1
ATOM 1108 C CA . THR A 1 150 ? 27.494 7.572 -23.648 1.00 93.50 150 THR A CA 1
ATOM 1109 C C . THR A 1 150 ? 26.868 6.511 -24.549 1.00 93.50 150 THR A C 1
ATOM 1111 O O . THR A 1 150 ? 27.552 5.867 -25.350 1.00 93.50 150 THR A O 1
ATOM 1114 N N . ILE A 1 151 ? 25.555 6.353 -24.440 1.00 92.75 151 ILE A N 1
ATOM 1115 C CA . ILE A 1 151 ? 24.743 5.467 -25.276 1.00 92.75 151 ILE A CA 1
ATOM 1116 C C . ILE A 1 151 ? 23.507 6.216 -25.772 1.00 92.75 151 ILE A C 1
ATOM 1118 O O . ILE A 1 151 ? 23.079 7.201 -25.171 1.00 92.75 151 ILE A O 1
ATOM 1122 N N . THR A 1 152 ? 22.922 5.743 -26.865 1.00 94.75 152 THR A N 1
ATOM 1123 C CA . THR A 1 152 ? 21.700 6.333 -27.426 1.00 94.75 152 THR A CA 1
ATOM 1124 C C . THR A 1 152 ? 20.450 5.682 -26.838 1.00 94.75 152 THR A C 1
ATOM 1126 O O . THR A 1 152 ? 20.479 4.543 -26.372 1.00 94.75 152 THR A O 1
ATOM 1129 N N . GLY A 1 153 ? 19.305 6.352 -26.926 1.00 89.12 153 GLY A N 1
ATOM 1130 C CA . GLY A 1 153 ? 18.018 5.779 -26.542 1.00 89.12 153 GLY A CA 1
ATOM 1131 C C . GLY A 1 153 ? 17.669 4.528 -27.349 1.00 89.12 153 GLY A C 1
ATOM 1132 O O . GLY A 1 153 ? 17.003 3.640 -26.826 1.00 89.12 153 GLY A O 1
ATOM 1133 N N . ASP A 1 154 ? 18.173 4.407 -28.581 1.00 89.69 154 ASP A N 1
ATOM 1134 C CA . ASP A 1 154 ? 18.061 3.186 -29.386 1.00 89.69 154 ASP A CA 1
ATOM 1135 C C . ASP A 1 154 ? 18.917 2.040 -28.833 1.00 89.69 154 ASP A C 1
ATOM 1137 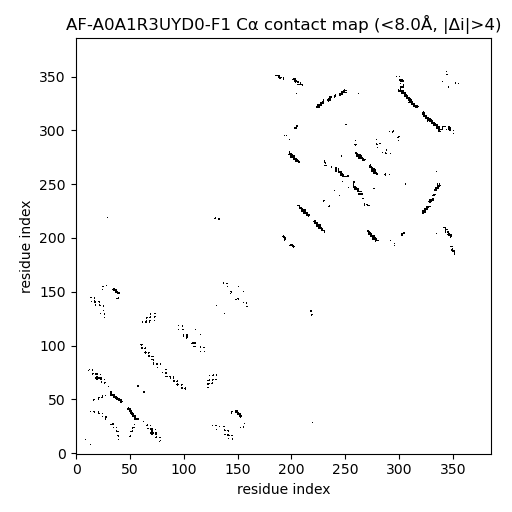O O . ASP A 1 154 ? 18.480 0.892 -28.862 1.00 89.69 154 ASP A O 1
ATOM 1141 N N . ASP A 1 155 ? 20.096 2.323 -28.269 1.00 90.38 155 ASP A N 1
ATOM 1142 C CA . ASP A 1 155 ? 20.880 1.314 -27.544 1.00 90.38 155 ASP A CA 1
ATOM 1143 C C . ASP A 1 155 ? 20.128 0.828 -26.295 1.00 90.38 155 ASP A C 1
ATOM 1145 O O . ASP A 1 155 ? 20.060 -0.374 -26.042 1.00 90.38 155 ASP A O 1
ATOM 1149 N N . VAL A 1 156 ? 19.494 1.741 -25.548 1.00 91.75 156 VAL A N 1
ATOM 1150 C CA . VAL A 1 156 ? 18.678 1.383 -24.373 1.00 91.75 156 VAL A CA 1
ATOM 1151 C C . VAL A 1 156 ? 17.454 0.555 -24.781 1.00 91.75 156 VAL A C 1
ATOM 1153 O O . VAL A 1 156 ? 17.159 -0.458 -24.143 1.00 91.75 156 VAL A O 1
ATOM 1156 N N . ARG A 1 157 ? 16.758 0.935 -25.864 1.00 88.69 157 ARG A N 1
ATOM 1157 C CA . ARG A 1 157 ? 15.646 0.149 -26.430 1.00 88.69 157 ARG A CA 1
ATOM 1158 C C . ARG A 1 157 ? 16.106 -1.235 -26.854 1.00 88.69 157 ARG A C 1
ATOM 1160 O O . ARG A 1 157 ? 15.435 -2.198 -26.514 1.00 88.69 157 ARG A O 1
ATOM 1167 N N . ARG A 1 158 ? 17.268 -1.352 -27.499 1.00 89.25 158 ARG A N 1
ATOM 1168 C CA . ARG A 1 158 ? 17.845 -2.648 -27.878 1.00 89.25 158 ARG A CA 1
ATOM 1169 C C . ARG A 1 158 ? 18.065 -3.538 -26.654 1.00 89.25 158 ARG A C 1
ATOM 1171 O O . ARG A 1 158 ? 17.621 -4.677 -26.656 1.00 89.25 158 ARG A O 1
ATOM 1178 N N . ILE A 1 159 ? 18.647 -3.005 -25.576 1.00 87.00 159 ILE A N 1
ATOM 1179 C CA . ILE A 1 159 ? 18.853 -3.745 -24.315 1.00 87.00 159 ILE A CA 1
ATOM 1180 C C . ILE A 1 159 ? 17.514 -4.188 -23.693 1.00 87.00 159 ILE A C 1
ATOM 1182 O O . ILE A 1 159 ? 17.413 -5.288 -23.146 1.00 87.00 159 ILE A O 1
ATOM 1186 N N . ILE A 1 160 ? 16.480 -3.346 -23.786 1.00 84.94 160 ILE A N 1
ATOM 1187 C CA . ILE A 1 160 ? 15.109 -3.660 -23.363 1.00 84.94 160 ILE A CA 1
ATOM 1188 C C . ILE A 1 160 ? 14.487 -4.771 -24.233 1.00 84.94 160 ILE A C 1
ATOM 1190 O O . ILE A 1 160 ? 13.876 -5.693 -23.690 1.00 84.94 160 ILE A O 1
ATOM 1194 N N . GLU A 1 161 ? 14.620 -4.671 -25.557 1.00 82.38 161 GLU A N 1
ATOM 1195 C CA . GLU A 1 161 ? 14.023 -5.555 -26.572 1.00 82.38 161 GLU A CA 1
ATOM 1196 C C . GLU A 1 161 ? 14.682 -6.931 -26.624 1.00 82.38 161 GLU A C 1
ATOM 1198 O O . GLU A 1 161 ? 13.993 -7.937 -26.791 1.00 82.38 161 GLU A O 1
ATOM 1203 N N . GLU A 1 162 ? 15.997 -6.991 -26.408 1.00 79.25 162 GLU A N 1
ATOM 1204 C CA . GLU A 1 162 ? 16.734 -8.239 -26.184 1.00 79.25 162 GLU A CA 1
ATOM 1205 C C . GLU A 1 162 ? 16.146 -9.034 -25.007 1.00 79.25 162 GLU A C 1
ATOM 1207 O O . GLU A 1 162 ? 16.319 -10.253 -24.936 1.00 79.25 162 GLU A O 1
ATOM 1212 N N . GLY A 1 163 ? 15.408 -8.350 -24.121 1.00 54.88 163 GLY A N 1
ATOM 1213 C CA . GLY A 1 163 ? 14.687 -8.926 -22.999 1.00 54.88 163 GLY A CA 1
ATOM 1214 C C . GLY A 1 163 ? 15.618 -9.600 -21.987 1.00 54.88 163 GLY A C 1
ATOM 1215 O O . GLY A 1 163 ? 16.840 -9.660 -22.155 1.00 54.88 163 GLY A O 1
ATOM 1216 N N . PRO A 1 164 ? 15.077 -10.121 -20.879 1.00 55.78 164 PRO A N 1
ATOM 1217 C CA . PRO A 1 164 ? 15.665 -11.294 -20.246 1.00 55.78 164 PRO A CA 1
ATOM 1218 C C . PRO A 1 164 ? 15.463 -12.507 -21.177 1.00 55.78 164 PRO A C 1
ATOM 1220 O O . PRO A 1 164 ? 14.526 -12.522 -21.973 1.00 55.78 164 PRO A O 1
ATOM 1223 N N . ALA A 1 165 ? 16.323 -13.528 -21.104 1.00 39.41 165 ALA A N 1
ATOM 1224 C CA . ALA A 1 165 ? 16.244 -14.693 -21.989 1.00 39.41 165 ALA A CA 1
ATOM 1225 C C . ALA A 1 165 ? 14.811 -15.296 -22.085 1.00 39.41 165 ALA A C 1
ATOM 1227 O O . ALA A 1 165 ? 14.361 -15.943 -21.143 1.00 39.41 165 ALA A O 1
ATOM 1228 N N . SER A 1 166 ? 14.175 -15.145 -23.269 1.00 34.66 166 SER A N 1
ATOM 1229 C CA . SER A 1 166 ? 12.906 -15.752 -23.764 1.00 34.66 166 SER A CA 1
ATOM 1230 C C . SER A 1 166 ? 11.604 -15.280 -23.060 1.00 34.66 166 SER A C 1
ATOM 1232 O O . SER A 1 166 ? 11.560 -15.245 -21.840 1.00 34.66 166 SER A O 1
ATOM 1234 N N . ARG A 1 167 ? 10.454 -14.947 -23.692 1.00 32.03 167 ARG A N 1
ATOM 1235 C CA . ARG A 1 167 ? 9.828 -15.280 -25.000 1.00 32.03 167 ARG A CA 1
ATOM 1236 C C . ARG A 1 167 ? 8.673 -14.283 -25.332 1.00 32.03 167 ARG A C 1
ATOM 1238 O O . ARG A 1 167 ? 8.166 -13.605 -24.447 1.00 32.03 167 ARG A O 1
ATOM 1245 N N . THR A 1 168 ? 8.258 -14.248 -26.603 1.00 28.16 168 THR A N 1
ATOM 1246 C CA . THR A 1 168 ? 7.459 -13.239 -27.359 1.00 28.16 168 THR A CA 1
ATOM 1247 C C . THR A 1 168 ? 5.910 -13.284 -27.217 1.00 28.16 168 THR A C 1
ATOM 1249 O O . THR A 1 168 ? 5.349 -14.345 -26.957 1.00 28.16 168 THR A O 1
ATOM 1252 N N . LEU A 1 169 ? 5.221 -12.154 -27.502 1.00 31.80 169 LEU A N 1
ATOM 1253 C CA . LEU A 1 169 ? 3.750 -11.940 -27.615 1.00 31.80 169 LEU A CA 1
ATOM 1254 C C . LEU A 1 169 ? 3.331 -11.337 -28.986 1.00 31.80 169 LEU A C 1
ATOM 1256 O O . LEU A 1 169 ? 4.167 -10.772 -29.686 1.00 31.80 169 LEU A O 1
ATOM 1260 N N . SER A 1 170 ? 2.026 -11.371 -29.325 1.00 27.72 170 SER A N 1
ATOM 1261 C CA . SER A 1 170 ? 1.365 -10.525 -30.353 1.00 27.72 170 SER A CA 1
ATOM 1262 C C . SER A 1 170 ? -0.119 -10.237 -30.000 1.00 27.72 170 SER A C 1
ATOM 1264 O O . SER A 1 170 ? -0.749 -11.039 -29.315 1.00 27.72 170 SER A O 1
ATOM 1266 N N . VAL A 1 171 ? -0.653 -9.080 -30.434 1.00 28.80 171 VAL A N 1
ATOM 1267 C CA . VAL A 1 171 ? -1.772 -8.279 -29.859 1.00 28.80 171 VAL A CA 1
ATOM 1268 C C . VAL A 1 171 ? -2.972 -8.102 -30.818 1.00 28.80 171 VAL A C 1
ATOM 1270 O O . VAL A 1 171 ? -2.776 -8.046 -32.028 1.00 28.80 171 VAL A O 1
ATOM 1273 N N . ALA A 1 172 ? -4.189 -7.864 -30.285 1.00 23.19 172 ALA A N 1
ATOM 1274 C CA . ALA A 1 172 ? -5.239 -7.055 -30.943 1.00 23.19 172 ALA A CA 1
ATOM 1275 C C . ALA A 1 172 ? -6.192 -6.334 -29.940 1.00 23.19 172 ALA A C 1
ATOM 1277 O O . ALA A 1 172 ? -6.459 -6.828 -28.850 1.00 23.19 172 ALA A O 1
ATOM 1278 N N . THR A 1 173 ? -6.698 -5.155 -30.333 1.00 33.97 173 THR A N 1
ATOM 1279 C CA . THR A 1 173 ? -7.255 -4.034 -29.523 1.00 33.97 173 THR A CA 1
ATOM 1280 C C . THR A 1 173 ? -8.801 -3.917 -29.539 1.00 33.97 173 THR A C 1
ATOM 1282 O O . THR A 1 173 ? -9.354 -4.159 -30.608 1.00 33.97 173 THR A O 1
ATOM 1285 N N . ARG A 1 174 ? -9.495 -3.393 -28.482 1.00 24.16 174 ARG A N 1
ATOM 1286 C CA . ARG A 1 174 ? -10.668 -2.443 -28.582 1.00 24.16 174 ARG A CA 1
ATOM 1287 C C . ARG A 1 174 ? -11.209 -1.827 -27.246 1.00 24.16 174 ARG A C 1
ATOM 1289 O O . ARG A 1 174 ? -11.045 -2.396 -26.180 1.00 24.16 174 ARG A O 1
ATOM 1296 N N . ARG A 1 175 ? -11.878 -0.657 -27.403 1.00 27.77 175 ARG A N 1
ATOM 1297 C CA . ARG A 1 175 ? -12.469 0.403 -26.519 1.00 27.77 175 ARG A CA 1
ATOM 1298 C C . ARG A 1 175 ? -13.665 0.061 -25.576 1.00 27.77 175 ARG A C 1
ATOM 1300 O O . ARG A 1 175 ? -14.377 -0.903 -25.822 1.00 27.77 175 ARG A O 1
ATOM 1307 N N . LEU A 1 176 ? -13.937 0.963 -24.606 1.00 27.56 176 LEU A N 1
ATOM 1308 C CA . LEU A 1 176 ? -15.028 1.013 -23.584 1.00 27.56 176 LEU A CA 1
ATOM 1309 C C . LEU A 1 176 ? -16.204 1.984 -23.930 1.00 27.56 176 LEU A C 1
ATOM 1311 O O . LEU A 1 176 ? -15.956 2.913 -24.703 1.00 27.56 176 LEU A O 1
ATOM 1315 N N . PRO A 1 177 ? -17.414 1.857 -23.314 1.00 32.06 177 PRO A N 1
ATOM 1316 C CA . PRO A 1 177 ? -18.428 2.931 -23.241 1.00 32.06 177 PRO A CA 1
ATOM 1317 C C . PRO A 1 177 ? -18.864 3.385 -21.814 1.00 32.06 177 PRO A C 1
ATOM 1319 O O . PRO A 1 177 ? -18.586 2.717 -20.819 1.00 32.06 177 PRO A O 1
ATOM 1322 N N . ASP A 1 178 ? -19.557 4.538 -21.789 1.00 38.16 178 ASP A N 1
ATOM 1323 C CA . ASP A 1 178 ? -19.869 5.499 -20.700 1.00 38.16 178 ASP A CA 1
ATOM 1324 C C . ASP A 1 178 ? -20.870 5.067 -19.590 1.00 38.16 178 ASP A C 1
ATOM 1326 O O . ASP A 1 178 ? -21.699 4.180 -19.788 1.00 38.16 178 ASP A O 1
ATOM 1330 N N . ALA A 1 179 ? -20.846 5.748 -18.426 1.00 32.22 179 ALA A N 1
ATOM 1331 C CA . ALA A 1 179 ? -21.676 5.468 -17.234 1.00 32.22 179 ALA A CA 1
ATOM 1332 C C . ALA A 1 179 ? -22.767 6.534 -16.927 1.00 32.22 179 ALA A C 1
ATOM 1334 O O . ALA A 1 179 ? -22.562 7.726 -17.140 1.00 32.22 179 ALA A O 1
ATOM 1335 N N . LEU A 1 180 ? -23.908 6.090 -16.361 1.00 26.36 180 LEU A N 1
ATOM 1336 C CA . LEU A 1 180 ? -25.083 6.877 -15.906 1.00 26.36 180 LEU A CA 1
ATOM 1337 C C . LEU A 1 180 ? -25.186 6.961 -14.348 1.00 26.36 180 LEU A C 1
ATOM 1339 O O . LEU A 1 180 ? -24.532 6.164 -13.674 1.00 26.36 180 LEU A O 1
ATOM 1343 N N . PRO A 1 181 ? -25.984 7.890 -13.751 1.00 27.84 181 PRO A N 1
ATOM 1344 C CA . PRO A 1 181 ? -25.855 8.317 -12.341 1.00 27.84 181 PRO A CA 1
ATOM 1345 C C . PRO A 1 181 ? -26.702 7.557 -11.280 1.00 27.84 181 PRO A C 1
ATOM 1347 O O . PRO A 1 181 ? -27.593 6.775 -11.600 1.00 27.84 181 PRO A O 1
ATOM 1350 N N . LEU A 1 182 ? -26.393 7.830 -9.996 1.00 22.84 182 LEU A N 1
ATOM 1351 C CA . LEU A 1 182 ? -26.756 7.120 -8.744 1.00 22.84 182 LEU A CA 1
ATOM 1352 C C . LEU A 1 182 ? -28.222 7.267 -8.240 1.00 22.84 182 LEU A C 1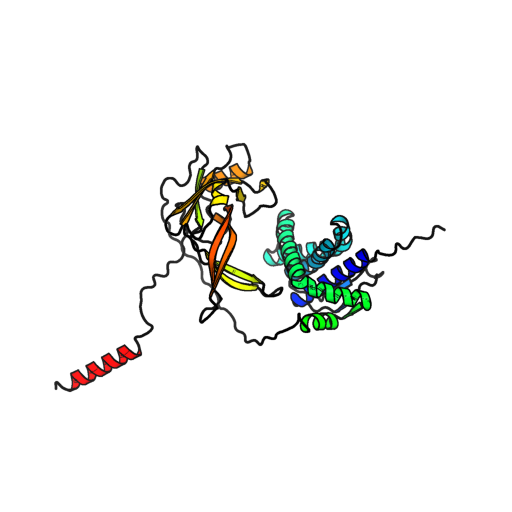
ATOM 1354 O O . LEU A 1 182 ? -28.808 8.342 -8.337 1.00 22.84 182 LEU A O 1
ATOM 1358 N N . GLN A 1 183 ? -28.753 6.237 -7.551 1.00 23.94 183 GLN A N 1
ATOM 1359 C CA . GLN A 1 183 ? -30.000 6.255 -6.740 1.00 23.94 183 GLN A CA 1
ATOM 1360 C C . GLN A 1 183 ? -29.809 5.572 -5.354 1.00 23.94 183 GLN A C 1
ATOM 1362 O O . GLN A 1 183 ? -28.941 4.711 -5.216 1.00 23.94 183 GLN A O 1
ATOM 1367 N N . THR A 1 184 ? -30.608 5.930 -4.325 1.00 24.72 184 THR A N 1
ATOM 1368 C CA . THR A 1 184 ? -30.459 5.526 -2.893 1.00 24.72 184 THR A CA 1
ATOM 1369 C C . THR A 1 184 ? -31.730 4.920 -2.243 1.00 24.72 184 THR A C 1
ATOM 1371 O O . THR A 1 184 ? -32.848 5.252 -2.637 1.00 24.72 184 THR A O 1
ATOM 1374 N N . ARG A 1 185 ? -31.578 4.073 -1.194 1.00 25.09 185 ARG A N 1
ATOM 1375 C CA . ARG A 1 185 ? -32.631 3.687 -0.203 1.00 25.09 185 ARG A CA 1
ATOM 1376 C C . ARG A 1 185 ? -32.018 3.138 1.107 1.00 25.09 185 ARG A C 1
ATOM 1378 O O . ARG A 1 185 ? -31.134 2.320 0.988 1.00 25.09 185 ARG A O 1
ATOM 1385 N N . LEU A 1 186 ? -32.498 3.520 2.307 1.00 23.95 186 LEU A N 1
ATOM 1386 C CA . LEU A 1 186 ? -31.958 3.200 3.660 1.00 23.95 186 LEU A CA 1
ATOM 1387 C C . LEU A 1 186 ? -32.407 1.843 4.279 1.00 23.95 186 LEU A C 1
ATOM 1389 O O . LEU A 1 186 ? -33.576 1.493 4.141 1.00 23.95 186 LEU A O 1
ATOM 1393 N N . GLN A 1 187 ? -31.546 1.134 5.040 1.00 23.23 187 GLN A N 1
ATOM 1394 C CA . GLN A 1 187 ? -31.929 0.019 5.948 1.00 23.23 187 GLN A CA 1
ATOM 1395 C C . GLN A 1 187 ? -31.232 0.124 7.330 1.00 23.23 187 GLN A C 1
ATOM 1397 O O . GLN A 1 187 ? -30.094 0.582 7.416 1.00 23.23 187 GLN A O 1
ATOM 1402 N N . ALA A 1 188 ? -31.934 -0.269 8.404 1.00 26.09 188 ALA A N 1
ATOM 1403 C CA . ALA A 1 188 ? -31.566 -0.070 9.815 1.00 26.09 188 ALA A CA 1
ATOM 1404 C C . ALA A 1 188 ? -30.550 -1.087 10.397 1.00 26.09 188 ALA A C 1
ATOM 1406 O O . ALA A 1 188 ? -30.498 -2.245 9.985 1.00 26.09 188 ALA A O 1
ATOM 1407 N N . ILE A 1 189 ? -29.787 -0.621 11.397 1.00 35.41 189 ILE A N 1
ATOM 1408 C CA . ILE A 1 189 ? -28.645 -1.256 12.091 1.00 35.41 189 ILE A CA 1
ATOM 1409 C C . ILE A 1 189 ? -29.110 -2.168 13.243 1.00 35.41 189 ILE A C 1
ATOM 1411 O O . ILE A 1 189 ? -29.997 -1.790 14.004 1.00 35.41 189 ILE A O 1
ATOM 1415 N N . GLY A 1 190 ? -28.467 -3.329 13.427 1.00 37.28 190 GLY A N 1
ATOM 1416 C CA . GLY A 1 190 ? -28.633 -4.181 14.614 1.00 37.28 190 GLY A CA 1
ATOM 1417 C C . GLY A 1 190 ? -27.970 -3.600 15.874 1.00 37.28 190 GLY A C 1
ATOM 1418 O O . GLY A 1 190 ? -26.838 -3.124 15.823 1.00 37.28 190 GLY A O 1
ATOM 1419 N N . ALA A 1 191 ? -28.669 -3.647 17.009 1.00 33.88 191 ALA A N 1
ATOM 1420 C CA . ALA A 1 191 ? -28.192 -3.161 18.305 1.00 33.88 191 ALA A CA 1
ATOM 1421 C C . ALA A 1 191 ? -26.870 -3.839 18.747 1.00 33.88 191 ALA A C 1
ATOM 1423 O O . ALA A 1 191 ? -26.733 -5.055 18.623 1.00 33.88 191 ALA A O 1
ATOM 1424 N N . GLY A 1 192 ? -25.912 -3.058 19.277 1.00 57.69 192 GLY A N 1
ATOM 1425 C CA . GLY A 1 192 ? -24.700 -3.566 19.952 1.00 57.69 192 GLY A CA 1
ATOM 1426 C C . GLY A 1 192 ? -23.365 -3.462 19.197 1.00 57.69 192 GLY A C 1
ATOM 1427 O O . GLY A 1 192 ? -22.389 -4.069 19.619 1.00 57.69 192 GLY A O 1
ATOM 1428 N N . ALA A 1 193 ? -23.289 -2.733 18.078 1.00 71.12 193 ALA A N 1
ATOM 1429 C CA . ALA A 1 193 ? -22.044 -2.621 17.307 1.00 71.12 193 ALA A CA 1
ATOM 1430 C C . ALA A 1 193 ? -21.012 -1.633 17.878 1.00 71.12 193 ALA A C 1
ATOM 1432 O O . ALA A 1 193 ? -19.834 -1.761 17.564 1.00 71.12 193 ALA A O 1
ATOM 1433 N N . ILE A 1 194 ? -21.431 -0.653 18.680 1.00 86.88 194 ILE A N 1
ATOM 1434 C CA . ILE A 1 194 ? -20.555 0.364 19.274 1.00 86.88 194 ILE A CA 1
ATOM 1435 C C . ILE A 1 194 ? -20.948 0.506 20.739 1.00 86.88 194 ILE A C 1
ATOM 1437 O O . ILE A 1 194 ? -22.111 0.785 21.035 1.00 86.88 194 ILE A O 1
ATOM 1441 N N . ASP A 1 195 ? -19.980 0.330 21.627 1.00 90.50 195 ASP A N 1
ATOM 1442 C CA . ASP A 1 195 ? -20.109 0.574 23.057 1.00 90.50 195 ASP A CA 1
ATOM 1443 C C . ASP A 1 195 ? -19.264 1.803 23.408 1.00 90.50 195 ASP A C 1
ATOM 1445 O O . ASP A 1 195 ? -18.038 1.813 23.274 1.00 90.50 195 ASP A O 1
ATOM 1449 N N . VAL A 1 196 ? -19.951 2.879 23.790 1.00 89.31 196 VAL A N 1
ATOM 1450 C CA . VAL A 1 196 ? -19.327 4.184 24.031 1.00 89.31 196 VAL A CA 1
ATOM 1451 C C . VAL A 1 196 ? -18.559 4.215 25.348 1.00 89.31 196 VAL A C 1
ATOM 1453 O O . VAL A 1 196 ? -17.545 4.904 25.436 1.00 89.31 196 VAL A O 1
ATOM 1456 N N . GLU A 1 197 ? -19.000 3.449 26.345 1.00 88.62 197 GLU A N 1
ATOM 1457 C CA . GLU A 1 197 ? -18.389 3.430 27.675 1.00 88.62 197 GLU A CA 1
ATOM 1458 C C . GLU A 1 197 ? -17.045 2.706 27.645 1.00 88.62 197 GLU A C 1
ATOM 1460 O O . GLU A 1 197 ? -16.038 3.217 28.135 1.00 88.62 197 GLU A O 1
ATOM 1465 N N . THR A 1 198 ? -17.012 1.539 27.005 1.00 92.38 198 THR A N 1
ATOM 1466 C CA . THR A 1 198 ? -15.789 0.736 26.854 1.00 92.38 198 THR A CA 1
ATOM 1467 C C . THR A 1 198 ? -14.954 1.146 25.640 1.00 92.38 198 THR A C 1
ATOM 1469 O O . THR A 1 198 ? -13.833 0.663 25.467 1.00 92.38 198 THR A O 1
ATOM 1472 N N . ARG A 1 199 ? -15.488 2.040 24.795 1.00 96.06 199 ARG A N 1
ATOM 1473 C CA . ARG A 1 199 ? -14.914 2.466 23.509 1.00 96.06 199 ARG A CA 1
ATOM 1474 C C . ARG A 1 199 ? -14.556 1.281 22.614 1.00 96.06 199 ARG A C 1
ATOM 1476 O O . ARG A 1 199 ? -13.504 1.254 21.963 1.00 96.06 199 ARG A O 1
ATOM 1483 N N . THR A 1 200 ? -15.450 0.296 22.594 1.00 95.44 200 THR A N 1
ATOM 1484 C CA . THR A 1 200 ? -15.324 -0.902 21.767 1.00 95.44 200 THR A CA 1
ATOM 1485 C C . THR A 1 200 ? -16.259 -0.851 20.565 1.00 95.44 200 THR A C 1
ATOM 1487 O O . THR A 1 200 ? -17.362 -0.303 20.612 1.00 95.44 200 THR A O 1
ATOM 1490 N N . VAL A 1 201 ? -15.799 -1.408 19.448 1.00 93.75 201 VAL A N 1
ATOM 1491 C CA . VAL A 1 201 ? -16.545 -1.461 18.190 1.00 93.75 201 VAL A CA 1
ATOM 1492 C C . VAL A 1 201 ? -16.488 -2.880 17.640 1.00 93.75 201 VAL A C 1
ATOM 1494 O O . VAL A 1 201 ? -15.414 -3.438 17.431 1.00 93.75 201 VAL A O 1
ATOM 1497 N N . THR A 1 202 ? -17.654 -3.464 17.377 1.00 93.75 202 THR A N 1
ATOM 1498 C CA . THR A 1 202 ? -17.779 -4.718 16.633 1.00 93.75 202 THR A CA 1
ATOM 1499 C C . THR A 1 202 ? -17.864 -4.413 15.143 1.00 93.75 202 THR A C 1
ATOM 1501 O O . THR A 1 202 ? -18.740 -3.673 14.689 1.00 93.75 202 THR A O 1
ATOM 1504 N N . LEU A 1 203 ? -16.988 -5.030 14.361 1.00 90.44 203 LEU A N 1
ATOM 1505 C CA . LEU A 1 203 ? -16.893 -4.820 12.921 1.00 90.44 203 LEU A CA 1
ATOM 1506 C C . LEU A 1 203 ? -16.729 -6.133 12.156 1.00 90.44 203 LEU A C 1
ATOM 1508 O O . LEU A 1 203 ? -16.323 -7.156 12.711 1.00 90.44 203 LEU A O 1
ATOM 1512 N N . VAL A 1 204 ? -17.065 -6.090 10.873 1.00 88.88 204 VAL A N 1
ATOM 1513 C CA . VAL A 1 204 ? -16.733 -7.110 9.879 1.00 88.88 204 VAL A CA 1
ATOM 1514 C C . VAL A 1 204 ? -15.462 -6.636 9.179 1.00 88.88 204 VAL A C 1
ATOM 1516 O O . VAL A 1 204 ? -15.479 -5.599 8.524 1.00 88.88 204 VAL A O 1
ATOM 1519 N N . PHE A 1 205 ? -14.350 -7.353 9.331 1.00 85.31 205 PHE A N 1
ATOM 1520 C CA . PHE A 1 205 ? -13.090 -6.989 8.665 1.00 85.31 205 PHE A CA 1
ATOM 1521 C C . PHE A 1 205 ? -12.968 -7.613 7.268 1.00 85.31 205 PHE A C 1
ATOM 1523 O O . PHE A 1 205 ? -12.152 -7.170 6.464 1.00 85.31 205 PHE A O 1
ATOM 1530 N N . THR A 1 206 ? -13.776 -8.634 6.964 1.00 84.94 206 THR A N 1
ATOM 1531 C CA . THR A 1 206 ? -13.883 -9.219 5.623 1.00 84.94 206 THR A CA 1
ATOM 1532 C C . THR A 1 206 ? -15.199 -9.979 5.444 1.00 84.94 206 THR A C 1
ATOM 1534 O O . THR A 1 206 ? -15.697 -10.612 6.378 1.00 84.94 206 THR A O 1
ATOM 1537 N N . THR A 1 207 ? -15.726 -9.972 4.224 1.00 84.50 207 THR A N 1
ATOM 1538 C CA . THR A 1 207 ? -16.766 -10.891 3.731 1.00 84.50 207 THR A CA 1
ATOM 1539 C C . THR A 1 207 ? -16.238 -11.852 2.663 1.00 84.50 207 THR A C 1
ATOM 1541 O O . THR A 1 207 ? -16.986 -12.675 2.136 1.00 84.50 207 THR A O 1
ATOM 1544 N N . GLY A 1 208 ? -14.944 -11.760 2.339 1.00 78.12 208 GLY A N 1
ATOM 1545 C CA . GLY A 1 208 ? -14.326 -12.529 1.265 1.00 78.12 208 GLY A CA 1
ATOM 1546 C C . GLY A 1 208 ? -14.702 -12.030 -0.124 1.00 78.12 208 GLY A C 1
ATOM 1547 O O . GLY A 1 208 ? -14.692 -12.816 -1.073 1.00 78.12 208 GLY A O 1
ATOM 1548 N N . ALA A 1 209 ? -15.079 -10.753 -0.248 1.00 72.25 209 ALA A N 1
ATOM 1549 C CA . ALA A 1 209 ? -15.490 -10.183 -1.523 1.00 72.25 209 ALA A CA 1
ATOM 1550 C C . ALA A 1 209 ? -14.407 -10.368 -2.595 1.00 72.25 209 ALA A C 1
ATOM 1552 O O . ALA A 1 209 ? -13.209 -10.276 -2.322 1.00 72.25 209 ALA A O 1
ATOM 1553 N N . THR A 1 210 ? -14.840 -10.604 -3.833 1.00 77.25 210 THR A N 1
ATOM 1554 C CA . THR A 1 210 ? -13.931 -10.613 -4.975 1.00 77.25 210 THR A CA 1
ATOM 1555 C C . THR A 1 210 ? -13.506 -9.183 -5.289 1.00 77.25 210 THR A C 1
ATOM 1557 O O . THR A 1 210 ? -14.341 -8.349 -5.643 1.00 77.25 210 THR A O 1
ATOM 1560 N N . VAL A 1 211 ? -12.212 -8.904 -5.180 1.00 68.75 211 VAL A N 1
ATOM 1561 C CA . VAL A 1 211 ? -11.625 -7.591 -5.439 1.00 68.75 211 VAL A CA 1
ATOM 1562 C C . VAL A 1 211 ? -10.784 -7.664 -6.703 1.00 68.75 211 VAL A C 1
ATOM 1564 O O . VAL A 1 211 ? -9.907 -8.516 -6.842 1.00 68.75 211 VAL A O 1
ATOM 1567 N N . ARG A 1 212 ? -11.017 -6.723 -7.623 1.00 77.44 212 ARG A N 1
ATOM 1568 C CA . ARG A 1 212 ? -10.124 -6.508 -8.760 1.00 77.44 212 ARG A CA 1
ATOM 1569 C C . ARG A 1 212 ? -8.787 -5.993 -8.239 1.00 77.44 212 ARG A C 1
ATOM 1571 O O . ARG A 1 212 ? -8.692 -4.866 -7.753 1.00 77.44 212 ARG A O 1
ATOM 1578 N N . ARG A 1 213 ? -7.756 -6.813 -8.368 1.00 63.00 213 ARG A N 1
ATOM 1579 C CA . ARG A 1 213 ? -6.371 -6.462 -8.076 1.00 63.00 213 ARG A CA 1
ATOM 1580 C C . ARG A 1 213 ? -5.599 -6.292 -9.371 1.00 63.00 213 ARG A C 1
ATOM 1582 O O . ARG A 1 213 ? -6.067 -6.628 -10.459 1.00 63.00 213 ARG A O 1
ATOM 1589 N N . GLN A 1 214 ? -4.404 -5.753 -9.233 1.00 63.69 214 GLN A N 1
ATOM 1590 C CA . GLN A 1 214 ? -3.408 -5.728 -10.284 1.00 63.69 214 GLN A CA 1
ATOM 1591 C C . GLN A 1 214 ? -2.196 -6.467 -9.745 1.00 63.69 214 GLN A C 1
ATOM 1593 O O . GLN A 1 214 ? -1.726 -6.160 -8.649 1.00 63.69 214 GLN A O 1
ATOM 1598 N N . ARG A 1 215 ? -1.719 -7.456 -10.493 1.00 57.59 215 ARG A N 1
ATOM 1599 C CA . ARG A 1 215 ? -0.365 -7.968 -10.314 1.00 57.59 215 ARG A CA 1
ATOM 1600 C C . ARG A 1 215 ? 0.477 -7.393 -11.422 1.00 57.59 215 ARG A C 1
ATOM 1602 O O . ARG A 1 215 ? -0.007 -7.201 -12.532 1.00 57.59 215 ARG A O 1
ATOM 1609 N N . TYR A 1 216 ? 1.736 -7.160 -11.133 1.00 47.25 216 TYR A N 1
ATOM 1610 C CA . TYR A 1 216 ? 2.670 -6.755 -12.158 1.00 47.25 216 TYR A CA 1
ATOM 1611 C C . TYR A 1 216 ? 3.301 -8.014 -12.748 1.00 47.25 216 TYR A C 1
ATOM 1613 O O . TYR A 1 216 ? 3.748 -8.907 -12.025 1.00 47.25 216 TYR A O 1
ATOM 1621 N N . THR A 1 217 ? 3.247 -8.137 -14.071 1.00 45.66 217 THR A N 1
ATOM 1622 C CA . THR A 1 217 ? 4.037 -9.127 -14.808 1.00 45.66 217 THR A CA 1
ATOM 1623 C C . THR A 1 217 ? 5.137 -8.390 -15.537 1.00 45.66 217 THR A C 1
ATOM 1625 O O . THR A 1 217 ? 4.853 -7.507 -16.346 1.00 45.66 217 THR A O 1
ATOM 1628 N N . GLY A 1 218 ? 6.390 -8.727 -15.246 1.00 49.09 218 GLY A N 1
ATOM 1629 C CA . GLY A 1 218 ? 7.471 -7.820 -15.594 1.00 49.09 218 GLY A CA 1
ATOM 1630 C C . GLY A 1 218 ? 7.337 -6.571 -14.734 1.00 49.09 218 GLY A C 1
ATOM 1631 O O . GLY A 1 218 ? 7.370 -6.686 -13.515 1.00 49.09 218 GLY A O 1
ATOM 1632 N N . TRP A 1 219 ? 7.218 -5.404 -15.363 1.00 37.31 219 TRP A N 1
ATOM 1633 C CA . TRP A 1 219 ? 7.745 -4.200 -14.733 1.00 37.31 219 TRP A CA 1
ATOM 1634 C C . TRP A 1 219 ? 7.048 -2.864 -15.069 1.00 37.31 219 TRP A C 1
ATOM 1636 O O . TRP A 1 219 ? 7.563 -1.773 -14.830 1.00 37.31 219 TRP A O 1
ATOM 1646 N N . ASP A 1 220 ? 5.868 -2.985 -15.674 1.00 39.16 220 ASP A N 1
ATOM 1647 C CA . ASP A 1 220 ? 4.880 -1.918 -15.907 1.00 39.16 220 ASP A CA 1
ATOM 1648 C C . ASP A 1 220 ? 3.483 -2.498 -16.181 1.00 39.16 220 ASP A C 1
ATOM 1650 O O . ASP A 1 220 ? 2.465 -1.805 -16.110 1.00 39.16 220 ASP A O 1
ATOM 1654 N N . THR A 1 221 ? 3.436 -3.788 -16.527 1.00 47.88 221 THR A N 1
ATOM 1655 C CA . THR A 1 221 ? 2.237 -4.410 -17.049 1.00 47.88 221 THR A CA 1
ATOM 1656 C C . THR A 1 221 ? 1.435 -4.886 -15.861 1.00 47.88 221 THR A C 1
ATOM 1658 O O . THR A 1 221 ? 1.618 -5.989 -15.343 1.00 47.88 221 THR A O 1
ATOM 1661 N N . ALA A 1 222 ? 0.547 -4.006 -15.416 1.00 61.16 222 ALA A N 1
ATOM 1662 C CA . ALA A 1 222 ? -0.494 -4.329 -14.466 1.00 61.16 222 ALA A CA 1
ATOM 1663 C C . ALA A 1 222 ? -1.478 -5.304 -15.127 1.00 61.16 222 ALA A C 1
ATOM 1665 O O . ALA A 1 222 ? -2.387 -4.903 -15.856 1.00 61.16 222 ALA A O 1
ATOM 1666 N N . VAL A 1 223 ? -1.294 -6.593 -14.868 1.00 70.50 223 VAL A N 1
ATOM 1667 C CA . VAL A 1 223 ? -2.244 -7.633 -15.238 1.00 70.50 223 VAL A CA 1
ATOM 1668 C C . VAL A 1 223 ? -3.342 -7.646 -14.183 1.00 70.50 223 VAL A C 1
ATOM 1670 O O . VAL A 1 223 ? -3.080 -7.942 -13.010 1.00 70.50 223 VAL A O 1
ATOM 1673 N N . PRO A 1 224 ? -4.580 -7.292 -14.558 1.00 72.69 224 PRO A N 1
ATOM 1674 C CA . PRO A 1 224 ? -5.684 -7.384 -13.633 1.00 72.69 224 PRO A CA 1
ATOM 1675 C C . PRO A 1 224 ? -5.971 -8.852 -13.321 1.00 72.69 224 PRO A C 1
ATOM 1677 O O . PRO A 1 224 ? -5.984 -9.699 -14.213 1.00 72.69 224 PRO A O 1
ATOM 1680 N N . PHE A 1 225 ? -6.258 -9.136 -12.061 1.00 74.31 225 PHE A N 1
ATOM 1681 C CA . PHE A 1 225 ? -6.785 -10.422 -11.630 1.00 74.31 225 PHE A CA 1
ATOM 1682 C C . PHE A 1 225 ? -7.881 -10.196 -10.595 1.00 74.31 225 PHE A C 1
ATOM 1684 O O . PHE A 1 225 ? -7.904 -9.176 -9.903 1.00 74.31 225 PHE A O 1
ATOM 1691 N N . ASP A 1 226 ? -8.815 -11.131 -10.518 1.00 81.38 226 ASP A N 1
ATOM 1692 C CA . ASP A 1 226 ? -9.868 -11.102 -9.512 1.00 81.38 226 ASP A CA 1
ATOM 1693 C C . ASP A 1 226 ? -9.418 -11.940 -8.316 1.00 81.38 226 ASP A C 1
ATOM 1695 O O . ASP A 1 226 ? -9.325 -13.165 -8.395 1.00 81.38 226 ASP A O 1
ATOM 1699 N N . GLU A 1 227 ? -9.128 -11.283 -7.200 1.00 79.31 227 GLU A N 1
ATOM 1700 C CA . GLU A 1 227 ? -8.745 -11.937 -5.953 1.00 79.31 227 GLU A CA 1
ATOM 1701 C C . GLU A 1 227 ? -9.984 -12.191 -5.102 1.00 79.31 227 GLU A C 1
ATOM 1703 O O . GLU A 1 227 ? -10.777 -11.285 -4.880 1.00 79.31 227 GLU A O 1
ATOM 1708 N N . THR A 1 228 ? -10.166 -13.413 -4.612 1.00 85.75 228 THR A N 1
ATOM 1709 C CA . THR A 1 228 ? -11.253 -13.761 -3.686 1.00 85.75 228 THR A CA 1
ATOM 1710 C C . THR A 1 228 ? -10.661 -14.410 -2.451 1.00 85.75 228 THR A C 1
ATOM 1712 O O . THR A 1 228 ? -9.940 -15.403 -2.564 1.00 85.75 228 THR A O 1
ATOM 1715 N N . LEU A 1 229 ? -10.980 -13.877 -1.272 1.00 80.00 229 LEU A N 1
ATOM 1716 C CA . LEU A 1 229 ? -10.519 -14.451 -0.012 1.00 80.00 229 LEU A CA 1
ATOM 1717 C C . LEU A 1 229 ? -11.489 -15.531 0.455 1.00 80.00 229 LEU A C 1
ATOM 1719 O O . LEU A 1 229 ? -12.682 -15.285 0.632 1.00 80.00 229 LEU A O 1
ATOM 1723 N N . THR A 1 230 ? -10.978 -16.736 0.686 1.00 90.62 230 THR A N 1
ATOM 1724 C CA . THR A 1 230 ? -11.767 -17.790 1.326 1.00 90.62 230 THR A CA 1
ATOM 1725 C C . THR A 1 230 ? -11.935 -17.443 2.800 1.00 90.62 230 THR A C 1
ATOM 1727 O O . THR A 1 230 ? -10.949 -17.309 3.523 1.00 90.62 230 THR A O 1
ATOM 1730 N N . VAL A 1 231 ? -13.183 -17.299 3.252 1.00 89.94 231 VAL A N 1
ATOM 1731 C CA . VAL A 1 231 ? -13.508 -16.999 4.653 1.00 89.94 231 VAL A CA 1
ATOM 1732 C C . VAL A 1 231 ? -14.052 -18.247 5.334 1.00 89.94 231 VAL A C 1
ATOM 1734 O O . VAL A 1 231 ? -15.233 -18.575 5.226 1.00 89.94 231 VAL A O 1
ATOM 1737 N N . SER A 1 232 ? -13.168 -18.956 6.029 1.00 92.62 232 SER A N 1
ATOM 1738 C CA . SER A 1 232 ? -13.496 -20.092 6.891 1.00 92.62 232 SER A CA 1
ATOM 1739 C C . SER A 1 232 ? -12.460 -20.214 8.019 1.00 92.62 232 SER A C 1
ATOM 1741 O O . SER A 1 232 ? -11.366 -19.659 7.892 1.00 92.62 232 SER A O 1
ATOM 1743 N N . PRO A 1 233 ? -12.768 -20.941 9.110 1.00 91.00 233 PRO A N 1
ATOM 1744 C CA . PRO A 1 233 ? -11.797 -21.212 10.172 1.00 91.00 233 PRO A CA 1
ATOM 1745 C C . PRO A 1 233 ? -10.506 -21.885 9.680 1.00 91.00 233 PRO A C 1
ATOM 1747 O O . PRO A 1 233 ? -9.445 -21.610 10.221 1.00 91.00 233 PRO A O 1
ATOM 1750 N N . ASP A 1 234 ? -10.587 -22.720 8.639 1.00 92.69 234 ASP A N 1
ATOM 1751 C CA . ASP A 1 234 ? -9.422 -23.429 8.090 1.00 92.69 234 ASP A CA 1
ATOM 1752 C C . ASP A 1 234 ? -8.577 -22.556 7.148 1.00 92.69 234 ASP A C 1
ATOM 1754 O O . ASP A 1 234 ? -7.390 -22.816 6.948 1.00 92.69 234 ASP A O 1
ATOM 1758 N N . ALA A 1 235 ? -9.189 -21.534 6.541 1.00 90.62 235 ALA A N 1
ATOM 1759 C CA . ALA A 1 235 ? -8.531 -20.654 5.580 1.00 90.62 235 ALA A CA 1
ATOM 1760 C C . ALA A 1 235 ? -7.815 -19.466 6.240 1.00 90.62 235 ALA A C 1
ATOM 1762 O O . ALA A 1 235 ? -6.867 -18.936 5.661 1.00 90.62 235 ALA A O 1
ATOM 1763 N N . ILE A 1 236 ? -8.265 -19.031 7.422 1.00 90.94 236 ILE A N 1
ATOM 1764 C CA . ILE A 1 236 ? -7.791 -17.796 8.060 1.00 90.94 236 ILE A CA 1
ATOM 1765 C C . ILE A 1 236 ? -7.047 -18.110 9.352 1.00 90.94 236 ILE A C 1
ATOM 1767 O O . ILE A 1 236 ? -7.649 -18.549 10.333 1.00 90.94 236 ILE A O 1
ATOM 1771 N N . ASP A 1 237 ? -5.758 -17.779 9.394 1.00 90.75 237 ASP A N 1
ATOM 1772 C CA . ASP A 1 237 ? -4.991 -17.811 10.638 1.00 90.75 237 ASP A CA 1
ATOM 1773 C C . ASP A 1 237 ? -5.235 -16.534 11.460 1.00 90.75 237 ASP A C 1
ATOM 1775 O O . ASP A 1 237 ? -4.611 -15.490 11.267 1.00 90.75 237 ASP A O 1
ATOM 1779 N N . LEU A 1 238 ? -6.174 -16.608 12.406 1.00 92.31 238 LEU A N 1
ATOM 1780 C CA . LEU A 1 238 ? -6.533 -15.486 13.281 1.00 92.31 238 LEU A CA 1
ATOM 1781 C C . LEU A 1 238 ? -5.570 -15.278 14.458 1.00 92.31 238 LEU A C 1
ATOM 1783 O O . LEU A 1 238 ? -5.829 -14.403 15.292 1.00 92.31 238 LEU A O 1
ATOM 1787 N N . THR A 1 239 ? -4.488 -16.055 14.560 1.00 92.25 239 THR A N 1
ATOM 1788 C CA . THR A 1 239 ? -3.565 -16.008 15.706 1.00 92.25 239 THR A CA 1
ATOM 1789 C C . THR A 1 239 ? -3.031 -14.599 15.923 1.00 92.25 239 THR A C 1
ATOM 1791 O O . THR A 1 239 ? -3.040 -14.096 17.044 1.00 92.25 239 THR A O 1
ATOM 1794 N N . ARG A 1 240 ? -2.641 -13.915 14.844 1.00 85.38 240 ARG A N 1
ATOM 1795 C CA . ARG A 1 240 ? -2.083 -12.563 14.923 1.00 85.38 240 ARG A CA 1
ATOM 1796 C C . ARG A 1 240 ? -3.107 -11.520 15.358 1.00 85.38 240 ARG A C 1
ATOM 1798 O O . ARG A 1 240 ? -2.793 -10.699 16.213 1.00 85.38 240 ARG A O 1
ATOM 1805 N N . LEU A 1 241 ? -4.328 -11.572 14.823 1.00 90.06 241 LEU A N 1
ATOM 1806 C CA . LEU A 1 241 ? -5.394 -10.663 15.253 1.00 90.06 241 LEU A CA 1
ATOM 1807 C C . LEU A 1 241 ? -5.727 -10.852 16.735 1.00 90.06 241 LEU A C 1
ATOM 1809 O O . LEU A 1 241 ? -5.803 -9.874 17.475 1.00 90.06 241 LEU A O 1
ATOM 1813 N N . ASN A 1 242 ? -5.852 -12.104 17.181 1.00 96.81 242 ASN A N 1
ATOM 1814 C CA . ASN A 1 242 ? -6.153 -12.435 18.576 1.00 96.81 242 ASN A CA 1
ATOM 1815 C C . ASN A 1 242 ? -4.978 -12.213 19.543 1.00 96.81 242 ASN A C 1
ATOM 1817 O O . ASN A 1 242 ? -5.190 -12.200 20.751 1.00 96.81 242 ASN A O 1
ATOM 1821 N N . ALA A 1 243 ? -3.763 -11.992 19.038 1.00 92.62 243 ALA A N 1
ATOM 1822 C CA . ALA A 1 243 ? -2.612 -11.573 19.836 1.00 92.62 243 ALA A CA 1
ATOM 1823 C C . ALA A 1 243 ? -2.585 -10.054 20.116 1.00 92.62 243 ALA A C 1
ATOM 1825 O O . ALA A 1 243 ? -1.598 -9.553 20.652 1.00 92.62 243 ALA A O 1
ATOM 1826 N N . GLY A 1 244 ? -3.643 -9.316 19.757 1.00 93.62 244 GLY A N 1
ATOM 1827 C CA . GLY A 1 244 ? -3.720 -7.869 19.961 1.00 93.62 244 GLY A CA 1
ATOM 1828 C C . GLY A 1 244 ? -3.219 -7.060 18.768 1.00 93.62 244 GLY A C 1
ATOM 1829 O O . GLY A 1 244 ? -2.496 -6.082 18.955 1.00 93.62 244 GLY A O 1
ATOM 1830 N N . ALA A 1 245 ? -3.556 -7.473 17.540 1.00 92.75 245 ALA A N 1
ATOM 1831 C CA . ALA A 1 245 ? -3.116 -6.763 16.339 1.00 92.75 245 ALA A CA 1
ATOM 1832 C C . ALA A 1 245 ? -3.516 -5.280 16.346 1.00 92.75 245 ALA A C 1
ATOM 1834 O O . ALA A 1 245 ? -4.540 -4.881 16.910 1.00 92.75 245 ALA A O 1
ATOM 1835 N N . ALA A 1 246 ? -2.697 -4.470 15.677 1.00 94.56 246 ALA A N 1
ATOM 1836 C CA . ALA A 1 246 ? -2.930 -3.043 15.545 1.00 94.56 246 ALA A CA 1
ATOM 1837 C C . ALA A 1 246 ? -4.165 -2.760 14.683 1.00 94.56 246 ALA A C 1
ATOM 1839 O O . ALA A 1 246 ? -4.415 -3.441 13.682 1.00 94.56 246 ALA A O 1
ATOM 1840 N N . VAL A 1 247 ? -4.902 -1.719 15.071 1.00 97.19 247 VAL A N 1
ATOM 1841 C CA . VAL A 1 247 ? -5.962 -1.133 14.255 1.00 97.19 247 VAL A CA 1
ATOM 1842 C C . VAL A 1 247 ? -5.498 0.234 13.779 1.00 97.19 247 VAL A C 1
ATOM 1844 O O . VAL A 1 247 ? -5.156 1.080 14.611 1.00 97.19 247 VAL A O 1
ATOM 1847 N N . LEU A 1 248 ? -5.454 0.446 12.466 1.00 91.38 248 LEU A N 1
ATOM 1848 C CA . LEU A 1 248 ? -4.789 1.596 11.856 1.00 91.38 248 LEU A CA 1
ATOM 1849 C C . LEU A 1 248 ? -5.769 2.582 11.204 1.00 91.38 248 LEU A C 1
ATOM 1851 O O . LEU A 1 248 ? -6.906 2.249 10.860 1.00 91.38 248 LEU A O 1
ATOM 1855 N N . ASP A 1 249 ? -5.298 3.809 11.003 1.00 89.69 249 ASP A N 1
ATOM 1856 C CA . ASP A 1 249 ? -5.871 4.751 10.045 1.00 89.69 249 ASP A CA 1
ATOM 1857 C C . ASP A 1 249 ? -5.229 4.522 8.671 1.00 89.69 249 ASP A C 1
ATOM 1859 O O . ASP A 1 249 ? -4.025 4.724 8.488 1.00 89.69 249 ASP A O 1
ATOM 1863 N N . SER A 1 250 ? -6.042 4.102 7.699 1.00 78.62 250 SER A N 1
ATOM 1864 C CA . SER A 1 250 ? -5.673 4.070 6.282 1.00 78.62 250 SER A CA 1
ATOM 1865 C C . SER A 1 250 ? -4.380 3.297 5.969 1.00 78.62 250 SER A C 1
ATOM 1867 O O . SER A 1 250 ? -3.594 3.733 5.127 1.00 78.62 250 SER A O 1
ATOM 1869 N N . HIS A 1 251 ? -4.153 2.150 6.626 1.00 80.25 251 HIS A N 1
ATOM 1870 C CA . HIS A 1 251 ? -2.948 1.309 6.481 1.00 80.25 251 HIS A CA 1
ATOM 1871 C C . HIS A 1 251 ? -1.626 1.989 6.873 1.00 80.25 251 HIS A C 1
ATOM 1873 O O . HIS A 1 251 ? -0.549 1.542 6.475 1.00 80.25 251 HIS A O 1
ATOM 1879 N N . GLY A 1 252 ? -1.674 3.072 7.654 1.00 78.19 252 GLY A N 1
ATOM 1880 C CA . GLY A 1 252 ? -0.504 3.848 8.074 1.00 78.19 252 GLY A CA 1
ATOM 1881 C C . GLY A 1 252 ? 0.418 3.118 9.058 1.00 78.19 252 GLY A C 1
ATOM 1882 O O . GLY A 1 252 ? 0.506 3.502 10.219 1.00 78.19 252 GLY A O 1
ATOM 1883 N N . ALA A 1 253 ? 1.137 2.089 8.604 1.00 74.94 253 ALA A N 1
ATOM 1884 C CA . ALA A 1 253 ? 1.957 1.212 9.448 1.00 74.94 253 ALA A CA 1
ATOM 1885 C C . ALA A 1 253 ? 3.388 1.722 9.719 1.00 74.94 253 ALA A C 1
ATOM 1887 O O . ALA A 1 253 ? 4.119 1.131 10.510 1.00 74.94 253 ALA A O 1
ATOM 1888 N N . TYR A 1 254 ? 3.809 2.816 9.077 1.00 71.12 254 TYR A N 1
ATOM 1889 C CA . TYR A 1 254 ? 5.179 3.345 9.177 1.00 71.12 254 TYR A CA 1
ATOM 1890 C C . TYR A 1 254 ? 5.444 4.179 10.442 1.00 71.12 254 TYR A C 1
ATOM 1892 O O . TYR A 1 254 ? 6.565 4.630 10.669 1.00 71.12 254 TYR A O 1
ATOM 1900 N N . SER A 1 255 ? 4.421 4.416 11.264 1.00 85.75 255 SER A N 1
ATOM 1901 C CA . SER A 1 255 ? 4.529 5.129 12.535 1.00 85.75 255 SER A CA 1
ATOM 1902 C C . SER A 1 255 ? 3.473 4.618 13.506 1.00 85.75 255 SER A C 1
ATOM 1904 O O . SER A 1 255 ? 2.336 4.366 13.112 1.00 85.75 255 SER A O 1
ATOM 1906 N N . THR A 1 256 ? 3.810 4.553 14.794 1.00 89.38 256 THR A N 1
ATOM 1907 C CA . THR A 1 256 ? 2.840 4.249 15.859 1.00 89.38 256 THR A CA 1
ATOM 1908 C C . THR A 1 256 ? 1.700 5.266 15.915 1.00 89.38 256 THR A C 1
ATOM 1910 O O . THR A 1 256 ? 0.610 4.925 16.352 1.00 89.38 256 THR A O 1
ATOM 1913 N N . ALA A 1 257 ? 1.897 6.480 15.388 1.00 89.62 257 ALA A N 1
ATOM 1914 C CA . ALA A 1 257 ? 0.857 7.502 15.291 1.00 89.62 257 ALA A CA 1
ATOM 1915 C C . ALA A 1 257 ? -0.265 7.169 14.284 1.00 89.62 257 ALA A C 1
ATOM 1917 O O . ALA A 1 257 ? -1.242 7.918 14.193 1.00 89.62 257 ALA A O 1
ATOM 1918 N N . GLY A 1 258 ? -0.095 6.119 13.471 1.00 89.56 258 GLY A N 1
ATOM 1919 C CA . GLY A 1 258 ? -1.139 5.567 12.606 1.00 89.56 258 GLY A CA 1
ATOM 1920 C C . GLY A 1 258 ? -2.005 4.515 13.300 1.00 89.56 258 GLY A C 1
ATOM 1921 O O . GLY A 1 258 ? -3.056 4.166 12.772 1.00 89.56 258 GLY A O 1
ATOM 1922 N N . GLN A 1 259 ? -1.603 4.025 14.477 1.00 96.88 259 GLN A N 1
ATOM 1923 C CA . GLN A 1 259 ? -2.381 3.076 15.264 1.00 96.88 259 GLN A CA 1
ATOM 1924 C C . GLN A 1 259 ? -3.391 3.817 16.140 1.00 96.88 259 GLN A C 1
ATOM 1926 O O . GLN A 1 259 ? -3.025 4.592 17.015 1.00 96.88 259 GLN A O 1
ATOM 1931 N N . VAL A 1 260 ? -4.674 3.545 15.921 1.00 97.31 260 VAL A N 1
ATOM 1932 C CA . VAL A 1 260 ? -5.791 4.225 16.599 1.00 97.31 260 VAL A CA 1
ATOM 1933 C C . VAL A 1 260 ? -6.518 3.328 17.600 1.00 97.31 260 VAL A C 1
ATOM 1935 O O . VAL A 1 260 ? -7.226 3.825 18.472 1.00 97.31 260 VAL A O 1
ATOM 1938 N N . ALA A 1 261 ? -6.361 2.008 17.485 1.00 97.62 261 ALA A N 1
ATOM 1939 C CA . ALA A 1 261 ? -6.990 1.025 18.360 1.00 97.62 261 ALA A CA 1
ATOM 1940 C C . ALA A 1 261 ? -6.210 -0.307 18.353 1.00 97.62 261 ALA A C 1
ATOM 1942 O O . ALA A 1 261 ? -5.167 -0.452 17.702 1.00 97.62 261 ALA A O 1
ATOM 1943 N N . VAL A 1 262 ? -6.721 -1.289 19.092 1.00 98.06 262 VAL A N 1
ATOM 1944 C CA . VAL A 1 262 ? -6.237 -2.677 19.099 1.00 98.06 262 VAL A CA 1
ATOM 1945 C C . VAL A 1 262 ? -7.388 -3.645 18.859 1.00 98.06 262 VAL A C 1
ATOM 1947 O O . VAL A 1 262 ? -8.529 -3.366 19.231 1.00 98.06 262 VAL A O 1
ATOM 1950 N N . VAL A 1 263 ? -7.095 -4.794 18.258 1.00 97.56 263 VAL A N 1
ATOM 1951 C CA . VAL A 1 263 ? -8.039 -5.912 18.184 1.00 97.56 263 VAL A CA 1
ATOM 1952 C C . VAL A 1 263 ? -8.072 -6.615 19.538 1.00 97.56 263 VAL A C 1
ATOM 1954 O O . VAL A 1 263 ? -7.047 -7.080 20.021 1.00 97.56 263 VAL A O 1
ATOM 1957 N N . GLU A 1 264 ? -9.246 -6.714 20.156 1.00 96.50 264 GLU A N 1
ATOM 1958 C CA . GLU A 1 264 ? -9.426 -7.498 21.386 1.00 96.50 264 GLU A CA 1
ATOM 1959 C C . GLU A 1 264 ? -9.720 -8.962 21.091 1.00 96.50 264 GLU A C 1
ATOM 1961 O O . GLU A 1 264 ? -9.325 -9.859 21.834 1.00 96.50 264 GLU A O 1
ATOM 1966 N N . ARG A 1 265 ? -10.469 -9.201 20.015 1.00 96.19 265 ARG A N 1
ATOM 1967 C CA . ARG A 1 265 ? -10.914 -10.532 19.625 1.00 96.19 265 ARG A CA 1
ATOM 1968 C C . ARG A 1 265 ? -11.290 -10.545 18.157 1.00 96.19 265 ARG A C 1
ATOM 1970 O O . ARG A 1 265 ? -12.012 -9.660 17.712 1.00 96.19 265 ARG A O 1
ATOM 1977 N N . ALA A 1 266 ? -10.905 -11.595 17.445 1.00 94.50 266 ALA A N 1
ATOM 1978 C CA . ALA A 1 266 ? -11.329 -11.888 16.086 1.00 94.50 266 ALA A CA 1
ATOM 1979 C C . ALA A 1 266 ? -11.853 -13.326 15.962 1.00 94.50 266 ALA A C 1
ATOM 1981 O O . ALA A 1 266 ? -11.320 -14.256 16.572 1.00 94.50 266 ALA A O 1
ATOM 1982 N N . TRP A 1 267 ? -12.916 -13.522 15.183 1.00 95.94 267 TRP A N 1
ATOM 1983 C CA . TRP A 1 267 ? -13.521 -14.833 14.933 1.00 95.94 267 TRP A CA 1
ATOM 1984 C C . TRP A 1 267 ? -14.223 -14.876 13.576 1.00 95.94 267 TRP A C 1
ATOM 1986 O O . TRP A 1 267 ? -14.520 -13.843 12.981 1.00 95.94 267 TRP A O 1
ATOM 1996 N N . ILE A 1 268 ? -14.534 -16.082 13.102 1.00 92.31 268 ILE A N 1
ATOM 1997 C CA . ILE A 1 268 ? -15.336 -16.288 11.893 1.00 92.31 268 ILE A CA 1
ATOM 1998 C C . ILE A 1 268 ? -16.774 -16.627 12.288 1.00 92.31 268 ILE A C 1
ATOM 2000 O O . ILE A 1 268 ? -17.004 -17.451 13.177 1.00 92.31 268 ILE A O 1
ATOM 2004 N N . LYS A 1 269 ? -17.759 -16.008 11.631 1.00 89.06 269 LYS A N 1
ATOM 2005 C CA . LYS A 1 269 ? -19.179 -16.376 11.754 1.00 89.06 269 LYS A CA 1
ATOM 2006 C C . LYS A 1 269 ? -19.796 -16.467 10.364 1.00 89.06 269 LYS A C 1
ATOM 2008 O O . LYS A 1 269 ? -19.960 -15.463 9.680 1.00 89.06 269 LYS A O 1
ATOM 2013 N N . GLY A 1 270 ? -20.174 -17.674 9.949 1.00 89.50 270 GLY A N 1
ATOM 2014 C CA . GLY A 1 270 ? -20.647 -17.902 8.584 1.00 89.50 270 GLY A CA 1
ATOM 2015 C C . GLY A 1 270 ? -19.531 -17.617 7.577 1.00 89.50 270 GLY A C 1
ATOM 2016 O O . GLY A 1 270 ? -18.475 -18.233 7.661 1.00 89.50 270 GLY A O 1
ATOM 2017 N N . LYS A 1 271 ? -19.766 -16.681 6.653 1.00 88.44 271 LYS A N 1
ATOM 2018 C CA . LYS A 1 271 ? -18.787 -16.239 5.642 1.00 88.44 271 LYS A CA 1
ATOM 2019 C C . LYS A 1 271 ? -18.166 -14.873 5.961 1.00 88.44 271 LYS A C 1
ATOM 2021 O O . LYS A 1 271 ? -17.627 -14.223 5.077 1.00 88.44 271 LYS A O 1
ATOM 2026 N N . GLU A 1 272 ? -18.269 -14.424 7.210 1.00 89.00 272 GLU A N 1
ATOM 2027 C CA . GLU A 1 272 ? -17.749 -13.131 7.656 1.00 89.00 272 GLU A CA 1
ATOM 2028 C C . GLU A 1 272 ? -16.618 -13.320 8.667 1.00 89.00 272 GLU A C 1
ATOM 2030 O O . GLU A 1 272 ? -16.735 -14.110 9.613 1.00 89.00 272 GLU A O 1
ATOM 2035 N N . GLY A 1 273 ? -15.544 -12.553 8.484 1.00 89.69 273 GLY A N 1
ATOM 2036 C CA . GLY A 1 273 ? -14.516 -12.336 9.489 1.00 89.69 273 GLY A CA 1
ATOM 2037 C C . GLY A 1 273 ? -14.888 -11.145 10.360 1.00 89.69 273 GLY A C 1
ATOM 2038 O O . GLY A 1 273 ? -15.141 -10.047 9.865 1.00 89.69 273 GLY A O 1
ATOM 2039 N N . LEU A 1 274 ? -14.941 -11.370 11.666 1.00 93.31 274 LEU A N 1
ATOM 2040 C CA . LEU A 1 274 ? -15.415 -10.418 12.660 1.00 93.31 274 LEU A CA 1
ATOM 2041 C C . LEU A 1 274 ? -14.332 -10.073 13.657 1.00 93.31 274 LEU A C 1
ATOM 2043 O O . LEU A 1 274 ? -13.555 -10.944 14.041 1.00 93.31 274 LEU A O 1
ATOM 2047 N N . ALA A 1 275 ? -14.331 -8.826 14.114 1.00 94.19 275 ALA A N 1
ATOM 2048 C CA . ALA A 1 275 ? -13.476 -8.393 15.202 1.00 94.19 275 ALA A CA 1
ATOM 2049 C C . ALA A 1 275 ? -14.203 -7.447 16.163 1.00 94.19 275 ALA A C 1
ATOM 2051 O O . ALA A 1 275 ? -15.090 -6.692 15.763 1.00 94.19 275 ALA A O 1
ATOM 2052 N N . ILE A 1 276 ? -13.797 -7.497 17.429 1.00 96.12 276 ILE A N 1
ATOM 2053 C CA . ILE A 1 276 ? -14.023 -6.441 18.413 1.00 96.12 276 ILE A CA 1
ATOM 2054 C C . ILE A 1 276 ? -12.721 -5.657 18.499 1.00 96.12 276 ILE A C 1
ATOM 2056 O O . ILE A 1 276 ? -11.663 -6.237 18.758 1.00 96.12 276 ILE A O 1
ATOM 2060 N N . VAL A 1 277 ? -12.801 -4.352 18.261 1.00 96.94 277 VAL A N 1
ATOM 2061 C CA . VAL A 1 277 ? -11.677 -3.428 18.413 1.00 96.94 277 VAL A CA 1
ATOM 2062 C C . VAL A 1 277 ? -11.925 -2.502 19.590 1.00 96.94 277 VAL A C 1
ATOM 2064 O O . VAL A 1 277 ? -13.059 -2.079 19.805 1.00 96.94 277 VAL A O 1
ATOM 2067 N N . ARG A 1 278 ? -10.870 -2.166 20.329 1.00 97.81 278 ARG A N 1
ATOM 2068 C CA . ARG A 1 278 ? -10.920 -1.231 21.454 1.00 97.81 278 ARG A CA 1
ATOM 2069 C C . ARG A 1 278 ? -10.011 -0.043 21.198 1.00 97.81 278 ARG A C 1
ATOM 2071 O O . ARG A 1 278 ? -8.810 -0.202 20.966 1.00 97.81 278 ARG A O 1
ATOM 2078 N N . PHE A 1 279 ? -10.591 1.145 21.284 1.00 98.06 279 PHE A N 1
ATOM 2079 C CA . PHE A 1 279 ? -9.850 2.399 21.271 1.00 98.06 279 PHE A CA 1
ATOM 2080 C C . PHE A 1 279 ? -9.217 2.654 22.647 1.00 98.06 279 PHE A C 1
ATOM 2082 O O . PHE A 1 279 ? -9.723 2.165 23.661 1.00 98.06 279 PHE A O 1
ATOM 2089 N N . PRO A 1 280 ? -8.114 3.418 22.726 1.00 97.31 280 PRO A N 1
ATOM 2090 C CA . PRO A 1 280 ? -7.591 3.863 24.012 1.00 97.31 280 PRO A CA 1
ATOM 2091 C C . PRO A 1 280 ? -8.639 4.699 24.760 1.00 97.31 280 PRO A C 1
ATOM 2093 O O . PRO A 1 280 ? -9.561 5.244 24.142 1.00 97.31 280 PRO A O 1
ATOM 2096 N N . SER A 1 281 ? -8.488 4.808 26.082 1.00 96.12 281 SER A N 1
ATOM 2097 C CA . SER A 1 281 ? -9.311 5.694 26.912 1.00 96.12 281 SER A CA 1
ATOM 2098 C C . SER A 1 281 ? -9.293 7.125 26.373 1.00 96.12 281 SER A C 1
ATOM 2100 O O . SER A 1 281 ? -8.283 7.572 25.826 1.00 96.12 281 SER A O 1
ATOM 2102 N N . ALA A 1 282 ? -10.406 7.841 26.537 1.00 95.50 282 ALA A N 1
ATOM 2103 C CA . ALA A 1 282 ? -10.515 9.217 26.065 1.00 95.50 282 ALA A CA 1
ATOM 2104 C C . ALA A 1 282 ? -9.414 10.109 26.666 1.00 95.50 282 ALA A C 1
ATOM 2106 O O . ALA A 1 282 ? -9.116 10.007 27.858 1.00 95.50 282 ALA A O 1
ATOM 2107 N N . GLY A 1 283 ? -8.818 10.972 25.844 1.00 95.19 283 GLY A N 1
ATOM 2108 C CA . GLY A 1 283 ? -7.747 11.892 26.226 1.00 95.19 283 GLY A CA 1
ATOM 2109 C C . GLY A 1 283 ? -6.328 11.320 26.147 1.00 95.19 283 GLY A C 1
ATOM 2110 O O . GLY A 1 283 ? -5.378 12.063 26.376 1.00 95.19 283 GLY A O 1
ATOM 2111 N N . ILE A 1 284 ? -6.152 10.032 25.824 1.00 95.50 284 ILE A N 1
ATOM 2112 C CA . ILE A 1 284 ? -4.817 9.430 25.640 1.00 95.50 284 ILE A CA 1
ATOM 2113 C C . ILE A 1 284 ? -4.198 9.824 24.293 1.00 95.50 284 ILE A C 1
ATOM 2115 O O . ILE A 1 284 ? -2.997 10.071 24.220 1.00 95.50 284 ILE A O 1
ATOM 2119 N N . ASP A 1 285 ? -5.007 9.867 23.231 1.00 95.38 285 ASP A N 1
ATOM 2120 C CA . ASP A 1 285 ? -4.568 10.219 21.880 1.00 95.38 285 ASP A CA 1
ATOM 2121 C C . ASP A 1 285 ? -5.708 10.922 21.127 1.00 95.38 285 ASP A C 1
ATOM 2123 O O . ASP A 1 285 ? -6.763 10.336 20.868 1.00 95.38 285 ASP A O 1
ATOM 2127 N N . GLU A 1 286 ? -5.480 12.178 20.740 1.00 95.31 286 GLU A N 1
ATOM 2128 C CA . GLU A 1 286 ? -6.457 13.006 20.027 1.00 95.31 286 GLU A CA 1
ATOM 2129 C C . GLU A 1 286 ? -6.880 12.417 18.671 1.00 95.31 286 GLU A C 1
ATOM 2131 O O . GLU A 1 286 ? -8.023 12.593 18.241 1.00 95.31 286 GLU A O 1
ATOM 2136 N N . ARG A 1 287 ? -5.989 11.699 17.973 1.00 93.56 287 ARG A N 1
ATOM 2137 C CA . ARG A 1 287 ? -6.308 11.046 16.693 1.00 93.56 287 ARG A CA 1
ATOM 2138 C C . ARG A 1 287 ? -7.244 9.874 16.912 1.00 93.56 287 ARG A C 1
ATOM 2140 O O . ARG A 1 287 ? -8.221 9.736 16.173 1.00 93.56 287 ARG A O 1
ATOM 2147 N N . ALA A 1 288 ? -6.963 9.062 17.928 1.00 96.38 288 ALA A N 1
ATOM 2148 C CA . ALA A 1 288 ? -7.823 7.952 18.309 1.00 96.38 288 ALA A CA 1
ATOM 2149 C C . ALA A 1 288 ? -9.189 8.454 18.800 1.00 96.38 288 ALA A C 1
ATOM 2151 O O . ALA A 1 288 ? -10.214 7.895 18.416 1.00 96.38 288 ALA A O 1
ATOM 2152 N N . ASP A 1 289 ? -9.223 9.547 19.567 1.00 96.62 289 ASP A N 1
ATOM 2153 C CA . ASP A 1 289 ? -10.461 10.192 20.017 1.00 96.62 289 ASP A CA 1
ATOM 2154 C C . ASP A 1 289 ? -11.296 10.727 18.861 1.00 96.62 289 ASP A C 1
ATOM 2156 O O . ASP A 1 289 ? -12.499 10.462 18.785 1.00 96.62 289 ASP A O 1
ATOM 2160 N N . ARG A 1 290 ? -10.656 11.423 17.919 1.00 96.00 290 ARG A N 1
ATOM 2161 C CA . ARG A 1 290 ? -11.319 11.903 16.708 1.00 96.00 290 ARG A CA 1
ATOM 2162 C C . ARG A 1 290 ? -11.860 10.736 15.881 1.00 96.00 290 ARG A C 1
ATOM 2164 O O . ARG A 1 290 ? -12.999 10.798 15.422 1.00 96.00 290 ARG A O 1
ATOM 2171 N N . MET A 1 291 ? -11.063 9.683 15.688 1.00 94.44 291 MET A N 1
ATOM 2172 C CA . MET A 1 291 ? -11.473 8.483 14.953 1.00 94.44 291 MET A CA 1
ATOM 2173 C C . MET A 1 291 ? -12.673 7.813 15.624 1.00 94.44 291 MET A C 1
ATOM 2175 O O . MET A 1 291 ? -13.686 7.581 14.967 1.00 94.44 291 MET A O 1
ATOM 2179 N N . PHE A 1 292 ? -12.601 7.577 16.934 1.00 95.81 292 PHE A N 1
ATOM 2180 C CA . PHE A 1 292 ? -13.691 6.986 17.701 1.00 95.81 292 PHE A CA 1
ATOM 2181 C C . PHE A 1 292 ? -14.968 7.826 17.621 1.00 95.81 292 PHE A C 1
ATOM 2183 O O . PHE A 1 292 ? -16.036 7.280 17.361 1.00 95.81 292 PHE A O 1
ATOM 2190 N N . GLY A 1 293 ? -14.860 9.150 17.768 1.00 93.06 293 GLY A N 1
ATOM 2191 C CA . GLY A 1 293 ? -15.992 10.066 17.631 1.00 93.06 293 GLY A CA 1
ATOM 2192 C C . GLY A 1 293 ? -16.664 9.962 16.261 1.00 93.06 293 GLY A C 1
ATOM 2193 O O . GLY A 1 293 ? -17.881 9.839 16.187 1.00 93.06 293 GLY A O 1
ATOM 2194 N N . MET A 1 294 ? -15.885 9.919 15.175 1.00 92.06 294 MET A N 1
ATOM 2195 C CA . MET A 1 294 ? -16.430 9.752 13.820 1.00 92.06 294 MET A CA 1
ATOM 2196 C C . MET A 1 294 ? -17.038 8.364 13.576 1.00 92.06 294 MET A C 1
ATOM 2198 O O . MET A 1 294 ? -17.985 8.247 12.798 1.00 92.06 294 MET A O 1
ATOM 2202 N N . VAL A 1 295 ? -16.508 7.311 14.203 1.00 90.62 295 VAL A N 1
ATOM 2203 C CA . VAL A 1 295 ? -17.086 5.958 14.140 1.00 90.62 295 VAL A CA 1
ATOM 2204 C C . VAL A 1 295 ? -18.400 5.903 14.925 1.00 90.62 295 VAL A C 1
ATOM 2206 O O . VAL A 1 295 ? -19.406 5.419 14.405 1.00 90.62 295 VAL A O 1
ATOM 2209 N N . ALA A 1 296 ? -18.427 6.462 16.137 1.00 88.31 296 ALA A N 1
ATOM 2210 C CA . ALA A 1 296 ? -19.622 6.571 16.974 1.00 88.31 296 ALA A CA 1
ATOM 2211 C C . ALA A 1 296 ? -20.724 7.403 16.299 1.00 88.31 296 ALA A C 1
ATOM 2213 O O . ALA A 1 296 ? -21.898 7.021 16.327 1.00 88.31 296 ALA A O 1
ATOM 2214 N N . ASP A 1 297 ? -20.334 8.484 15.620 1.00 86.19 297 ASP A N 1
ATOM 2215 C CA . ASP A 1 297 ? -21.223 9.335 14.824 1.00 86.19 297 ASP A CA 1
ATOM 2216 C C . ASP A 1 297 ? -21.536 8.761 13.432 1.00 86.19 297 ASP A C 1
ATOM 2218 O O . ASP A 1 297 ? -22.225 9.379 12.626 1.00 86.19 297 ASP A O 1
ATOM 2222 N N . ARG A 1 298 ? -21.081 7.535 13.136 1.00 81.00 298 ARG A N 1
ATOM 2223 C CA . ARG A 1 298 ? -21.423 6.797 11.908 1.00 81.00 298 ARG A CA 1
ATOM 2224 C C . ARG A 1 298 ? -20.940 7.465 10.612 1.00 81.00 298 ARG A C 1
ATOM 2226 O O . ARG A 1 298 ? -21.461 7.178 9.532 1.00 81.00 298 ARG A O 1
ATOM 2233 N N . ILE A 1 299 ? -19.917 8.307 10.702 1.00 81.38 299 ILE A N 1
ATOM 2234 C CA . ILE A 1 299 ? -19.259 8.933 9.552 1.00 81.38 299 ILE A CA 1
ATOM 2235 C C . ILE A 1 299 ? -18.227 7.969 8.962 1.00 81.38 299 ILE A C 1
ATOM 2237 O O . ILE A 1 299 ? -18.224 7.714 7.756 1.00 81.38 299 ILE A O 1
ATOM 2241 N N . ILE A 1 300 ? -17.373 7.390 9.812 1.00 85.56 300 ILE A N 1
ATOM 2242 C CA . ILE A 1 300 ? -16.387 6.386 9.398 1.00 85.56 300 ILE A CA 1
ATOM 2243 C C . ILE A 1 300 ? -16.953 4.999 9.656 1.00 85.56 300 ILE A C 1
ATOM 2245 O O . ILE A 1 300 ? -17.228 4.619 10.790 1.00 85.56 300 ILE A O 1
ATOM 2249 N N . LYS A 1 301 ? -17.123 4.241 8.572 1.00 83.06 301 LYS A N 1
ATOM 2250 C CA . LYS A 1 301 ? -17.756 2.918 8.605 1.00 83.06 301 LYS A CA 1
ATOM 2251 C C . LYS A 1 301 ? -17.017 1.838 7.833 1.00 83.06 301 LYS A C 1
ATOM 2253 O O . LYS A 1 301 ? -17.272 0.663 8.070 1.00 83.06 301 LYS A O 1
ATOM 2258 N N . ASN A 1 302 ? -16.150 2.226 6.899 1.00 78.62 302 ASN A N 1
ATOM 2259 C CA . ASN A 1 302 ? -15.453 1.282 6.039 1.00 78.62 302 ASN A CA 1
ATOM 2260 C C . ASN A 1 302 ? -14.240 0.719 6.769 1.00 78.62 302 ASN A C 1
ATOM 2262 O O . ASN A 1 302 ? -13.476 1.457 7.396 1.00 78.62 302 ASN A O 1
ATOM 2266 N N . VAL A 1 303 ? -14.076 -0.590 6.645 1.00 85.50 303 VAL A N 1
ATOM 2267 C CA . VAL A 1 303 ? -12.986 -1.338 7.247 1.00 85.50 303 VAL A CA 1
ATOM 2268 C C . VAL A 1 303 ? -12.234 -2.064 6.139 1.00 85.50 303 VAL A C 1
ATOM 2270 O O . VAL A 1 303 ? -12.803 -2.482 5.133 1.00 85.50 303 VAL A O 1
ATOM 2273 N N . SER A 1 304 ? -10.928 -2.184 6.306 1.00 81.75 304 SER A N 1
ATOM 2274 C CA . SER A 1 304 ? -10.061 -2.986 5.457 1.00 81.75 304 SER A CA 1
ATOM 2275 C C . SER A 1 304 ? -9.212 -3.896 6.329 1.00 81.75 304 SER A C 1
ATOM 2277 O O . SER A 1 304 ? -9.051 -3.663 7.525 1.00 81.75 304 SER A O 1
ATOM 2279 N N . VAL A 1 305 ? -8.645 -4.919 5.706 1.00 80.56 305 VAL A N 1
ATOM 2280 C CA . VAL A 1 305 ? -7.686 -5.823 6.331 1.00 80.56 305 VAL A CA 1
ATOM 2281 C C . VAL A 1 305 ? -6.431 -5.894 5.472 1.00 80.56 305 VAL A C 1
ATOM 2283 O O . VAL A 1 305 ? -6.512 -6.069 4.254 1.00 80.56 305 VAL A O 1
ATOM 2286 N N . GLY A 1 306 ? -5.280 -5.725 6.102 1.00 74.31 306 GLY A N 1
ATOM 2287 C CA . GLY A 1 306 ? -3.966 -6.041 5.569 1.00 74.31 306 GLY A CA 1
ATOM 2288 C C . GLY A 1 306 ? -3.619 -7.473 5.950 1.00 74.31 306 GLY A C 1
ATOM 2289 O O . GLY A 1 306 ? -3.787 -7.878 7.101 1.00 74.31 306 GLY A O 1
ATOM 2290 N N . TYR A 1 307 ? -3.171 -8.268 4.986 1.00 80.62 307 TYR A N 1
ATOM 2291 C CA . TYR A 1 307 ? -2.930 -9.698 5.165 1.00 80.62 307 TYR A CA 1
ATOM 2292 C C . TYR A 1 307 ? -1.757 -10.186 4.316 1.00 80.62 307 TYR A C 1
ATOM 2294 O O . TYR A 1 307 ? -1.397 -9.558 3.319 1.00 80.62 307 TYR A O 1
ATOM 2302 N N . SER A 1 308 ? -1.190 -11.330 4.698 1.00 66.31 308 SER A N 1
ATOM 2303 C CA . SER A 1 308 ? -0.335 -12.139 3.828 1.00 66.31 308 SER A CA 1
ATOM 2304 C C . SER A 1 308 ? -1.141 -13.263 3.194 1.00 66.31 308 SER A C 1
ATOM 2306 O O . SER A 1 308 ? -2.070 -13.803 3.796 1.00 66.31 308 SER A O 1
ATOM 2308 N N . VAL A 1 309 ? -0.753 -13.641 1.981 1.00 75.19 309 VAL A N 1
ATOM 2309 C CA . VAL A 1 309 ? -1.256 -14.836 1.306 1.00 75.19 309 VAL A CA 1
ATOM 2310 C C . VAL A 1 309 ? -0.284 -15.979 1.567 1.00 75.19 309 VAL A C 1
ATOM 2312 O O . VAL A 1 309 ? 0.893 -15.870 1.232 1.00 75.19 309 VAL A O 1
ATOM 2315 N N . ASP A 1 310 ? -0.783 -17.080 2.123 1.00 68.56 310 ASP A N 1
ATOM 2316 C CA . ASP A 1 310 ? 0.024 -18.276 2.391 1.00 68.56 310 ASP A CA 1
ATOM 2317 C C . ASP A 1 310 ? -0.199 -19.345 1.314 1.00 68.56 310 ASP A C 1
ATOM 2319 O O . ASP A 1 310 ? 0.726 -20.054 0.920 1.00 68.56 310 ASP A O 1
ATOM 2323 N N . ARG A 1 311 ? -1.441 -19.475 0.825 1.00 73.50 311 ARG A N 1
ATOM 2324 C CA . ARG A 1 311 ? -1.804 -20.368 -0.279 1.00 73.50 311 ARG A CA 1
ATOM 2325 C C . ARG A 1 311 ? -2.841 -19.718 -1.178 1.00 73.50 311 ARG A C 1
ATOM 2327 O O . ARG A 1 311 ? -3.900 -19.291 -0.719 1.00 73.50 311 ARG A O 1
ATOM 2334 N N . VAL A 1 312 ? -2.566 -19.739 -2.475 1.00 82.88 312 VAL A N 1
ATOM 2335 C CA . VAL A 1 312 ? -3.469 -19.268 -3.523 1.00 82.88 312 VAL A CA 1
ATOM 2336 C C . VAL A 1 312 ? -3.644 -20.349 -4.580 1.00 82.88 312 VAL A C 1
ATOM 2338 O O . VAL A 1 312 ? -2.684 -21.010 -4.975 1.00 82.88 312 VAL A O 1
ATOM 2341 N N . ARG A 1 313 ? -4.879 -20.523 -5.046 1.00 90.12 313 ARG A N 1
ATOM 2342 C CA . ARG A 1 313 ? -5.200 -21.314 -6.230 1.00 90.12 313 ARG A CA 1
ATOM 2343 C C . ARG A 1 313 ? -5.556 -20.372 -7.367 1.00 90.12 313 ARG A C 1
ATOM 2345 O O . ARG A 1 313 ? -6.530 -19.625 -7.283 1.00 90.12 313 ARG A O 1
ATOM 2352 N N . ILE A 1 314 ? -4.767 -20.439 -8.431 1.00 88.38 314 ILE A N 1
ATOM 2353 C CA . ILE A 1 314 ? -4.978 -19.647 -9.638 1.00 88.38 314 ILE A CA 1
ATOM 2354 C C . ILE A 1 314 ? -5.869 -20.447 -10.585 1.00 88.38 314 ILE A C 1
ATOM 2356 O O . ILE A 1 314 ? -5.591 -21.605 -10.896 1.00 88.38 314 ILE A O 1
ATOM 2360 N N . ILE A 1 315 ? -6.961 -19.829 -11.016 1.00 88.25 315 ILE A N 1
ATOM 2361 C CA . ILE A 1 315 ? -7.850 -20.337 -12.053 1.00 88.25 315 ILE A CA 1
ATOM 2362 C C . ILE A 1 315 ? -7.618 -19.455 -13.272 1.00 88.25 315 ILE A C 1
ATOM 2364 O O . ILE A 1 315 ? -7.910 -18.256 -13.236 1.00 88.25 315 ILE A O 1
ATOM 2368 N N . GLU A 1 316 ? -7.079 -20.045 -14.336 1.00 85.31 316 GLU A N 1
ATOM 2369 C CA . GLU A 1 316 ? -6.843 -19.328 -15.585 1.00 85.31 316 GLU A CA 1
ATOM 2370 C C . GLU A 1 316 ? -8.141 -18.736 -16.144 1.00 85.31 316 GLU A C 1
ATOM 2372 O O . GLU A 1 316 ? -9.250 -19.190 -15.847 1.00 85.31 316 GLU A O 1
ATOM 2377 N N . ALA A 1 317 ? -8.002 -17.716 -16.987 1.00 76.06 317 ALA A N 1
ATOM 2378 C CA . ALA A 1 317 ? -9.101 -16.940 -17.552 1.00 76.06 317 ALA A CA 1
ATOM 2379 C C . ALA A 1 317 ? -9.952 -17.710 -18.595 1.00 76.06 317 ALA A C 1
ATOM 2381 O O . ALA A 1 317 ? -10.445 -17.106 -19.542 1.00 76.06 317 ALA A O 1
ATOM 2382 N N . ALA A 1 318 ? -10.138 -19.030 -18.448 1.00 62.69 318 ALA A N 1
ATOM 2383 C CA . ALA A 1 318 ? -10.857 -19.928 -19.356 1.00 62.69 318 ALA A CA 1
ATOM 2384 C C . ALA A 1 318 ? -12.331 -19.504 -19.563 1.00 62.69 318 ALA A C 1
ATOM 2386 O O . ALA A 1 318 ? -13.249 -20.021 -18.929 1.00 62.69 318 ALA A O 1
ATOM 2387 N N . GLY A 1 319 ? -12.549 -18.522 -20.444 1.00 61.47 319 GLY A N 1
ATOM 2388 C CA . GLY A 1 319 ? -13.842 -17.881 -20.703 1.00 61.47 319 GLY A CA 1
ATOM 2389 C C . GLY A 1 319 ? -14.188 -16.689 -19.795 1.00 61.47 319 GLY A C 1
ATOM 2390 O O . GLY A 1 319 ? -15.308 -16.189 -19.878 1.00 61.47 319 GLY A O 1
ATOM 2391 N N . LYS A 1 320 ? -13.269 -16.212 -18.940 1.00 62.38 320 LYS A N 1
ATOM 2392 C CA . LYS A 1 320 ? -13.450 -15.017 -18.084 1.00 62.38 320 LYS A CA 1
ATOM 2393 C C . LYS A 1 320 ? -12.544 -13.870 -18.537 1.00 62.38 320 LYS A C 1
ATOM 2395 O O . LYS A 1 320 ? -11.546 -14.091 -19.205 1.00 62.38 320 LYS A O 1
ATOM 2400 N N . ALA A 1 321 ? -12.891 -12.637 -18.155 1.00 72.62 321 ALA A N 1
ATOM 2401 C CA . ALA A 1 321 ? -12.131 -11.441 -18.538 1.00 72.62 321 ALA A CA 1
ATOM 2402 C C . ALA A 1 321 ? -10.740 -11.362 -17.883 1.00 72.62 321 ALA A C 1
ATOM 2404 O O . ALA A 1 321 ? -9.833 -10.763 -18.452 1.00 72.62 321 ALA A O 1
ATOM 2405 N N . VAL A 1 322 ? -10.583 -11.944 -16.690 1.00 79.50 322 VAL A N 1
ATOM 2406 C CA . VAL A 1 322 ? -9.329 -11.991 -15.929 1.00 79.50 322 VAL A CA 1
ATOM 2407 C C . VAL A 1 322 ? -9.202 -13.337 -15.217 1.00 79.50 322 VAL A C 1
ATOM 2409 O O . VAL A 1 322 ? -10.206 -14.011 -14.967 1.00 79.50 322 VAL A O 1
ATOM 2412 N N . GLU A 1 323 ? -7.973 -13.733 -14.895 1.00 84.00 323 GLU A N 1
ATOM 2413 C CA . GLU A 1 323 ? -7.712 -14.901 -14.050 1.00 84.00 323 GLU A CA 1
ATOM 2414 C C . GLU A 1 323 ? -8.242 -14.673 -12.625 1.00 84.00 323 GLU A C 1
ATOM 2416 O O . GLU A 1 323 ? -8.322 -13.535 -12.147 1.00 84.00 323 GLU A O 1
ATOM 2421 N N . GLN A 1 324 ? -8.610 -15.756 -11.943 1.00 86.25 324 GLN A N 1
ATOM 2422 C CA . GLN A 1 324 ? -9.092 -15.694 -10.565 1.00 86.25 324 GLN A CA 1
ATOM 2423 C C . GLN A 1 324 ? -8.059 -16.260 -9.604 1.00 86.25 324 GLN A C 1
ATOM 2425 O O . GLN A 1 324 ? -7.588 -17.382 -9.774 1.00 86.25 324 GLN A O 1
ATOM 2430 N N . HIS A 1 325 ? -7.745 -15.496 -8.567 1.00 84.69 325 HIS A N 1
ATOM 2431 C CA . HIS A 1 325 ? -6.880 -15.914 -7.474 1.00 84.69 325 HIS A CA 1
ATOM 2432 C C . HIS A 1 325 ? -7.764 -16.198 -6.274 1.00 84.69 325 HIS A C 1
ATOM 2434 O O . HIS A 1 325 ? -8.236 -15.287 -5.594 1.00 84.69 325 HIS A O 1
ATOM 2440 N N . VAL A 1 326 ? -8.030 -17.476 -6.034 1.00 90.31 326 VAL A N 1
ATOM 2441 C CA . VAL A 1 326 ? -8.747 -17.904 -4.836 1.00 90.31 326 VAL A CA 1
ATOM 2442 C C . VAL A 1 326 ? -7.710 -18.078 -3.739 1.00 90.31 326 VAL A C 1
ATOM 2444 O O . VAL A 1 326 ? -6.917 -19.018 -3.772 1.00 90.31 326 VAL A O 1
ATOM 2447 N N . VAL A 1 327 ? -7.683 -17.152 -2.788 1.00 81.75 327 VAL A N 1
ATOM 2448 C CA . VAL A 1 327 ? -6.799 -17.227 -1.625 1.00 81.75 327 VAL A CA 1
ATOM 2449 C C . VAL A 1 327 ? -7.406 -18.232 -0.654 1.00 81.75 327 VAL A C 1
ATOM 2451 O O . VAL A 1 327 ? -8.472 -18.006 -0.081 1.00 81.75 327 VAL A O 1
ATOM 2454 N N . GLU A 1 328 ? -6.757 -19.384 -0.532 1.00 88.31 328 GLU A N 1
ATOM 2455 C CA . GLU A 1 328 ? -7.243 -20.537 0.233 1.00 88.31 328 GLU A CA 1
ATOM 2456 C C . GLU A 1 328 ? -6.644 -20.597 1.635 1.00 88.31 328 GLU A C 1
ATOM 2458 O O . GLU A 1 328 ? -7.240 -21.210 2.516 1.00 88.31 328 GLU A O 1
ATOM 2463 N N . ARG A 1 329 ? -5.483 -19.963 1.843 1.00 81.38 329 ARG A N 1
ATOM 2464 C CA . ARG A 1 329 ? -4.888 -19.776 3.165 1.00 81.38 329 ARG A CA 1
ATOM 2465 C C . ARG A 1 329 ? -4.235 -18.408 3.270 1.00 81.38 329 ARG A C 1
ATOM 2467 O O . ARG A 1 329 ? -3.460 -18.034 2.387 1.00 81.38 329 ARG A O 1
ATOM 2474 N N . TRP A 1 330 ? -4.549 -17.677 4.328 1.00 84.06 330 TRP A N 1
ATOM 2475 C CA . TRP A 1 330 ? -4.039 -16.331 4.539 1.00 84.06 330 TRP A CA 1
ATOM 2476 C C . TRP A 1 330 ? -4.071 -15.929 6.009 1.00 84.06 330 TRP A C 1
ATOM 2478 O O . TRP A 1 330 ? -4.855 -16.446 6.807 1.00 84.06 330 TRP A O 1
ATOM 2488 N N . THR A 1 331 ? -3.213 -14.972 6.347 1.00 81.50 331 THR A N 1
ATOM 2489 C CA . THR A 1 331 ? -3.042 -14.487 7.715 1.00 81.50 331 THR A CA 1
ATOM 2490 C C . THR A 1 331 ? -3.308 -12.983 7.745 1.00 81.50 331 THR A C 1
ATOM 2492 O O . THR A 1 331 ? -2.567 -12.238 7.106 1.00 81.50 331 THR A O 1
ATOM 2495 N N . PRO A 1 332 ? -4.347 -12.489 8.440 1.00 81.44 332 PRO A N 1
ATOM 2496 C CA . PRO A 1 332 ? -4.539 -11.060 8.682 1.00 81.44 332 PRO A CA 1
ATOM 2497 C C . PRO A 1 332 ? -3.506 -10.483 9.666 1.00 81.44 332 PRO A C 1
ATOM 2499 O O . PRO A 1 332 ? -3.218 -11.066 10.711 1.00 81.44 332 PRO A O 1
ATOM 2502 N N . TYR A 1 333 ? -2.957 -9.312 9.335 1.00 76.06 333 TYR A N 1
ATOM 2503 C CA . TYR A 1 333 ? -1.890 -8.632 10.083 1.00 76.06 333 TYR A CA 1
ATOM 2504 C C . TYR A 1 333 ? -2.393 -7.427 10.862 1.00 76.06 333 TYR A C 1
ATOM 2506 O O . TYR A 1 333 ? -1.912 -7.182 11.969 1.00 76.06 333 TYR A O 1
ATOM 2514 N N . GLU A 1 334 ? -3.318 -6.680 10.269 1.00 88.12 334 GLU A N 1
ATOM 2515 C CA . GLU A 1 334 ? -3.876 -5.451 10.818 1.00 88.12 334 GLU A CA 1
ATOM 2516 C C . GLU A 1 334 ? -5.323 -5.269 10.345 1.00 88.12 334 GLU A C 1
ATOM 2518 O O . GLU A 1 334 ? -5.764 -5.909 9.386 1.00 88.12 334 GLU A O 1
ATOM 2523 N N . VAL A 1 335 ? -6.062 -4.409 11.041 1.00 89.12 335 VAL A N 1
ATOM 2524 C CA . VAL A 1 335 ? -7.389 -3.944 10.624 1.00 89.12 335 VAL A CA 1
ATOM 2525 C C . VAL A 1 335 ? -7.325 -2.432 10.470 1.00 89.12 335 VAL A C 1
ATOM 2527 O O . VAL A 1 335 ? -6.900 -1.743 11.384 1.00 89.12 335 VAL A O 1
ATOM 2530 N N . SER A 1 336 ? -7.812 -1.883 9.368 1.00 86.19 336 SER A N 1
ATOM 2531 C CA . SER A 1 336 ? -7.772 -0.440 9.125 1.00 86.19 336 SER A CA 1
ATOM 2532 C C . SER A 1 336 ? -9.163 0.155 8.998 1.00 86.19 336 SER A C 1
ATOM 2534 O O . SER A 1 336 ? -10.001 -0.373 8.266 1.00 86.19 336 SER A O 1
ATOM 2536 N N . PHE A 1 337 ? -9.385 1.311 9.618 1.00 88.56 337 PHE A N 1
ATOM 2537 C CA . PHE A 1 337 ? -10.456 2.209 9.192 1.00 88.56 337 PHE A CA 1
ATOM 2538 C C . PHE A 1 337 ? -9.996 2.946 7.936 1.00 88.56 337 PHE A C 1
ATOM 2540 O O . PHE A 1 337 ? -8.907 3.518 7.904 1.00 88.56 337 PHE A O 1
ATOM 2547 N N . VAL A 1 338 ? -10.811 2.907 6.884 1.00 76.25 338 VAL A N 1
ATOM 2548 C CA . VAL A 1 338 ? -10.461 3.468 5.572 1.00 76.25 338 VAL A CA 1
ATOM 2549 C C . VAL A 1 338 ? -11.573 4.368 5.054 1.00 76.25 338 VAL A C 1
ATOM 2551 O O . VAL A 1 338 ? -12.728 4.261 5.458 1.00 76.25 338 VAL A O 1
ATOM 2554 N N . THR A 1 339 ? -11.253 5.258 4.120 1.00 73.44 339 THR A N 1
ATOM 2555 C CA . THR A 1 339 ? -12.268 6.084 3.450 1.00 73.44 339 THR A CA 1
ATOM 2556 C C . THR A 1 339 ? -13.050 5.283 2.411 1.00 73.44 339 THR A C 1
ATOM 2558 O O . THR A 1 339 ? -14.267 5.434 2.314 1.00 73.44 339 THR A O 1
ATOM 2561 N N . ILE A 1 340 ? -12.384 4.381 1.683 1.00 68.00 340 ILE A N 1
ATOM 2562 C CA . ILE A 1 340 ? -12.973 3.494 0.671 1.00 68.00 340 ILE A CA 1
ATOM 2563 C C . ILE A 1 340 ? -12.461 2.071 0.921 1.00 68.00 340 ILE A C 1
ATOM 2565 O O . ILE A 1 340 ? -11.260 1.822 0.853 1.00 68.00 340 ILE A O 1
ATOM 2569 N N . GLY A 1 341 ? -13.370 1.146 1.237 1.00 61.16 341 GLY A N 1
ATOM 2570 C CA . GLY A 1 341 ? -13.045 -0.268 1.436 1.00 61.16 341 GLY A CA 1
ATOM 2571 C C . GLY A 1 341 ? -12.946 -1.022 0.112 1.00 61.16 341 GLY A C 1
ATOM 2572 O O . GLY A 1 341 ? -13.732 -0.778 -0.801 1.00 61.16 341 GLY A O 1
ATOM 2573 N N . ALA A 1 342 ? -11.996 -1.954 0.015 1.00 55.41 342 ALA A N 1
ATOM 2574 C CA . ALA A 1 342 ? -11.902 -2.868 -1.124 1.00 55.41 342 ALA A CA 1
ATOM 2575 C C . ALA A 1 342 ? -13.009 -3.939 -1.093 1.00 55.41 342 ALA A C 1
ATOM 2577 O O . ALA A 1 342 ? -13.530 -4.320 -2.137 1.00 55.41 342 ALA A O 1
ATOM 2578 N N . ASP A 1 343 ? -13.386 -4.386 0.108 1.00 71.00 343 ASP A N 1
ATOM 2579 C CA . ASP A 1 343 ? -14.503 -5.294 0.365 1.00 71.00 343 ASP A CA 1
ATOM 2580 C C . ASP A 1 343 ? -15.732 -4.466 0.795 1.00 71.00 343 ASP A C 1
ATOM 2582 O O . ASP A 1 343 ? -15.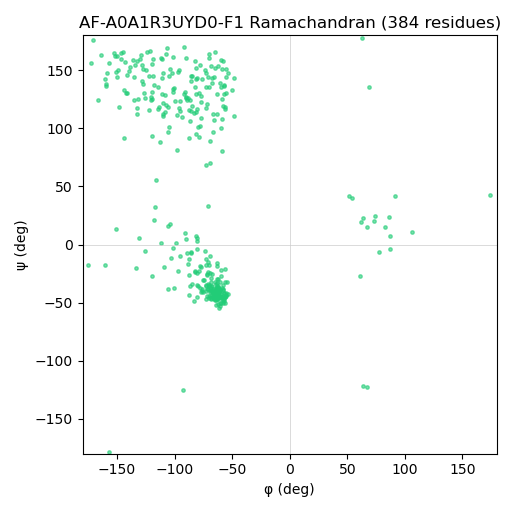722 -3.890 1.886 1.00 71.00 343 ASP A O 1
ATOM 2586 N N . PRO A 1 344 ? -16.798 -4.381 -0.026 1.00 63.72 344 PRO A N 1
ATOM 2587 C CA . PRO A 1 344 ? -17.972 -3.565 0.293 1.00 63.72 344 PRO A CA 1
ATOM 2588 C C . PRO A 1 344 ? -18.736 -4.009 1.547 1.00 63.72 344 PRO A C 1
ATOM 2590 O O . PRO A 1 344 ? -19.537 -3.234 2.070 1.00 63.72 344 PRO A O 1
ATOM 2593 N N . GLY A 1 345 ? -18.535 -5.251 1.997 1.00 66.69 345 GLY A N 1
ATOM 2594 C CA . GLY A 1 345 ? -19.147 -5.800 3.204 1.00 66.69 345 GLY A CA 1
ATOM 2595 C C . GLY A 1 345 ? -18.265 -5.696 4.453 1.00 66.69 345 GLY A C 1
ATOM 2596 O O . GLY A 1 345 ? -18.755 -5.941 5.554 1.00 66.69 345 GLY A O 1
ATOM 2597 N N . ALA A 1 346 ? -16.988 -5.320 4.314 1.00 64.38 346 ALA A N 1
ATOM 2598 C CA . ALA A 1 346 ? -16.083 -5.101 5.440 1.00 64.38 346 ALA A CA 1
ATOM 2599 C C . ALA A 1 346 ? -16.338 -3.728 6.080 1.00 64.38 346 ALA A C 1
ATOM 2601 O O . ALA A 1 346 ? -15.829 -2.696 5.633 1.00 64.38 346 ALA A O 1
ATOM 2602 N N . GLN A 1 347 ? -17.201 -3.698 7.096 1.00 72.94 347 GLN A N 1
ATOM 2603 C CA . GLN A 1 347 ? -17.694 -2.467 7.712 1.00 72.94 347 GLN A CA 1
ATOM 2604 C C . GLN A 1 347 ? -17.962 -2.621 9.208 1.00 72.94 347 GLN A C 1
ATOM 2606 O O . GLN A 1 347 ? -18.099 -3.728 9.736 1.00 72.94 347 GLN A O 1
ATOM 2611 N N . VAL A 1 348 ? -18.102 -1.488 9.897 1.00 55.25 348 VAL A N 1
ATOM 2612 C CA . VAL A 1 348 ? -18.658 -1.449 11.257 1.00 55.25 348 VAL A CA 1
ATOM 2613 C C . VAL A 1 348 ? -20.036 -2.112 11.252 1.00 55.25 348 VAL A C 1
ATOM 2615 O O . VAL A 1 348 ? -20.885 -1.825 10.401 1.00 55.25 348 VAL A O 1
ATOM 2618 N N . ARG A 1 349 ? -20.260 -3.043 12.185 1.00 56.41 349 ARG A N 1
ATOM 2619 C CA . ARG A 1 349 ? -21.428 -3.923 12.137 1.00 56.41 349 ARG A CA 1
ATOM 2620 C C . ARG A 1 349 ? -22.729 -3.121 12.186 1.00 56.41 349 ARG A C 1
ATOM 2622 O O . ARG A 1 349 ? -22.890 -2.171 12.943 1.00 56.41 349 ARG A O 1
ATOM 2629 N N . GLY A 1 350 ? -23.680 -3.555 11.365 1.00 41.56 350 GLY A N 1
ATOM 2630 C CA . GLY A 1 350 ? -25.006 -2.964 11.261 1.00 41.56 350 GLY A CA 1
ATOM 2631 C C . GLY A 1 350 ? -25.053 -1.664 10.454 1.00 41.56 350 GLY A C 1
ATOM 2632 O O . GLY A 1 350 ? -26.148 -1.213 10.160 1.00 41.56 350 GLY A O 1
ATOM 2633 N N . MET A 1 351 ? -23.934 -1.083 10.021 1.00 46.53 351 MET A N 1
ATOM 2634 C CA . MET A 1 351 ? -23.954 0.048 9.092 1.00 46.53 351 MET A CA 1
ATOM 2635 C C . MET A 1 351 ? -24.084 -0.466 7.656 1.00 46.53 351 MET A C 1
ATOM 2637 O O . MET A 1 351 ? -23.188 -1.132 7.156 1.00 46.53 351 MET A O 1
ATOM 2641 N N . ALA A 1 352 ? -25.213 -0.197 6.994 1.00 38.44 352 ALA A N 1
ATOM 2642 C CA . ALA A 1 352 ? -25.459 -0.710 5.648 1.00 38.44 352 ALA A CA 1
ATOM 2643 C C . ALA A 1 352 ? -24.577 -0.033 4.577 1.00 38.44 352 ALA A C 1
ATOM 2645 O O . ALA A 1 352 ? -24.354 1.188 4.577 1.00 38.44 352 ALA A O 1
ATOM 2646 N N . THR A 1 353 ? -24.180 -0.841 3.595 1.00 37.16 353 THR A N 1
ATOM 2647 C CA . THR A 1 353 ? -23.840 -0.413 2.233 1.00 37.16 353 THR A CA 1
ATOM 2648 C C . THR A 1 353 ? -24.696 -1.205 1.260 1.00 37.16 353 THR A C 1
ATOM 2650 O O . THR A 1 353 ? -25.122 -2.313 1.579 1.00 37.16 353 THR A O 1
ATOM 2653 N N . TYR A 1 354 ? -25.006 -0.601 0.112 1.00 42.06 354 TYR A N 1
ATOM 2654 C CA . TYR A 1 354 ? -25.867 -1.166 -0.926 1.00 42.06 354 TYR A CA 1
ATOM 2655 C C . TYR A 1 354 ? -25.009 -1.795 -2.029 1.00 42.06 354 TYR A C 1
ATOM 2657 O O . TYR A 1 354 ? -24.780 -1.147 -3.052 1.00 42.06 354 TYR A O 1
ATOM 2665 N N . PRO A 1 355 ? -24.504 -3.033 -1.881 1.00 38.72 355 PRO A N 1
ATOM 2666 C CA . PRO A 1 355 ? -24.116 -3.779 -3.060 1.00 38.72 355 PRO A CA 1
ATOM 2667 C C . PRO A 1 355 ? -25.391 -4.008 -3.879 1.00 38.72 355 PRO A C 1
ATOM 2669 O O . PRO A 1 355 ? -26.415 -4.450 -3.349 1.00 38.72 355 PRO A O 1
ATOM 2672 N N . VAL A 1 356 ? -25.352 -3.681 -5.169 1.00 30.22 356 VAL A N 1
ATOM 2673 C CA . VAL A 1 356 ? -26.400 -4.099 -6.103 1.00 30.22 356 VAL A CA 1
ATOM 2674 C C . VAL A 1 356 ? -26.495 -5.622 -6.016 1.00 30.22 356 VAL A C 1
ATOM 2676 O O . VAL A 1 356 ? -25.530 -6.328 -6.306 1.00 30.22 356 VAL A O 1
ATOM 2679 N N . ARG A 1 357 ? -27.646 -6.141 -5.582 1.00 33.22 357 ARG A N 1
ATOM 2680 C CA . ARG A 1 357 ? -27.960 -7.563 -5.719 1.00 33.22 357 ARG A CA 1
ATOM 2681 C C . ARG A 1 357 ? -28.444 -7.785 -7.141 1.00 33.22 357 ARG A C 1
ATOM 2683 O O . ARG A 1 357 ? -29.471 -7.243 -7.536 1.00 33.22 357 ARG A O 1
ATOM 2690 N N . PHE A 1 358 ? -27.704 -8.580 -7.902 1.00 35.44 358 PHE A N 1
ATOM 2691 C CA . PHE A 1 358 ? -28.252 -9.195 -9.099 1.00 35.44 358 PHE A CA 1
ATOM 2692 C C . PHE A 1 358 ? -29.105 -10.375 -8.641 1.00 35.44 358 PHE A C 1
ATOM 2694 O O . PHE A 1 358 ? -28.567 -11.421 -8.275 1.00 35.44 358 PHE A O 1
ATOM 2701 N N . ASP A 1 359 ? -30.425 -10.205 -8.632 1.00 32.94 359 ASP A N 1
ATOM 2702 C CA . ASP A 1 359 ? -31.338 -11.338 -8.519 1.00 32.94 359 ASP A CA 1
ATOM 2703 C C . ASP A 1 359 ? -31.242 -12.142 -9.819 1.00 32.94 359 ASP A C 1
ATOM 2705 O O . ASP A 1 359 ? -31.933 -11.901 -10.807 1.00 32.94 359 ASP A O 1
ATOM 2709 N N . GLY A 1 360 ? -30.311 -13.093 -9.832 1.00 32.53 360 GLY A N 1
ATOM 2710 C CA . GLY A 1 360 ? -30.176 -14.096 -10.875 1.00 32.53 360 GLY A CA 1
ATOM 2711 C C . GLY A 1 360 ? -31.287 -15.133 -10.774 1.00 32.53 360 GLY A C 1
ATOM 2712 O O . GLY A 1 360 ? -31.026 -16.290 -10.465 1.00 32.53 360 GLY A O 1
ATOM 2713 N N . ALA A 1 361 ? -32.520 -14.726 -11.058 1.00 32.97 361 ALA A N 1
ATOM 2714 C CA . ALA A 1 361 ? -33.561 -15.622 -11.527 1.00 32.97 361 ALA A CA 1
ATOM 2715 C C . ALA A 1 361 ? -34.005 -15.138 -12.908 1.00 32.97 361 ALA A C 1
ATOM 2717 O O . ALA A 1 361 ? -34.866 -14.280 -13.045 1.00 32.97 361 ALA A O 1
ATOM 2718 N N . THR A 1 362 ? -33.396 -15.690 -13.950 1.00 33.22 362 THR A N 1
ATOM 2719 C CA . THR A 1 362 ? -34.149 -16.451 -14.952 1.00 33.22 362 THR A CA 1
ATOM 2720 C C . THR A 1 362 ? -33.181 -17.231 -15.832 1.00 33.22 362 THR A C 1
ATOM 2722 O O . THR A 1 362 ? -32.243 -16.704 -16.424 1.00 33.22 362 THR A O 1
ATOM 2725 N N . ALA A 1 363 ? -33.426 -18.536 -15.871 1.00 40.78 363 ALA A N 1
ATOM 2726 C CA . ALA A 1 363 ? -32.918 -19.451 -16.870 1.00 40.78 363 ALA A CA 1
ATOM 2727 C C . ALA A 1 363 ? -33.134 -18.898 -18.288 1.00 40.78 363 ALA A C 1
ATOM 2729 O O . ALA A 1 363 ? -34.181 -18.320 -18.575 1.00 40.78 363 ALA A O 1
ATOM 2730 N N . GLY A 1 364 ? -32.185 -19.134 -19.196 1.00 32.38 364 GLY A N 1
ATOM 2731 C CA . GLY A 1 364 ? -32.385 -18.742 -20.590 1.00 32.38 364 GLY A CA 1
ATOM 2732 C C . GLY A 1 364 ? -31.192 -18.930 -21.515 1.00 32.38 364 GLY A C 1
ATOM 2733 O O . GLY A 1 364 ? -30.911 -18.046 -22.310 1.00 32.38 364 GLY A O 1
ATOM 2734 N N . GLY A 1 365 ? -30.481 -20.057 -21.418 1.00 31.23 365 GLY A N 1
ATOM 2735 C CA . GLY A 1 365 ? -29.360 -20.377 -22.313 1.00 31.23 365 GLY A CA 1
ATOM 2736 C C . GLY A 1 365 ? -29.398 -21.775 -22.926 1.00 31.23 365 GLY A C 1
ATOM 2737 O O . GLY A 1 365 ? -28.453 -22.157 -23.598 1.00 31.23 365 GLY A O 1
ATOM 2738 N N . ILE A 1 366 ? -30.466 -22.544 -22.703 1.00 38.22 366 ILE A N 1
ATOM 2739 C CA . ILE A 1 366 ? -30.779 -23.780 -23.432 1.00 38.22 366 ILE A CA 1
ATOM 2740 C C . ILE A 1 366 ? -32.303 -23.793 -23.546 1.00 38.22 366 ILE A C 1
ATOM 2742 O O . ILE A 1 366 ? -33.002 -24.173 -22.616 1.00 38.22 366 ILE A O 1
ATOM 2746 N N . GLY A 1 367 ? -32.848 -23.238 -24.625 1.00 37.72 367 GLY A N 1
ATOM 2747 C CA . GLY A 1 367 ? -34.304 -23.107 -24.750 1.00 37.72 367 GLY A CA 1
ATOM 2748 C C . GLY A 1 367 ? -34.801 -22.561 -26.079 1.00 37.72 367 GLY A C 1
ATOM 2749 O O . GLY A 1 367 ? -35.954 -22.785 -26.428 1.00 37.72 367 GLY A O 1
ATOM 2750 N N . VAL A 1 368 ? -33.945 -21.917 -26.878 1.00 41.72 368 VAL A N 1
ATOM 2751 C CA . VAL A 1 368 ? -34.370 -21.406 -28.192 1.00 41.72 368 VAL A CA 1
ATOM 2752 C C . VAL A 1 368 ? -34.521 -22.541 -29.219 1.00 41.72 368 VAL A C 1
ATOM 2754 O O . VAL A 1 368 ? -35.423 -22.493 -30.049 1.00 41.72 368 VAL A O 1
ATOM 2757 N N . ALA A 1 369 ? -33.738 -23.622 -29.108 1.00 41.09 369 ALA A N 1
ATOM 2758 C CA . ALA A 1 369 ? -33.894 -24.809 -29.958 1.00 41.09 369 ALA A CA 1
ATOM 2759 C C . ALA A 1 369 ? -35.034 -25.747 -29.493 1.00 41.09 369 ALA A C 1
ATOM 2761 O O . ALA A 1 369 ? -35.744 -26.315 -30.322 1.00 41.09 369 ALA A O 1
ATOM 2762 N N . GLU A 1 370 ? -35.262 -25.862 -28.179 1.00 38.53 370 GLU A N 1
ATOM 2763 C CA . GLU A 1 370 ? -36.313 -26.719 -27.599 1.00 38.53 370 GLU A CA 1
ATOM 2764 C C . GLU A 1 370 ? -37.714 -26.096 -27.781 1.00 38.53 370 GLU A C 1
ATOM 2766 O O . GLU A 1 370 ? -38.660 -26.768 -28.193 1.00 38.53 370 GLU A O 1
ATOM 2771 N N . ALA A 1 371 ? -37.849 -24.774 -27.590 1.00 37.78 371 ALA A N 1
ATOM 2772 C CA . ALA A 1 371 ? -39.119 -24.058 -27.761 1.00 37.78 371 ALA A CA 1
ATOM 2773 C C . ALA A 1 371 ? -39.546 -23.893 -29.235 1.00 37.78 371 ALA A C 1
ATOM 2775 O O . ALA A 1 371 ? -40.715 -23.603 -29.510 1.00 37.78 371 ALA A O 1
ATOM 2776 N N . ALA A 1 372 ? -38.625 -24.067 -30.189 1.00 42.28 372 ALA A N 1
ATOM 2777 C CA . ALA A 1 372 ? -38.951 -24.156 -31.614 1.00 42.28 372 ALA A CA 1
ATOM 2778 C C . ALA A 1 372 ? -39.502 -25.549 -31.982 1.00 42.28 372 ALA A C 1
ATOM 2780 O O . ALA A 1 372 ? -40.469 -25.648 -32.738 1.00 42.28 372 ALA A O 1
ATOM 2781 N N . ARG A 1 373 ? -38.966 -26.622 -31.378 1.00 50.28 373 ARG A N 1
ATOM 2782 C CA . ARG A 1 373 ? -39.460 -28.000 -31.575 1.00 50.28 373 ARG A CA 1
ATOM 2783 C C . ARG A 1 373 ? -40.843 -28.229 -30.962 1.00 50.28 373 ARG A C 1
ATOM 2785 O O . ARG A 1 373 ? -41.682 -28.870 -31.590 1.00 50.28 373 ARG A O 1
ATOM 2792 N N . ILE A 1 374 ? -41.114 -27.664 -29.783 1.00 46.81 374 ILE A N 1
ATOM 2793 C CA . ILE A 1 374 ? -42.418 -27.815 -29.113 1.00 46.81 374 ILE A CA 1
ATOM 2794 C C . ILE A 1 374 ? -43.526 -27.044 -29.855 1.00 46.81 374 ILE A C 1
ATOM 2796 O O . ILE A 1 374 ? -44.634 -27.561 -29.986 1.00 46.81 374 ILE A O 1
ATOM 2800 N N . ARG A 1 375 ? -43.228 -25.868 -30.435 1.00 48.97 375 ARG A N 1
ATOM 2801 C CA . ARG A 1 375 ? -44.187 -25.127 -31.281 1.00 48.97 375 ARG A CA 1
ATOM 2802 C C . ARG A 1 375 ? -44.523 -25.863 -32.580 1.00 48.97 375 ARG A C 1
ATOM 2804 O O . ARG A 1 375 ? -45.698 -26.042 -32.880 1.00 48.97 375 ARG A O 1
ATOM 2811 N N . SER A 1 376 ? -43.515 -26.397 -33.272 1.00 48.06 376 SER A N 1
ATOM 2812 C CA . SER A 1 376 ? -43.720 -27.202 -34.487 1.00 48.06 376 SER A CA 1
ATOM 2813 C C . SER A 1 376 ? -44.521 -28.490 -34.221 1.00 48.06 376 SER A C 1
ATOM 2815 O O . SER A 1 376 ? -45.394 -28.850 -35.012 1.00 48.06 376 SER A O 1
ATOM 2817 N N . SER A 1 377 ? -44.303 -29.148 -33.074 1.00 48.47 377 SER A N 1
ATOM 2818 C CA . SER A 1 377 ? -45.045 -30.359 -32.691 1.00 48.47 377 SER A CA 1
ATOM 2819 C C . SER A 1 377 ? -46.504 -30.096 -32.292 1.00 48.47 377 SER A C 1
ATOM 2821 O O . SER A 1 377 ? -47.319 -31.018 -32.385 1.00 48.47 377 SER A O 1
ATOM 2823 N N . MET A 1 378 ? -46.848 -28.891 -31.826 1.00 45.97 378 MET A N 1
ATOM 2824 C CA . MET A 1 378 ? -48.227 -28.541 -31.464 1.00 45.97 378 MET A CA 1
ATOM 2825 C C . MET A 1 378 ? -49.040 -28.067 -32.676 1.00 45.97 378 MET A C 1
ATOM 2827 O O . MET A 1 378 ? -50.213 -28.420 -32.787 1.00 45.97 378 MET A O 1
ATOM 2831 N N . GLU A 1 379 ? -48.416 -27.384 -33.639 1.00 49.53 379 GLU A N 1
ATOM 2832 C CA . GLU A 1 379 ? -49.071 -26.978 -34.893 1.00 49.53 379 GLU A CA 1
ATOM 2833 C C . GLU A 1 379 ? -49.401 -28.178 -35.799 1.00 49.53 379 GLU A C 1
ATOM 2835 O O . GLU A 1 379 ? -50.480 -28.225 -36.390 1.00 49.53 379 GLU A O 1
ATOM 2840 N N . GLN A 1 380 ? -48.556 -29.218 -35.832 1.00 49.41 380 GLN A N 1
ATOM 2841 C CA . GLN A 1 380 ? -48.858 -30.451 -36.579 1.00 49.41 380 GLN A CA 1
ATOM 2842 C C . GLN A 1 380 ? -49.957 -31.312 -35.931 1.00 49.41 380 GLN A C 1
ATOM 2844 O O . GLN A 1 380 ? -50.671 -32.025 -36.635 1.00 49.41 380 GLN A O 1
ATOM 2849 N N . ARG A 1 381 ? -50.153 -31.231 -34.607 1.00 51.25 381 ARG A N 1
ATOM 2850 C CA . ARG A 1 381 ? -51.232 -31.958 -33.908 1.00 51.25 381 ARG A CA 1
ATOM 2851 C C . ARG A 1 381 ? -52.588 -31.249 -33.985 1.00 51.25 381 ARG A C 1
ATOM 2853 O O . ARG A 1 381 ? -53.612 -31.922 -33.925 1.00 51.25 381 ARG A O 1
ATOM 2860 N N . ALA A 1 382 ? -52.609 -29.934 -34.198 1.00 48.66 382 ALA A N 1
ATOM 2861 C CA . ALA A 1 382 ? -53.839 -29.181 -34.455 1.00 48.66 382 ALA A CA 1
ATOM 2862 C C . ALA A 1 382 ? -54.367 -29.340 -35.899 1.00 48.66 382 ALA A C 1
ATOM 2864 O O . ALA A 1 382 ? -55.547 -29.101 -36.141 1.00 48.66 382 ALA A O 1
ATOM 2865 N N . ALA A 1 383 ? -53.535 -29.790 -36.847 1.00 50.72 383 ALA A N 1
ATOM 2866 C CA . ALA A 1 383 ? -53.923 -30.004 -38.246 1.00 50.72 383 ALA A CA 1
ATOM 2867 C C . ALA A 1 383 ? -54.473 -31.415 -38.559 1.00 50.72 383 ALA A C 1
ATOM 2869 O O . ALA A 1 383 ? -54.963 -31.636 -39.660 1.00 50.72 383 ALA A O 1
ATOM 2870 N N . ILE A 1 384 ? -54.416 -32.365 -37.615 1.00 53.41 384 ILE A N 1
ATOM 2871 C CA . ILE A 1 384 ? -54.904 -33.752 -37.801 1.00 53.41 384 ILE A CA 1
ATOM 2872 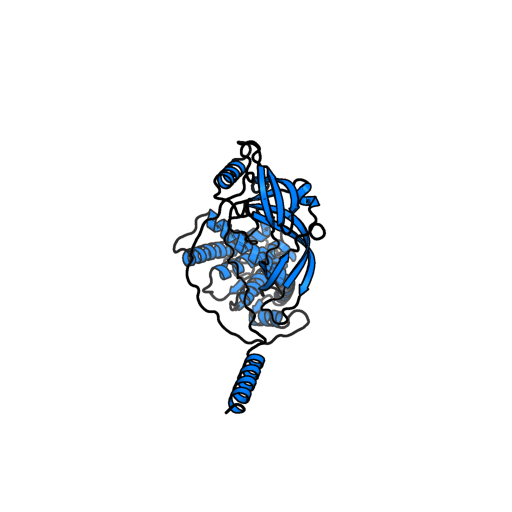C C . ILE A 1 384 ? -56.289 -33.975 -37.154 1.00 53.41 384 ILE A C 1
ATOM 2874 O O . ILE A 1 384 ? -56.892 -35.029 -37.311 1.00 53.41 384 ILE A O 1
ATOM 2878 N N . THR A 1 385 ? -56.847 -32.967 -36.474 1.00 52.66 385 THR A N 1
ATOM 2879 C CA . THR A 1 385 ? -58.227 -33.019 -35.948 1.00 52.66 385 THR A CA 1
ATOM 2880 C C . THR A 1 385 ? -59.104 -31.953 -36.608 1.00 52.66 385 THR A C 1
ATOM 2882 O O . THR A 1 385 ? -59.690 -31.103 -35.935 1.00 52.66 385 THR A O 1
ATOM 2885 N N . LYS A 1 386 ? -59.161 -31.980 -37.941 1.00 45.41 386 LYS A N 1
ATOM 2886 C CA . LYS A 1 386 ? -60.235 -31.379 -38.733 1.00 45.41 386 LYS A CA 1
ATOM 2887 C C . LYS A 1 386 ? -60.581 -32.276 -39.906 1.00 45.41 386 LYS A C 1
ATOM 2889 O O . LYS A 1 386 ? -59.629 -32.704 -40.592 1.00 45.41 386 LYS A O 1
#

Nearest PDB structures (foldseek):
  8xks-assembly1_G  TM=7.022E-01  e=2.052E-06  Chlamydomonas reinhardtii
  8xqx-assembly1_B  TM=7.026E-01  e=1.937E-06  Chlamydomonas reinhardtii
  8xkv-assembly1_C  TM=7.169E-01  e=3.246E-06  Arabidopsis thaliana
  8xku-assembly1_B  TM=6.682E-01  e=1.527E-05  Arabidopsis thaliana
  8xkv-assembly1_B  TM=6.704E-01  e=3.408E-05  Arabidopsis thaliana

Sequence (386 aa):
MKMVSTSSQSADQLRATACHEAAHAIAAIRLGAAVGDVTIKPSLARGGADGYCQVSRMTAPYATAVIAAAAECASRRLLDVGEAIRGSMVDRDDMGSAIRAYYFEQFGMAPTRREMVDIGIRIVSKAEALVGENWSLIERVAAELLVRETITGDDVRRIIEEGPASRTLSVATRRLPDALPLQTRLQAIGAGAIDVETRTVTLVFTTGATVRRQRYTGWDTAVPFDETLTVSPDAIDLTRLNAGAAVLDSHGAYSTAGQVAVVERAWIKGKEGLAIVRFPSAGIDERADRMFGMVADRIIKNVSVGYSVDRVRIIEAAGKAVEQHVVERWTPYEVSFVTIGADPGAQVRGMATYPVRFDGATAGGIGVAEAARIRSSMEQRAAITK

Radius of gyration: 28.47 Å; Cα contacts (8 Å, |Δi|>4): 643; chains: 1; bounding box: 109×62×66 Å

InterPro domains:
  IPR037219 Peptidase M41-like [G3DSA:1.20.58.760] (4-167)
  IPR037219 Peptidase M41-like [SSF140990] (11-164)

Foldseek 3Di:
DDPDPPPDQDPLRLLLLLLLQLQLLLLQVLLPWQKFKWFQPFDVVVVGQRIDIRTDDDPQLLSQLLSLLLSLLSSVVRDPNVVSCVNSVVSVVSNLVSQQVNCCVVPVDGDDPVSSVVSNVVSNVLSNLLCVLCVVLSSVSSVVCVVVRMDTSVVSVVSVVPPPPDDDDDDDDDDDDDDDDDDDDDDFFDPDQADPVQLKGKWFQALQDFFFAFDDDRRNDGATETEGEAADPQAEDCVQLCVWFFEAAAPPPVDPLRGLWTWNDWDGDDSTIMTMITGDDPPPHPVNVVVSVCVVVVNFWAKYWDKDQPDWDWAQCPVHPHIYTYRRHMYTRYMYGYPDYSHLRGTGHRNDDDDPDDPPDDDDDPPPVVVVVVVVVVVVVVVVPD

Organism: NCBI:txid1631249

pLDDT: mean 73.77, std 21.11, range [22.84, 98.06]

Solvent-accessible surface area (backbone atoms only — not comparable to full-atom values): 21388 Å² total; per-residue (Å²): 136,82,81,78,78,78,76,74,73,48,74,66,53,51,50,29,46,24,28,19,34,23,25,31,46,51,42,30,50,77,72,70,33,58,47,44,52,35,30,51,55,66,32,74,92,65,81,59,36,61,43,47,52,42,65,49,92,71,96,48,32,61,57,53,19,25,26,33,36,13,19,38,50,41,16,48,75,72,38,58,66,74,55,20,51,65,76,30,52,67,33,50,53,50,21,53,51,20,49,43,49,34,40,27,74,76,68,76,43,82,65,52,76,66,55,50,48,62,50,46,52,53,32,42,56,51,11,42,48,38,43,61,54,36,39,73,57,24,52,50,47,15,52,49,30,73,75,59,39,51,45,44,31,68,56,53,48,47,60,58,70,66,46,70,92,79,87,90,89,90,90,89,89,89,90,88,87,91,89,86,88,91,89,90,86,92,71,87,57,60,90,82,27,66,41,80,89,73,38,32,38,34,28,24,46,32,48,35,52,74,30,84,42,66,46,69,56,78,51,80,45,65,45,57,30,37,36,26,45,49,52,43,78,89,16,42,47,54,65,49,31,50,71,48,17,51,22,24,49,65,72,36,77,92,45,76,88,22,51,37,33,29,28,70,38,57,50,72,58,83,51,32,34,35,33,34,33,34,40,70,64,85,87,77,43,72,66,32,43,51,50,48,52,34,40,74,69,64,72,52,44,30,18,33,60,47,63,50,82,78,35,71,48,78,43,74,41,85,93,47,99,42,31,35,35,39,32,55,25,31,36,50,58,37,39,18,48,31,95,72,41,80,32,81,66,5,18,39,44,46,60,76,69,84,74,84,78,80,79,86,77,76,91,83,88,83,48,75,71,56,58,51,52,55,51,56,58,49,57,59,58,62,65,73,75,115

Secondary structure (DSSP, 8-state):
-------PPPHHHHHHHHHHHHHHHHHHHHTTPPEEEEE-S-BGGGTTBS-EEEEPPPS-HHHHHHHHHHHHHHHTTTS-HHHHHHHTHHHHHHHHHHHHHHHHHHHSSPPPHHHHHHHHHHHHHHHHHHHHHTHHHHHHHHHHHHHHSEEEHHHHHHHHHT-SS----------------------PPPTTSEETTTTEEEEEEE---EEEEEEEETTTEEEEEEEEE--STTTB-THHHHTT-EEEETT-TTSGGGEEEEEEEEEEETTEEEEEEEPPPTTS-HHHHHHHHHHHTTS--EEEEEEEEEEEEEE--TTSSSEEEEEEEEEEEEEEEESS-SSTT-BBTT----PPP-------SS-TTHHHHHHHHHHHHHSS--